Protein AF-0000000081042413 (afdb_homodimer)

pLDDT: mean 84.45, std 17.21, range [29.83, 98.75]

Radius of gyration: 27.33 Å; Cα contacts (8 Å, |Δi|>4): 1421; chains: 2; bounding box: 100×78×58 Å

Nearest PDB structures (foldseek):
  3vpd-assembly1_A-2  TM=7.591E-01  e=8.308E-15  Thermus thermophilus
  1uc9-assembly1_A  TM=7.471E-01  e=1.109E-12  Thermus thermophilus
  1uc8-assembly1_B  TM=7.373E-01  e=3.658E-12  Thermus thermophilus
  7qyr-assembly2_G  TM=6.971E-01  e=1.137E-11  Pseudomonas aeruginosa PAO1
  8evx-assembly1_B  TM=6.793E-01  e=1.532E-11  Pseudomonas aeruginosa PAO1

Sequence (720 aa):
MKSKTLLILTLKEHEDGIWIRRLVQSLQATAKDHQVFLSSETDTDTPNTIVQESPSQQIFIRVQPVEEWLAQGWVVSLSPSFFENVMGIINRVSDAASPALFKATCAILGAAQLHQIPIVNGPITYSLCGNKWCHHILFQQARLESPKTMAYWNEEGDKANDSVGPKMEALAANGMQHGKIETDLLIKPNSGGFGAGIQRVKVPLEEPLPVFEDCITLVQDYHPPKDNQLYRIWFLLGKVQCAVVRSITDSDNEFINACSGACSIQKPPSAWLVSENVRTEVEDQLLPLLADAHCGSIEFLYTQDESNKRLYFDLNLLSTLPTRVSNTGGVWADDYDPWMELANAIWKVVAEKEENRANAMKSKTLLILTLKEHEDGIWIRRLVQSLQATAKDHQVFLSSETDTDTPNTIVQESPSQQIFIRVQPVEEWLAQGWVVSLSPSFFENVMGIINRVSDAASPALFKATCAILGAAQLHQIPIVNGPITYSLCGNKWCHHILFQQARLESPKTMAYWNEEGDKANDSVGPKMEALAANGMQHGKIETDLLIKPNSGGFGAGIQRVKVPLEEPLPVFEDCITLVQDYHPPKDNQLYRIWFLLGKVQCAVVRSITDSDNEFINACSGACSIQKPPSAWLVSENVRTEVEDQLLPLLADAHCGSIEFLYTQDESNKRLYFDLNLLSTLPTRVSNTGGVWADDYDPWMELANAIWKVVAEKEENRANA

Structure (mmCIF, N/CA/C/O backbone):
data_AF-0000000081042413-model_v1
#
loop_
_entity.id
_entity.type
_entity.pdbx_description
1 polymer 'ATP-grasp domain-containing protein'
#
loop_
_atom_site.group_PDB
_atom_site.id
_atom_site.type_symbol
_atom_site.label_atom_id
_atom_site.label_alt_id
_atom_site.label_comp_id
_atom_site.label_asym_id
_atom_site.label_entity_id
_atom_site.label_seq_id
_atom_site.pdbx_PDB_ins_code
_atom_site.Cartn_x
_atom_site.Cartn_y
_atom_site.Cartn_z
_atom_site.occupancy
_atom_site.B_iso_or_equiv
_atom_site.auth_seq_id
_atom_site.auth_comp_id
_atom_site.auth_asym_id
_atom_site.auth_atom_id
_atom_site.pdbx_PDB_model_num
ATOM 1 N N . MET A 1 1 ? 35.219 -10.617 1.716 1 41.53 1 MET A N 1
ATOM 2 C CA . MET A 1 1 ? 34.625 -9.797 2.76 1 41.53 1 MET A CA 1
ATOM 3 C C . MET A 1 1 ? 33.281 -9.25 2.307 1 41.53 1 MET A C 1
ATOM 5 O O . MET A 1 1 ? 33.188 -8.617 1.253 1 41.53 1 MET A O 1
ATOM 9 N N . LYS A 1 2 ? 32.125 -9.695 2.758 1 64.94 2 LYS A N 1
ATOM 10 C CA . LYS A 1 2 ? 30.922 -9.438 1.973 1 64.94 2 LYS A CA 1
ATOM 11 C C . LYS A 1 2 ? 30.375 -8.039 2.246 1 64.94 2 LYS A C 1
ATOM 13 O O . LYS A 1 2 ? 30.234 -7.637 3.402 1 64.94 2 LYS A O 1
ATOM 18 N N . SER A 1 3 ? 30.484 -7.055 1.336 1 81.38 3 SER A N 1
ATOM 19 C CA . SER A 1 3 ? 30.031 -5.664 1.402 1 81.38 3 SER A CA 1
ATOM 20 C C . SER A 1 3 ? 28.531 -5.57 1.6 1 81.38 3 SER A C 1
ATOM 22 O O . SER A 1 3 ? 27.781 -6.414 1.11 1 81.38 3 SER A O 1
ATOM 24 N N . LYS A 1 4 ? 28.203 -4.758 2.688 1 88.88 4 LYS A N 1
ATOM 25 C CA . LYS A 1 4 ? 26.781 -4.469 2.9 1 88.88 4 LYS A CA 1
ATOM 26 C C . LYS A 1 4 ? 26.453 -3.037 2.498 1 88.88 4 LYS A C 1
ATOM 28 O O . LYS A 1 4 ? 27.328 -2.176 2.449 1 88.88 4 LYS A O 1
ATOM 33 N N . THR A 1 5 ? 25.234 -2.873 2.184 1 93 5 THR A N 1
ATOM 34 C CA . THR A 1 5 ? 24.812 -1.562 1.693 1 93 5 THR A CA 1
ATOM 35 C C . THR A 1 5 ? 23.625 -1.042 2.48 1 93 5 THR A C 1
ATOM 37 O O . THR A 1 5 ? 22.656 -1.774 2.709 1 93 5 THR A O 1
ATOM 40 N N . LEU A 1 6 ? 23.75 0.177 3.006 1 95.62 6 LEU A N 1
ATOM 41 C CA . LEU A 1 6 ? 22.609 0.938 3.502 1 95.62 6 LEU A CA 1
ATOM 42 C C . LEU A 1 6 ? 21.984 1.755 2.383 1 95.62 6 LEU A C 1
ATOM 44 O O . LEU A 1 6 ? 22.609 2.668 1.84 1 95.62 6 LEU A O 1
ATOM 48 N N . LEU A 1 7 ? 20.766 1.407 2.076 1 96.75 7 LEU A N 1
ATOM 49 C CA . LEU A 1 7 ? 20.109 2.035 0.936 1 96.75 7 LEU A CA 1
ATOM 50 C C . LEU A 1 7 ? 19.266 3.219 1.383 1 96.75 7 LEU A C 1
ATOM 52 O O . LEU A 1 7 ? 18.5 3.109 2.344 1 96.75 7 LEU A O 1
ATOM 56 N N . ILE A 1 8 ? 19.422 4.312 0.726 1 98.12 8 ILE A N 1
ATOM 57 C CA . ILE A 1 8 ? 18.484 5.434 0.804 1 98.12 8 ILE A CA 1
ATOM 58 C C . ILE A 1 8 ? 17.578 5.441 -0.426 1 98.12 8 ILE A C 1
ATOM 60 O O . ILE A 1 8 ? 18 5.859 -1.509 1 98.12 8 ILE A O 1
ATOM 64 N N . LEU A 1 9 ? 16.406 4.949 -0.214 1 97.88 9 LEU A N 1
ATOM 65 C CA . LEU A 1 9 ? 15.453 4.828 -1.305 1 97.88 9 LEU A CA 1
ATOM 66 C C . LEU A 1 9 ? 14.797 6.172 -1.604 1 97.88 9 LEU A C 1
ATOM 68 O O . LEU A 1 9 ? 14.336 6.859 -0.688 1 97.88 9 LEU A O 1
ATOM 72 N N . THR A 1 10 ? 14.758 6.609 -2.873 1 97.5 10 THR A N 1
ATOM 73 C CA . THR A 1 10 ? 14.18 7.891 -3.258 1 97.5 10 THR A CA 1
ATOM 74 C C . THR A 1 10 ? 13.648 7.84 -4.688 1 97.5 10 THR A C 1
ATOM 76 O O . THR A 1 10 ? 13.555 6.766 -5.281 1 97.5 10 THR A O 1
ATOM 79 N N . LEU A 1 11 ? 13.086 8.938 -5.18 1 95.5 11 LEU A N 1
ATOM 80 C CA . LEU A 1 11 ? 12.703 9.094 -6.578 1 95.5 11 LEU A CA 1
ATOM 81 C C . LEU A 1 11 ? 13.859 9.641 -7.402 1 95.5 11 LEU A C 1
ATOM 83 O O . LEU A 1 11 ? 14.711 10.367 -6.879 1 95.5 11 LEU A O 1
ATOM 87 N N . LYS A 1 12 ? 13.836 9.297 -8.633 1 93.06 12 LYS A N 1
ATOM 88 C CA . LYS A 1 12 ? 14.891 9.781 -9.523 1 93.06 12 LYS A CA 1
ATOM 89 C C . LYS A 1 12 ? 14.969 11.305 -9.508 1 93.06 12 LYS A C 1
ATOM 91 O O . LYS A 1 12 ? 16.062 11.875 -9.414 1 93.06 12 LYS A O 1
ATOM 96 N N . GLU A 1 13 ? 13.844 11.969 -9.484 1 91.62 13 GLU A N 1
ATOM 97 C CA . GLU A 1 13 ? 13.789 13.43 -9.523 1 91.62 13 GLU A CA 1
ATOM 98 C C . GLU A 1 13 ? 14.273 14.031 -8.211 1 91.62 13 GLU A C 1
ATOM 100 O O . GLU A 1 13 ? 14.578 15.227 -8.141 1 91.62 13 GLU A O 1
ATOM 105 N N . HIS A 1 14 ? 14.414 13.219 -7.176 1 93.38 14 HIS A N 1
ATOM 106 C CA . HIS A 1 14 ? 14.758 13.727 -5.855 1 93.38 14 HIS A CA 1
ATOM 107 C C . HIS A 1 14 ? 16.156 13.281 -5.445 1 93.38 14 HIS A C 1
ATOM 109 O O . HIS A 1 14 ? 16.609 13.594 -4.344 1 93.38 14 HIS A O 1
ATOM 115 N N . GLU A 1 15 ? 16.875 12.594 -6.285 1 94.62 15 GLU A N 1
ATOM 116 C CA . GLU A 1 15 ? 18.125 11.93 -5.918 1 94.62 15 GLU A CA 1
ATOM 117 C C . GLU A 1 15 ? 19.141 12.938 -5.406 1 94.62 15 GLU A C 1
ATOM 119 O O . GLU A 1 15 ? 19.969 12.609 -4.543 1 94.62 15 GLU A O 1
ATOM 124 N N . ASP A 1 16 ? 19.016 14.203 -5.895 1 93.62 16 ASP A N 1
ATOM 125 C CA . ASP A 1 16 ? 20 15.211 -5.508 1 93.62 16 ASP A CA 1
ATOM 126 C C . ASP A 1 16 ? 19.391 16.266 -4.598 1 93.62 16 ASP A C 1
ATOM 128 O O . ASP A 1 16 ? 19.953 17.344 -4.418 1 93.62 16 ASP A O 1
ATOM 132 N N . GLY A 1 17 ? 18.266 15.914 -4.051 1 91.75 17 GLY A N 1
ATOM 133 C CA . GLY A 1 17 ? 17.641 16.859 -3.141 1 91.75 17 GLY A CA 1
ATOM 134 C C . GLY A 1 17 ? 18.438 17.094 -1.874 1 91.75 17 GLY A C 1
ATOM 135 O O . GLY A 1 17 ? 19.188 16.219 -1.439 1 91.75 17 GLY A O 1
ATOM 136 N N . ILE A 1 18 ? 18.281 18.219 -1.308 1 91.94 18 ILE A N 1
ATOM 137 C CA . ILE A 1 18 ? 19.047 18.625 -0.132 1 91.94 18 ILE A CA 1
ATOM 138 C C . ILE A 1 18 ? 18.781 17.656 1.016 1 91.94 18 ILE A C 1
ATOM 140 O O . ILE A 1 18 ? 19.672 17.359 1.818 1 91.94 18 ILE A O 1
ATOM 144 N N . TRP A 1 19 ? 17.562 17.109 1.086 1 92.12 19 TRP A N 1
ATOM 145 C CA . TRP A 1 19 ? 17.203 16.203 2.17 1 92.12 19 TRP A CA 1
ATOM 146 C C . TRP A 1 19 ? 17.906 14.852 1.997 1 92.12 19 TRP A C 1
ATOM 148 O O . TRP A 1 19 ? 18.031 14.086 2.953 1 92.12 19 TRP A O 1
ATOM 158 N N . ILE A 1 20 ? 18.312 14.531 0.756 1 96.19 20 ILE A N 1
ATOM 159 C CA . ILE A 1 20 ? 19.078 13.32 0.5 1 96.19 20 ILE A CA 1
ATOM 160 C C . ILE A 1 20 ? 20.562 13.57 0.769 1 96.19 20 ILE A C 1
ATOM 162 O O . ILE A 1 20 ? 21.203 12.836 1.524 1 96.19 20 ILE A O 1
ATOM 166 N N . ARG A 1 21 ? 21.078 14.648 0.242 1 96 21 ARG A N 1
ATOM 167 C CA . ARG A 1 21 ? 22.5 14.961 0.357 1 96 21 ARG A CA 1
ATOM 168 C C . ARG A 1 21 ? 22.906 15.164 1.814 1 96 21 ARG A C 1
ATOM 170 O O . ARG A 1 21 ? 23.922 14.633 2.26 1 96 21 ARG A O 1
ATOM 177 N N . ARG A 1 22 ? 22.094 15.891 2.535 1 95.75 22 ARG A N 1
ATOM 178 C CA . ARG A 1 22 ? 22.406 16.156 3.934 1 95.75 22 ARG A CA 1
ATOM 179 C C . ARG A 1 22 ? 22.328 14.883 4.77 1 95.75 22 ARG A C 1
ATOM 181 O O . ARG A 1 22 ? 23.125 14.688 5.695 1 95.75 22 ARG A O 1
ATOM 188 N N . LEU A 1 23 ? 21.375 14.047 4.434 1 97 23 LEU A N 1
ATOM 189 C CA . LEU A 1 23 ? 21.266 12.781 5.145 1 97 23 LEU A CA 1
ATOM 190 C C . LEU A 1 23 ? 22.5 11.922 4.906 1 97 23 LEU A C 1
ATOM 192 O O . LEU A 1 23 ? 23.078 11.367 5.852 1 97 23 LEU A O 1
ATOM 196 N N . VAL A 1 24 ? 22.938 11.844 3.629 1 97.12 24 VAL A N 1
ATOM 197 C CA . VAL A 1 24 ? 24.125 11.062 3.291 1 97.12 24 VAL A CA 1
ATOM 198 C C . VAL A 1 24 ? 25.344 11.602 4.047 1 97.12 24 VAL A C 1
ATOM 200 O O . VAL A 1 24 ? 26.078 10.836 4.672 1 97.12 24 VAL A O 1
ATOM 203 N N . GLN A 1 25 ? 25.484 12.875 4.039 1 96.5 25 GLN A N 1
ATOM 204 C CA . GLN A 1 25 ? 26.609 13.516 4.715 1 96.5 25 GLN A CA 1
ATOM 205 C C . GLN A 1 25 ? 26.594 13.219 6.215 1 96.5 25 GLN A C 1
ATOM 207 O O . GLN A 1 25 ? 27.625 12.906 6.805 1 96.5 25 GLN A O 1
ATOM 212 N N . SER A 1 26 ? 25.438 13.344 6.812 1 97.44 26 SER A N 1
ATOM 213 C CA . SER A 1 26 ? 25.312 13.133 8.25 1 97.44 26 SER A CA 1
ATOM 214 C C . SER A 1 26 ? 25.531 11.672 8.617 1 97.44 26 SER A C 1
ATOM 216 O O . SER A 1 26 ? 26.125 11.367 9.664 1 97.44 26 SER A O 1
ATOM 218 N N . LEU A 1 27 ? 25.047 10.758 7.797 1 97.19 27 LEU A N 1
ATOM 219 C CA . LEU A 1 27 ? 25.297 9.344 8.023 1 97.19 27 LEU A CA 1
ATOM 220 C C . LEU A 1 27 ? 26.797 9.031 7.949 1 97.19 27 LEU A C 1
ATOM 222 O O . LEU A 1 27 ? 27.312 8.281 8.773 1 97.19 27 LEU A O 1
ATOM 226 N N . GLN A 1 28 ? 27.453 9.633 6.965 1 95.81 28 GLN A N 1
ATOM 227 C CA . GLN A 1 28 ? 28.891 9.438 6.82 1 95.81 28 GLN A CA 1
ATOM 228 C C . GLN A 1 28 ? 29.641 10 8.023 1 95.81 28 GLN A C 1
ATOM 230 O O . GLN A 1 28 ? 30.562 9.359 8.539 1 95.81 28 GLN A O 1
ATOM 235 N N . ALA A 1 29 ? 29.203 11.078 8.5 1 95.56 29 ALA A N 1
ATOM 236 C CA . ALA A 1 29 ? 29.875 11.766 9.594 1 95.56 29 ALA A CA 1
ATOM 237 C C . ALA A 1 29 ? 29.719 11.008 10.906 1 95.56 29 ALA A C 1
ATOM 239 O O . ALA A 1 29 ? 30.578 11.078 11.781 1 95.56 29 ALA A O 1
ATOM 240 N N . THR A 1 30 ? 28.641 10.297 11.031 1 95.5 30 THR A N 1
ATOM 241 C CA . THR A 1 30 ? 28.344 9.656 12.305 1 95.5 30 THR A CA 1
ATOM 242 C C . THR A 1 30 ? 28.703 8.172 12.266 1 95.5 30 THR A C 1
ATOM 244 O O . THR A 1 30 ? 28.641 7.484 13.289 1 95.5 30 THR A O 1
ATOM 247 N N . ALA A 1 31 ? 29.125 7.648 11.133 1 92.06 31 ALA A N 1
ATOM 248 C CA . ALA A 1 31 ? 29.344 6.219 10.93 1 92.06 31 ALA A CA 1
ATOM 249 C C . ALA A 1 31 ? 30.344 5.664 11.945 1 92.06 31 ALA A C 1
ATOM 251 O O . ALA A 1 31 ? 30.094 4.621 12.555 1 92.06 31 ALA A O 1
ATOM 252 N N . LYS A 1 32 ? 31.391 6.352 12.188 1 87.75 32 LYS A N 1
ATOM 253 C CA . LYS A 1 32 ? 32.469 5.883 13.07 1 87.75 32 LYS A CA 1
ATOM 254 C C . LYS A 1 32 ? 31.969 5.754 14.508 1 87.75 32 LYS A C 1
ATOM 256 O O . LYS A 1 32 ? 32.375 4.844 15.227 1 87.75 32 LYS A O 1
ATOM 261 N N . ASP A 1 33 ? 31.156 6.617 14.828 1 88 33 ASP A N 1
ATOM 262 C CA . ASP A 1 33 ? 30.609 6.594 16.188 1 88 33 ASP A CA 1
ATOM 263 C C . ASP A 1 33 ? 29.797 5.32 16.422 1 88 33 ASP A C 1
ATOM 265 O O . ASP A 1 33 ? 29.578 4.93 17.578 1 88 33 ASP A O 1
ATOM 269 N N . HIS A 1 34 ? 29.453 4.66 15.336 1 86.56 34 HIS A N 1
ATOM 270 C CA . HIS A 1 34 ? 28.641 3.447 15.445 1 86.56 34 HIS A CA 1
ATOM 271 C C . HIS A 1 34 ? 29.422 2.23 14.945 1 86.56 34 HIS A C 1
ATOM 273 O O . HIS A 1 34 ? 28.828 1.201 14.617 1 86.56 34 HIS A O 1
ATOM 279 N N . GLN A 1 35 ? 30.688 2.414 14.766 1 79.5 35 GLN A N 1
ATOM 280 C CA . GLN A 1 35 ? 31.609 1.349 14.391 1 79.5 35 GLN A CA 1
ATOM 281 C C . GLN A 1 35 ? 31.297 0.82 12.992 1 79.5 35 GLN A C 1
ATOM 283 O O . GLN A 1 35 ? 31.406 -0.383 12.742 1 79.5 35 GLN A O 1
ATOM 288 N N . VAL A 1 36 ? 30.812 1.799 12.227 1 79.56 36 VAL A N 1
ATOM 289 C CA . VAL A 1 36 ? 30.578 1.477 10.82 1 79.56 36 VAL A CA 1
ATOM 290 C C . VAL A 1 36 ? 31.719 2.047 9.961 1 79.56 36 VAL A C 1
ATOM 292 O O . VAL A 1 36 ? 32 3.24 10.039 1 79.56 36 VAL A O 1
ATOM 295 N N . PHE A 1 37 ? 32.344 1.211 9.203 1 75.38 37 PHE A N 1
ATOM 296 C CA . PHE A 1 37 ? 33.438 1.629 8.328 1 75.38 37 PHE A CA 1
ATOM 297 C C . PHE A 1 37 ? 32.969 1.681 6.875 1 75.38 37 PHE A C 1
ATOM 299 O O . PHE A 1 37 ? 32.625 0.649 6.289 1 75.38 37 PHE A O 1
ATOM 306 N N . LEU A 1 38 ? 32.938 2.908 6.355 1 80.12 38 LEU A N 1
ATOM 307 C CA . LEU A 1 38 ? 32.406 3.139 5.016 1 80.12 38 LEU A CA 1
ATOM 308 C C . LEU A 1 38 ? 33.5 2.984 3.961 1 80.12 38 LEU A C 1
ATOM 310 O O . LEU A 1 38 ? 34.656 3.365 4.191 1 80.12 38 LEU A O 1
ATOM 314 N N . SER A 1 39 ? 33.219 2.219 2.904 1 70.62 39 SER A N 1
ATOM 315 C CA . SER A 1 39 ? 34.156 2.059 1.797 1 70.62 39 SER A CA 1
ATOM 316 C C . SER A 1 39 ? 33.906 3.098 0.708 1 70.62 39 SER A C 1
ATOM 318 O O . SER A 1 39 ? 32.781 3.5 0.477 1 70.62 39 SER A O 1
ATOM 320 N N . SER A 1 40 ? 34.938 4.012 0.387 1 57.69 40 SER A N 1
ATOM 321 C CA . SER A 1 40 ? 34.812 5.031 -0.654 1 57.69 40 SER A CA 1
ATOM 322 C C . SER A 1 40 ? 34.75 4.398 -2.041 1 57.69 40 SER A C 1
ATOM 324 O O . SER A 1 40 ? 35.375 3.365 -2.283 1 57.69 40 SER A O 1
ATOM 326 N N . GLU A 1 41 ? 33.844 4.555 -2.814 1 49.88 41 GLU A N 1
ATOM 327 C CA . GLU A 1 41 ? 33.844 4.047 -4.184 1 49.88 41 GLU A CA 1
ATOM 328 C C . GLU A 1 41 ? 35.156 4.406 -4.895 1 49.88 41 GLU A C 1
ATOM 330 O O . GLU A 1 41 ? 35.5 3.768 -5.883 1 49.88 41 GLU A O 1
ATOM 335 N N . THR A 1 42 ? 35.844 5.539 -4.617 1 40.66 42 THR A N 1
ATOM 336 C CA . THR A 1 42 ? 36.969 5.988 -5.434 1 40.66 42 THR A CA 1
ATOM 337 C C . THR A 1 42 ? 38.188 5.102 -5.207 1 40.66 42 THR A C 1
ATOM 339 O O . THR A 1 42 ? 39.25 5.32 -5.812 1 40.66 42 THR A O 1
ATOM 342 N N . ASP A 1 43 ? 38.312 4.398 -4.238 1 37.59 43 ASP A N 1
ATOM 343 C CA . ASP A 1 43 ? 39.656 3.869 -3.967 1 37.59 43 ASP A CA 1
ATOM 344 C C . ASP A 1 43 ? 40 2.715 -4.906 1 37.59 43 ASP A C 1
ATOM 346 O O . ASP A 1 43 ? 39.844 1.546 -4.535 1 37.59 43 ASP A O 1
ATOM 350 N N . THR A 1 44 ? 39.719 2.828 -6.223 1 35.44 44 THR A N 1
ATOM 351 C CA . THR A 1 44 ? 40.219 1.812 -7.133 1 35.44 44 THR A CA 1
ATOM 352 C C . THR A 1 44 ? 41.75 1.769 -7.086 1 35.44 44 THR A C 1
ATOM 354 O O . THR A 1 44 ? 42.344 0.74 -7.395 1 35.44 44 THR A O 1
ATOM 357 N N . ASP A 1 45 ? 42.469 2.99 -7.289 1 32.75 45 ASP A N 1
ATOM 358 C CA . ASP A 1 45 ? 43.812 2.885 -7.887 1 32.75 45 ASP A CA 1
ATOM 359 C C . ASP A 1 45 ? 44.844 2.467 -6.844 1 32.75 45 ASP A C 1
ATOM 361 O O . ASP A 1 45 ? 46.031 2.287 -7.172 1 32.75 45 ASP A O 1
ATOM 365 N N . THR A 1 46 ? 44.938 3.125 -5.656 1 32.38 46 THR A N 1
ATOM 366 C CA . THR A 1 46 ? 46.281 3.035 -5.148 1 32.38 46 THR A CA 1
ATOM 367 C C . THR A 1 46 ? 46.562 1.646 -4.578 1 32.38 46 THR A C 1
ATOM 369 O O . THR A 1 46 ? 45.875 1.194 -3.668 1 32.38 46 THR A O 1
ATOM 372 N N . PRO A 1 47 ? 47.5 0.827 -5.289 1 33.09 47 PRO A N 1
ATOM 373 C CA . PRO A 1 47 ? 47.969 -0.532 -5.027 1 33.09 47 PRO A CA 1
ATOM 374 C C . PRO A 1 47 ? 48.344 -0.761 -3.561 1 33.09 47 PRO A C 1
ATOM 376 O O . PRO A 1 47 ? 48.062 -1.835 -3.016 1 33.09 47 PRO A O 1
ATOM 379 N N . ASN A 1 48 ? 49.406 0.014 -3.086 1 31.53 48 ASN A N 1
ATOM 380 C CA . ASN A 1 48 ? 50.438 -0.444 -2.158 1 31.53 48 ASN A CA 1
ATOM 381 C C . ASN A 1 48 ? 49.938 -0.427 -0.715 1 31.53 48 ASN A C 1
ATOM 383 O O . ASN A 1 48 ? 50.719 -0.501 0.222 1 31.53 48 ASN A O 1
ATOM 387 N N . THR A 1 49 ? 48.938 0.495 -0.445 1 30.41 49 THR A N 1
ATOM 388 C CA . THR A 1 49 ? 48.938 0.664 1.004 1 30.41 49 THR A CA 1
ATOM 389 C C . THR A 1 49 ? 48.594 -0.646 1.706 1 30.41 49 THR A C 1
ATOM 391 O O . THR A 1 49 ? 47.719 -1.372 1.271 1 30.41 49 THR A O 1
ATOM 394 N N . ILE A 1 50 ? 49.406 -1.048 2.734 1 31.16 50 ILE A N 1
ATOM 395 C CA . ILE A 1 50 ? 49.312 -2.166 3.668 1 31.16 50 ILE A CA 1
ATOM 396 C C . ILE A 1 50 ? 47.875 -2.387 4.074 1 31.16 50 ILE A C 1
ATOM 398 O O . ILE A 1 50 ? 47.219 -1.479 4.602 1 31.16 50 ILE A O 1
ATOM 402 N N . VAL A 1 51 ? 47.25 -3.307 3.354 1 32.47 51 VAL A N 1
ATOM 403 C CA . VAL A 1 51 ? 45.938 -3.818 3.756 1 32.47 51 VAL A CA 1
ATOM 404 C C . VAL A 1 51 ? 45.938 -4.094 5.258 1 32.47 51 VAL A C 1
ATOM 406 O O . VAL A 1 51 ? 46.625 -5 5.73 1 32.47 51 VAL A O 1
ATOM 409 N N . GLN A 1 52 ? 46.062 -3.041 6.062 1 32.09 52 GLN A N 1
ATOM 410 C CA . GLN A 1 52 ? 45.781 -3.469 7.43 1 32.09 52 GLN A CA 1
ATOM 411 C C . GLN A 1 52 ? 44.562 -4.41 7.473 1 32.09 52 GLN A C 1
ATOM 413 O O . GLN A 1 52 ? 43.594 -4.195 6.77 1 32.09 52 GLN A O 1
ATOM 418 N N . GLU A 1 53 ? 44.688 -5.641 7.852 1 36.53 53 GLU A N 1
ATOM 419 C CA . GLU A 1 53 ? 43.844 -6.809 8.047 1 36.53 53 GLU A CA 1
ATOM 420 C C . GLU A 1 53 ? 42.469 -6.414 8.641 1 36.53 53 GLU A C 1
ATOM 422 O O . GLU A 1 53 ? 41.688 -7.273 9.016 1 36.53 53 GLU A O 1
ATOM 427 N N . SER A 1 54 ? 42.219 -5.227 9.211 1 41.16 54 SER A N 1
ATOM 428 C CA . SER A 1 54 ? 41.031 -5.371 10.023 1 41.16 54 SER A CA 1
ATOM 429 C C . SER A 1 54 ? 39.844 -5.902 9.203 1 41.16 54 SER A C 1
ATOM 431 O O . SER A 1 54 ? 39.531 -5.363 8.141 1 41.16 54 SER A O 1
ATOM 433 N N . PRO A 1 55 ? 39.438 -7.18 9.219 1 46.66 55 PRO A N 1
ATOM 434 C CA . PRO A 1 55 ? 38.344 -7.945 8.609 1 46.66 55 PRO A CA 1
ATOM 435 C C . PRO A 1 55 ? 37.062 -7.117 8.422 1 46.66 55 PRO A C 1
ATOM 437 O O . PRO A 1 55 ? 35.969 -7.676 8.305 1 46.66 55 PRO A O 1
ATOM 440 N N . SER A 1 56 ? 36.969 -5.832 8.758 1 52.16 56 SER A N 1
ATOM 441 C CA . SER A 1 56 ? 35.75 -5.055 9.031 1 52.16 56 SER A CA 1
ATOM 442 C C . SER A 1 56 ? 34.875 -4.938 7.789 1 52.16 56 SER A C 1
ATOM 444 O O . SER A 1 56 ? 35.406 -4.789 6.676 1 52.16 56 SER A O 1
ATOM 446 N N . GLN A 1 57 ? 33.656 -5.465 7.82 1 66.12 57 GLN A N 1
ATOM 447 C CA . GLN A 1 57 ? 32.594 -5.391 6.84 1 66.12 57 GLN A CA 1
ATOM 448 C C . GLN A 1 57 ? 32.469 -3.986 6.25 1 66.12 57 GLN A C 1
ATOM 450 O O . GLN A 1 57 ? 32.438 -2.998 6.988 1 66.12 57 GLN A O 1
ATOM 455 N N . GLN A 1 58 ? 32.844 -3.859 4.961 1 78.5 58 GLN A N 1
ATOM 456 C CA . GLN A 1 58 ? 32.688 -2.6 4.242 1 78.5 58 GLN A CA 1
ATOM 457 C C . GLN A 1 58 ? 31.203 -2.26 4.043 1 78.5 58 GLN A C 1
ATOM 459 O O . GLN A 1 58 ? 30.422 -3.098 3.586 1 78.5 58 GLN A O 1
ATOM 464 N N . ILE A 1 59 ? 30.875 -1.145 4.645 1 85.94 59 ILE A N 1
ATOM 465 C CA . ILE A 1 59 ? 29.5 -0.681 4.484 1 85.94 59 ILE A CA 1
ATOM 466 C C . ILE A 1 59 ? 29.453 0.474 3.486 1 85.94 59 ILE A C 1
ATOM 468 O O . ILE A 1 59 ? 30.312 1.358 3.516 1 85.94 59 ILE A O 1
ATOM 472 N N . PHE A 1 60 ? 28.531 0.366 2.561 1 90.62 60 PHE A N 1
ATOM 473 C CA . PHE A 1 60 ? 28.297 1.43 1.593 1 90.62 60 PHE A CA 1
ATOM 474 C C . PHE A 1 60 ? 26.953 2.096 1.841 1 90.62 60 PHE A C 1
ATOM 476 O O . PHE A 1 60 ? 25.984 1.428 2.197 1 90.62 60 PHE A O 1
ATOM 483 N N . ILE A 1 61 ? 27 3.404 1.749 1 94.94 61 ILE A N 1
ATOM 484 C CA . ILE A 1 61 ? 25.75 4.145 1.669 1 94.94 61 ILE A CA 1
ATOM 485 C C . ILE A 1 61 ? 25.406 4.434 0.208 1 94.94 61 ILE A C 1
ATOM 487 O O . ILE A 1 61 ? 26.219 5 -0.524 1 94.94 61 ILE A O 1
ATOM 491 N N . ARG A 1 62 ? 24.25 4.059 -0.169 1 95.38 62 ARG A N 1
ATOM 492 C CA . ARG A 1 62 ? 23.875 4.238 -1.57 1 95.38 62 ARG A CA 1
ATOM 493 C C . ARG A 1 62 ? 22.516 4.906 -1.702 1 95.38 62 ARG A C 1
ATOM 495 O O . ARG A 1 62 ? 21.531 4.441 -1.12 1 95.38 62 ARG A O 1
ATOM 502 N N . VAL A 1 63 ? 22.484 6.039 -2.414 1 97.56 63 VAL A N 1
ATOM 503 C CA . VAL A 1 63 ? 21.219 6.629 -2.834 1 97.56 63 VAL A CA 1
ATOM 504 C C . VAL A 1 63 ? 20.656 5.852 -4.02 1 97.56 63 VAL A C 1
ATOM 506 O O . VAL A 1 63 ? 21.312 5.715 -5.055 1 97.56 63 VAL A O 1
ATOM 509 N N . GLN A 1 64 ? 19.453 5.34 -3.859 1 95.88 64 GLN A N 1
ATOM 510 C CA . GLN A 1 64 ? 18.906 4.414 -4.848 1 95.88 64 GLN A CA 1
ATOM 511 C C . GLN A 1 64 ? 17.516 4.844 -5.297 1 95.88 64 GLN A C 1
ATOM 513 O O . GLN A 1 64 ? 16.531 4.59 -4.605 1 95.88 64 GLN A O 1
ATOM 518 N N . PRO A 1 65 ? 17.469 5.492 -6.504 1 95.75 65 PRO A N 1
ATOM 519 C CA . PRO A 1 65 ? 16.125 5.754 -7.039 1 95.75 65 PRO A CA 1
ATOM 520 C C . PRO A 1 65 ? 15.344 4.473 -7.324 1 95.75 65 PRO A C 1
ATOM 522 O O . PRO A 1 65 ? 15.891 3.523 -7.895 1 95.75 65 PRO A O 1
ATOM 525 N N . VAL A 1 66 ? 14.07 4.461 -6.965 1 94.94 66 VAL A N 1
ATOM 526 C CA . VAL A 1 66 ? 13.18 3.314 -7.141 1 94.94 66 VAL A CA 1
ATOM 527 C C . VAL A 1 66 ? 13.156 2.902 -8.609 1 94.94 66 VAL A C 1
ATOM 529 O O . VAL A 1 66 ? 13.312 1.723 -8.938 1 94.94 66 VAL A O 1
ATOM 532 N N . GLU A 1 67 ? 13.047 3.898 -9.5 1 91.38 67 GLU A N 1
ATOM 533 C CA . GLU A 1 67 ? 12.953 3.664 -10.938 1 91.38 67 GLU A CA 1
ATOM 534 C C . GLU A 1 67 ? 14.195 2.945 -11.453 1 91.38 67 GLU A C 1
ATOM 536 O O . GLU A 1 67 ? 14.086 1.957 -12.188 1 91.38 67 GLU A O 1
ATOM 541 N N . GLU A 1 68 ? 15.297 3.375 -10.984 1 90 68 GLU A N 1
ATOM 542 C CA . GLU A 1 68 ? 16.562 2.834 -11.477 1 90 68 GLU A CA 1
ATOM 543 C C . GLU A 1 68 ? 16.844 1.454 -10.883 1 90 68 GLU A C 1
ATOM 545 O O . GLU A 1 68 ? 17.375 0.58 -11.562 1 90 68 GLU A O 1
ATOM 550 N N . TRP A 1 69 ? 16.5 1.321 -9.664 1 89.12 69 TRP A N 1
ATOM 551 C CA . TRP A 1 69 ? 16.719 0.031 -9.016 1 89.12 69 TRP A CA 1
ATOM 552 C C . TRP A 1 69 ? 15.922 -1.068 -9.719 1 89.12 69 TRP A C 1
ATOM 554 O O . TRP A 1 69 ? 16.469 -2.133 -10.031 1 89.12 69 TRP A O 1
ATOM 564 N N . LEU A 1 70 ? 14.711 -0.776 -10.07 1 86.44 70 LEU A N 1
ATOM 565 C CA . LEU A 1 70 ? 13.828 -1.759 -10.688 1 86.44 70 LEU A CA 1
ATOM 566 C C . LEU A 1 70 ? 14.148 -1.922 -12.172 1 86.44 70 LEU A C 1
ATOM 568 O O . LEU A 1 70 ? 13.938 -2.996 -12.742 1 86.44 70 LEU A O 1
ATOM 572 N N . ALA A 1 71 ? 14.648 -0.886 -12.742 1 86.38 71 ALA A N 1
ATOM 573 C CA . ALA A 1 71 ? 14.938 -0.917 -14.172 1 86.38 71 ALA A CA 1
ATOM 574 C C . ALA A 1 71 ? 16.094 -1.864 -14.477 1 86.38 71 ALA A C 1
ATOM 576 O O . ALA A 1 71 ? 16.266 -2.301 -15.617 1 86.38 71 ALA A O 1
ATOM 577 N N . GLN A 1 72 ? 16.875 -2.182 -13.469 1 81.19 72 GLN A N 1
ATOM 578 C CA . GLN A 1 72 ? 18.016 -3.074 -13.656 1 81.19 72 GLN A CA 1
ATOM 579 C C . GLN A 1 72 ? 17.562 -4.516 -13.852 1 81.19 72 GLN A C 1
ATOM 581 O O . GLN A 1 72 ? 18.328 -5.363 -14.312 1 81.19 72 GLN A O 1
ATOM 586 N N . GLY A 1 73 ? 16.312 -4.742 -13.594 1 83.75 73 GLY A N 1
ATOM 587 C CA . GLY A 1 73 ? 15.828 -6.113 -13.633 1 83.75 73 GLY A CA 1
ATOM 588 C C . GLY A 1 73 ? 16.109 -6.883 -12.359 1 83.75 73 GLY A C 1
ATOM 589 O O . GLY A 1 73 ? 17.266 -6.98 -11.93 1 83.75 73 GLY A O 1
ATOM 590 N N . TRP A 1 74 ? 15.07 -7.391 -11.688 1 83.88 74 TRP A N 1
ATOM 591 C CA . TRP A 1 74 ? 15.18 -8.141 -10.438 1 83.88 74 TRP A CA 1
ATOM 592 C C . TRP A 1 74 ? 14.828 -9.609 -10.648 1 83.88 74 TRP A C 1
ATOM 594 O O . TRP A 1 74 ? 13.734 -9.922 -11.125 1 83.88 74 TRP A O 1
ATOM 604 N N . VAL A 1 75 ? 15.828 -10.406 -10.422 1 81.06 75 VAL A N 1
ATOM 605 C CA . VAL A 1 75 ? 15.43 -11.805 -10.312 1 81.06 75 VAL A CA 1
ATOM 606 C C . VAL A 1 75 ? 14.641 -12.016 -9.016 1 81.06 75 VAL A C 1
ATOM 608 O O . VAL A 1 75 ? 15.18 -11.859 -7.922 1 81.06 75 VAL A O 1
ATOM 611 N N . VAL A 1 76 ? 13.461 -12.398 -9.078 1 84 76 VAL A N 1
ATOM 612 C CA . VAL A 1 76 ? 12.586 -12.375 -7.914 1 84 76 VAL A CA 1
ATOM 613 C C . VAL A 1 76 ? 12.281 -13.805 -7.469 1 84 76 VAL A C 1
ATOM 615 O O . VAL A 1 76 ? 11.812 -14.031 -6.348 1 84 76 VAL A O 1
ATOM 618 N N . SER A 1 77 ? 12.594 -14.719 -8.289 1 76.81 77 SER A N 1
ATOM 619 C CA . SER A 1 77 ? 12.219 -16.094 -7.98 1 76.81 77 SER A CA 1
ATOM 620 C C . SER A 1 77 ? 13.375 -16.844 -7.324 1 76.81 77 SER A C 1
ATOM 622 O O . SER A 1 77 ? 13.18 -17.938 -6.785 1 76.81 77 SER A O 1
ATOM 624 N N . LEU A 1 78 ? 14.547 -16.328 -7.426 1 70 78 LEU A N 1
ATOM 625 C CA . LEU A 1 78 ? 15.711 -17.078 -6.965 1 70 78 LEU A CA 1
ATOM 626 C C . LEU A 1 78 ? 16.5 -16.297 -5.922 1 70 78 LEU A C 1
ATOM 628 O O . LEU A 1 78 ? 16.297 -15.086 -5.77 1 70 78 LEU A O 1
ATOM 632 N N . SER A 1 79 ? 17.234 -17.141 -5.219 1 63.22 79 SER A N 1
ATOM 633 C CA . SER A 1 79 ? 18.281 -16.609 -4.359 1 63.22 79 SER A CA 1
ATOM 634 C C . SER A 1 79 ? 19.578 -16.422 -5.129 1 63.22 79 SER A C 1
ATOM 636 O O . SER A 1 79 ? 19.875 -17.188 -6.059 1 63.22 79 SER A O 1
ATOM 638 N N . PRO A 1 80 ? 20.578 -15.367 -4.887 1 61.91 80 PRO A N 1
ATOM 639 C CA . PRO A 1 80 ? 20.406 -14.383 -3.812 1 61.91 80 PRO A CA 1
ATOM 640 C C . PRO A 1 80 ? 19.406 -13.289 -4.164 1 61.91 80 PRO A C 1
ATOM 642 O O . PRO A 1 80 ? 19.281 -12.906 -5.332 1 61.91 80 PRO A O 1
ATOM 645 N N . SER A 1 81 ? 18.688 -12.922 -3.225 1 65.62 81 SER A N 1
ATOM 646 C CA . SER A 1 81 ? 17.641 -11.914 -3.346 1 65.62 81 SER A CA 1
ATOM 647 C C . SER A 1 81 ? 18.234 -10.539 -3.662 1 65.62 81 SER A C 1
ATOM 649 O O . SER A 1 81 ? 19.422 -10.312 -3.477 1 65.62 81 SER A O 1
ATOM 651 N N . PHE A 1 82 ? 17.516 -9.758 -4.305 1 73.25 82 PHE A N 1
ATOM 652 C CA . PHE A 1 82 ? 17.828 -8.352 -4.551 1 73.25 82 PHE A CA 1
ATOM 653 C C . PHE A 1 82 ? 18.172 -7.637 -3.25 1 73.25 82 PHE A C 1
ATOM 655 O O . PHE A 1 82 ? 18.781 -6.559 -3.268 1 73.25 82 PHE A O 1
ATOM 662 N N . PHE A 1 83 ? 17.969 -8.422 -2.148 1 84.38 83 PHE A N 1
ATOM 663 C CA . PHE A 1 83 ? 18.219 -7.789 -0.857 1 84.38 83 PHE A CA 1
ATOM 664 C C . PHE A 1 83 ? 19.484 -8.359 -0.21 1 84.38 83 PHE A C 1
ATOM 666 O O . PHE A 1 83 ? 19.797 -8.031 0.934 1 84.38 83 PHE A O 1
ATOM 673 N N . GLU A 1 84 ? 20.188 -9.328 -0.778 1 80.25 84 GLU A N 1
ATOM 674 C CA . GLU A 1 84 ? 21.266 -10.094 -0.175 1 80.25 84 GLU A CA 1
ATOM 675 C C . GLU A 1 84 ? 22.297 -9.18 0.469 1 80.25 84 GLU A C 1
ATOM 677 O O . GLU A 1 84 ? 22.797 -9.469 1.557 1 80.25 84 GLU A O 1
ATOM 682 N N . ASN A 1 85 ? 22.609 -7.988 -0.059 1 85.88 85 ASN A N 1
ATOM 683 C CA . ASN A 1 85 ? 23.641 -7.133 0.501 1 85.88 85 ASN A CA 1
ATOM 684 C C . ASN A 1 85 ? 23.062 -5.836 1.055 1 85.88 85 ASN A C 1
ATOM 686 O O . ASN A 1 85 ? 23.797 -4.859 1.26 1 85.88 85 ASN A O 1
ATOM 690 N N . VAL A 1 86 ? 21.828 -5.957 1.377 1 91.56 86 VAL A N 1
ATOM 691 C CA . VAL A 1 86 ? 21.188 -4.766 1.921 1 91.56 86 VAL A CA 1
ATOM 692 C C . VAL A 1 86 ? 21.094 -4.871 3.441 1 91.56 86 VAL A C 1
ATOM 694 O O . VAL A 1 86 ? 20.469 -5.789 3.973 1 91.56 86 VAL A O 1
ATOM 697 N N . MET A 1 87 ? 21.766 -4 4.129 1 92 87 MET A N 1
ATOM 698 C CA . MET A 1 87 ? 21.766 -4.043 5.586 1 92 87 MET A CA 1
ATOM 699 C C . MET A 1 87 ? 20.562 -3.303 6.152 1 92 87 MET A C 1
ATOM 701 O O . MET A 1 87 ? 20.172 -3.535 7.297 1 92 87 MET A O 1
ATOM 705 N N . GLY A 1 88 ? 20.062 -2.344 5.359 1 95.69 88 GLY A N 1
ATOM 706 C CA . GLY A 1 88 ? 18.906 -1.553 5.754 1 95.69 88 GLY A CA 1
ATOM 707 C C . GLY A 1 88 ? 18.406 -0.629 4.652 1 95.69 88 GLY A C 1
ATOM 708 O O . GLY A 1 88 ? 19.125 -0.371 3.686 1 95.69 88 GLY A O 1
ATOM 709 N N . ILE A 1 89 ? 17.203 -0.252 4.812 1 97.62 89 ILE A N 1
ATOM 710 C CA . ILE A 1 89 ? 16.609 0.678 3.857 1 97.62 89 ILE A CA 1
ATOM 711 C C . ILE A 1 89 ? 16.047 1.89 4.598 1 97.62 89 ILE A C 1
ATOM 713 O O . ILE A 1 89 ? 15.289 1.74 5.562 1 97.62 89 ILE A O 1
ATOM 717 N N . ILE A 1 90 ? 16.484 3.057 4.195 1 98.31 90 ILE A N 1
ATOM 718 C CA . ILE A 1 90 ? 15.867 4.309 4.629 1 98.31 90 ILE A CA 1
ATOM 719 C C . ILE A 1 90 ? 14.891 4.801 3.562 1 98.31 90 ILE A C 1
ATOM 721 O O . ILE A 1 90 ? 15.297 5.203 2.473 1 98.31 90 ILE A O 1
ATOM 725 N N . ASN A 1 91 ? 13.609 4.758 3.893 1 98.31 91 ASN A N 1
ATOM 726 C CA . ASN A 1 91 ? 12.594 5.195 2.947 1 98.31 91 ASN A CA 1
ATOM 727 C C . ASN A 1 91 ? 12.477 6.719 2.912 1 98.31 91 ASN A C 1
ATOM 729 O O . ASN A 1 91 ? 11.969 7.324 3.855 1 98.31 91 ASN A O 1
ATOM 733 N N . ARG A 1 92 ? 12.969 7.285 1.828 1 97.69 92 ARG A N 1
ATOM 734 C CA . ARG A 1 92 ? 12.867 8.719 1.58 1 97.69 92 ARG A CA 1
ATOM 735 C C . ARG A 1 92 ? 12.078 9 0.304 1 97.69 92 ARG A C 1
ATOM 737 O O . ARG A 1 92 ? 12.328 9.984 -0.387 1 97.69 92 ARG A O 1
ATOM 744 N N . VAL A 1 93 ? 11.219 8.062 -0.036 1 96.94 93 VAL A N 1
ATOM 745 C CA . VAL A 1 93 ? 10.383 8.266 -1.214 1 96.94 93 VAL A CA 1
ATOM 746 C C . VAL A 1 93 ? 9.234 9.219 -0.876 1 96.94 93 VAL A C 1
ATOM 748 O O . VAL A 1 93 ? 8.477 8.984 0.066 1 96.94 93 VAL A O 1
ATOM 751 N N . SER A 1 94 ? 9.086 10.195 -1.678 1 91.88 94 SER A N 1
ATOM 752 C CA . SER A 1 94 ? 8.109 11.258 -1.444 1 91.88 94 SER A CA 1
ATOM 753 C C . SER A 1 94 ? 6.684 10.734 -1.605 1 91.88 94 SER A C 1
ATOM 755 O O . SER A 1 94 ? 6.426 9.867 -2.445 1 91.88 94 SER A O 1
ATOM 757 N N . ASP A 1 95 ? 5.785 11.328 -0.853 1 81.25 95 ASP A N 1
ATOM 758 C CA . ASP A 1 95 ? 4.363 11.031 -1.002 1 81.25 95 ASP A CA 1
ATOM 759 C C . ASP A 1 95 ? 3.814 11.617 -2.299 1 81.25 95 ASP A C 1
ATOM 761 O O . ASP A 1 95 ? 2.688 11.32 -2.693 1 81.25 95 ASP A O 1
ATOM 765 N N . ALA A 1 96 ? 4.637 12.445 -2.975 1 81.06 96 ALA A N 1
ATOM 766 C CA . ALA A 1 96 ? 4.223 13.008 -4.258 1 81.06 96 ALA A CA 1
ATOM 767 C C . ALA A 1 96 ? 4.52 12.031 -5.398 1 81.06 96 ALA A C 1
ATOM 769 O O . ALA A 1 96 ? 4.336 12.367 -6.57 1 81.06 96 ALA A O 1
ATOM 770 N N . ALA A 1 97 ? 5 10.906 -5.027 1 92 97 ALA A N 1
ATOM 771 C CA . ALA A 1 97 ? 5.254 9.883 -6.043 1 92 97 ALA A CA 1
ATOM 772 C C . ALA A 1 97 ? 3.994 9.578 -6.844 1 92 97 ALA A C 1
ATOM 774 O O . ALA A 1 97 ? 2.889 9.586 -6.301 1 92 97 ALA A O 1
ATOM 775 N N . SER A 1 98 ? 4.164 9.312 -8.164 1 94.12 98 SER A N 1
ATOM 776 C CA . SER A 1 98 ? 3.031 8.836 -8.953 1 94.12 98 SER A CA 1
ATOM 777 C C . SER A 1 98 ? 2.43 7.574 -8.352 1 94.12 98 SER A C 1
ATOM 779 O O . SER A 1 98 ? 3.102 6.852 -7.609 1 94.12 98 SER A O 1
ATOM 781 N N . PRO A 1 99 ? 1.177 7.301 -8.695 1 95.94 99 PRO A N 1
ATOM 782 C CA . PRO A 1 99 ? 0.565 6.09 -8.148 1 95.94 99 PRO A CA 1
ATOM 783 C C . PRO A 1 99 ? 1.36 4.828 -8.477 1 95.94 99 PRO A C 1
ATOM 785 O O . PRO A 1 99 ? 1.479 3.934 -7.633 1 95.94 99 PRO A O 1
ATOM 788 N N . ALA A 1 100 ? 1.935 4.762 -9.703 1 95.88 100 ALA A N 1
ATOM 789 C CA . ALA A 1 100 ? 2.732 3.6 -10.078 1 95.88 100 ALA A CA 1
ATOM 790 C C . ALA A 1 100 ? 3.982 3.486 -9.211 1 95.88 100 ALA A C 1
ATOM 792 O O . ALA A 1 100 ? 4.312 2.402 -8.727 1 95.88 100 ALA A O 1
ATOM 793 N N . LEU A 1 101 ? 4.637 4.602 -9 1 96.12 101 LEU A N 1
ATOM 794 C CA . LEU A 1 101 ? 5.84 4.602 -8.172 1 96.12 101 LEU A CA 1
ATOM 795 C C . LEU A 1 101 ? 5.496 4.324 -6.715 1 96.12 101 LEU A C 1
ATOM 797 O O . LEU A 1 101 ? 6.25 3.645 -6.012 1 96.12 101 LEU A O 1
ATOM 801 N N . PHE A 1 102 ? 4.422 4.898 -6.293 1 97.19 102 PHE A N 1
ATOM 802 C CA . PHE A 1 102 ? 3.951 4.641 -4.938 1 97.19 102 PHE A CA 1
ATOM 803 C C . PHE A 1 102 ? 3.703 3.154 -4.723 1 97.19 102 PHE A C 1
ATOM 805 O O . PHE A 1 102 ? 4.168 2.578 -3.738 1 97.19 102 PHE A O 1
ATOM 812 N N . LYS A 1 103 ? 2.988 2.516 -5.66 1 96.88 103 LYS A N 1
ATOM 813 C CA . LYS A 1 103 ? 2.707 1.084 -5.613 1 96.88 103 LYS A CA 1
ATOM 814 C C . LYS A 1 103 ? 4 0.271 -5.59 1 96.88 103 LYS A C 1
ATOM 816 O O . LYS A 1 103 ? 4.145 -0.646 -4.777 1 96.88 103 LYS A O 1
ATOM 821 N N . ALA A 1 104 ? 4.945 0.637 -6.41 1 96.62 104 ALA A N 1
ATOM 822 C CA . ALA A 1 104 ? 6.23 -0.052 -6.473 1 96.62 104 ALA A CA 1
ATOM 823 C C . ALA A 1 104 ? 6.992 0.091 -5.156 1 96.62 104 ALA A C 1
ATOM 825 O O . ALA A 1 104 ? 7.598 -0.871 -4.676 1 96.62 104 ALA A O 1
ATOM 826 N N . THR A 1 105 ? 6.945 1.268 -4.562 1 97.56 105 THR A N 1
ATOM 827 C CA . THR A 1 105 ? 7.648 1.516 -3.311 1 97.56 105 THR A CA 1
ATOM 828 C C . THR A 1 105 ? 7.07 0.66 -2.186 1 97.56 105 THR A C 1
ATOM 830 O O . THR A 1 105 ? 7.816 0.01 -1.449 1 97.56 105 THR A O 1
ATOM 833 N N . CYS A 1 106 ? 5.734 0.654 -2.07 1 97.31 106 CYS A N 1
ATOM 834 C CA . CYS A 1 106 ? 5.098 -0.178 -1.056 1 97.31 106 CYS A CA 1
ATOM 835 C C . CYS A 1 106 ? 5.512 -1.637 -1.207 1 97.31 106 CYS A C 1
ATOM 837 O O . CYS A 1 106 ? 5.805 -2.309 -0.217 1 97.31 106 CYS A O 1
ATOM 839 N N . ALA A 1 107 ? 5.574 -2.086 -2.445 1 96.12 107 ALA A N 1
ATOM 840 C CA . ALA A 1 107 ? 5.93 -3.475 -2.719 1 96.12 107 ALA A CA 1
ATOM 841 C C . ALA A 1 107 ? 7.375 -3.76 -2.318 1 96.12 107 ALA A C 1
ATOM 843 O O . ALA A 1 107 ? 7.664 -4.789 -1.706 1 96.12 107 ALA A O 1
ATOM 844 N N . ILE A 1 108 ? 8.281 -2.848 -2.668 1 96.56 108 ILE A N 1
ATOM 845 C CA . ILE A 1 108 ? 9.695 -2.996 -2.326 1 96.56 108 ILE A CA 1
ATOM 846 C C . ILE A 1 108 ? 9.852 -3.07 -0.809 1 96.56 108 ILE A C 1
ATOM 848 O O . ILE A 1 108 ? 10.531 -3.959 -0.291 1 96.56 108 ILE A O 1
ATOM 852 N N . LEU A 1 109 ? 9.211 -2.186 -0.112 1 97.5 109 LEU A N 1
ATOM 853 C CA . LEU A 1 109 ? 9.312 -2.141 1.342 1 97.5 109 LEU A CA 1
ATOM 854 C C . LEU A 1 109 ? 8.703 -3.389 1.971 1 97.5 109 LEU A C 1
ATOM 856 O O . LEU A 1 109 ? 9.266 -3.953 2.912 1 97.5 109 LEU A O 1
ATOM 860 N N . GLY A 1 110 ? 7.543 -3.797 1.454 1 96.25 110 GLY A N 1
ATOM 861 C CA . GLY A 1 110 ? 6.934 -5.023 1.939 1 96.25 110 GLY A CA 1
ATOM 862 C C . GLY A 1 110 ? 7.809 -6.246 1.736 1 96.25 110 GLY A C 1
ATOM 863 O O . GLY A 1 110 ? 7.945 -7.078 2.639 1 96.25 110 GLY A O 1
ATOM 864 N N . ALA A 1 111 ? 8.398 -6.336 0.557 1 94.69 111 ALA A N 1
ATOM 865 C CA . ALA A 1 111 ? 9.297 -7.445 0.251 1 94.69 111 ALA A CA 1
ATOM 866 C C . ALA A 1 111 ? 10.516 -7.422 1.163 1 94.69 111 ALA A C 1
ATOM 868 O O . ALA A 1 111 ? 10.977 -8.469 1.624 1 94.69 111 ALA A O 1
ATOM 869 N N . ALA A 1 112 ? 11.039 -6.25 1.401 1 94.69 112 ALA A N 1
ATOM 870 C CA . ALA A 1 112 ? 12.188 -6.109 2.299 1 94.69 112 ALA A CA 1
ATOM 871 C C . ALA A 1 112 ? 11.828 -6.562 3.713 1 94.69 112 ALA A C 1
ATOM 873 O O . ALA A 1 112 ? 12.641 -7.199 4.387 1 94.69 112 ALA A O 1
ATOM 874 N N . GLN A 1 113 ? 10.656 -6.23 4.109 1 93.75 113 GLN A N 1
ATOM 875 C CA . GLN A 1 113 ? 10.195 -6.652 5.43 1 93.75 113 GLN A CA 1
ATOM 876 C C . GLN A 1 113 ? 10.133 -8.172 5.527 1 93.75 113 GLN A C 1
ATOM 878 O O . GLN A 1 113 ? 10.492 -8.75 6.559 1 93.75 113 GLN A O 1
ATOM 883 N N . LEU A 1 114 ? 9.664 -8.789 4.477 1 91.12 114 LEU A N 1
ATOM 884 C CA . LEU A 1 114 ? 9.617 -10.25 4.438 1 91.12 114 LEU A CA 1
ATOM 885 C C . LEU A 1 114 ? 11.016 -10.844 4.602 1 91.12 114 LEU A C 1
ATOM 887 O O . LEU A 1 114 ? 11.164 -11.93 5.164 1 91.12 114 LEU A O 1
ATOM 891 N N . HIS A 1 115 ? 12 -10.117 4.133 1 90.75 115 HIS A N 1
ATOM 892 C CA . HIS A 1 115 ? 13.391 -10.562 4.246 1 90.75 115 HIS A CA 1
ATOM 893 C C . HIS A 1 115 ? 14.008 -10.117 5.562 1 90.75 115 HIS A C 1
ATOM 895 O O . HIS A 1 115 ? 15.211 -10.258 5.77 1 90.75 115 HIS A O 1
ATOM 901 N N . GLN A 1 116 ? 13.195 -9.422 6.387 1 90.75 116 GLN A N 1
ATOM 902 C CA . GLN A 1 116 ? 13.602 -8.984 7.715 1 90.75 116 GLN A CA 1
ATOM 903 C C . GLN A 1 116 ? 14.695 -7.922 7.629 1 90.75 116 GLN A C 1
ATOM 905 O O . GLN A 1 116 ? 15.602 -7.883 8.469 1 90.75 116 GLN A O 1
ATOM 910 N N . ILE A 1 117 ? 14.656 -7.203 6.59 1 93.75 117 ILE A N 1
ATOM 911 C CA . ILE A 1 117 ? 15.555 -6.062 6.445 1 93.75 117 ILE A CA 1
ATOM 912 C C . ILE A 1 117 ? 15.047 -4.891 7.277 1 93.75 117 ILE A C 1
ATOM 914 O O . ILE A 1 117 ? 13.867 -4.535 7.203 1 93.75 117 ILE A O 1
ATOM 918 N N . PRO A 1 118 ? 15.938 -4.262 8.102 1 95.75 118 PRO A N 1
ATOM 919 C CA . PRO A 1 118 ? 15.508 -3.055 8.812 1 95.75 118 PRO A CA 1
ATOM 920 C C . PRO A 1 118 ? 15.07 -1.938 7.867 1 95.75 118 PRO A C 1
ATOM 922 O O . PRO A 1 118 ? 15.727 -1.68 6.859 1 95.75 118 PRO A O 1
ATOM 925 N N . ILE A 1 119 ? 13.953 -1.349 8.188 1 97.31 119 ILE A N 1
ATOM 926 C CA . ILE A 1 119 ? 13.438 -0.27 7.355 1 97.31 119 ILE A CA 1
ATOM 927 C C . ILE A 1 119 ? 13.117 0.945 8.219 1 97.31 119 ILE A C 1
ATOM 929 O O . ILE A 1 119 ? 12.438 0.825 9.242 1 97.31 119 ILE A O 1
ATOM 933 N N . VAL A 1 120 ? 13.703 2.1 7.871 1 97.94 120 VAL A N 1
ATOM 934 C CA . VAL A 1 120 ? 13.281 3.363 8.461 1 97.94 120 VAL A CA 1
ATOM 935 C C . VAL A 1 120 ? 12.078 3.92 7.699 1 97.94 120 VAL A C 1
ATOM 937 O O . VAL A 1 120 ? 12.188 4.262 6.52 1 97.94 120 VAL A O 1
ATOM 940 N N . ASN A 1 121 ? 10.953 4.098 8.445 1 97.88 121 ASN A N 1
ATOM 941 C CA . ASN A 1 121 ? 9.672 4.457 7.844 1 97.88 121 ASN A CA 1
ATOM 942 C C . ASN A 1 121 ? 9.141 3.346 6.941 1 97.88 121 ASN A C 1
ATOM 944 O O . ASN A 1 121 ? 9.273 3.416 5.719 1 97.88 121 ASN A O 1
ATOM 948 N N . GLY A 1 122 ? 8.453 2.387 7.551 1 97.19 122 GLY A N 1
ATOM 949 C CA . GLY A 1 122 ? 8.039 1.138 6.93 1 97.19 122 GLY A CA 1
ATOM 950 C C . GLY A 1 122 ? 6.816 1.286 6.043 1 97.19 122 GLY A C 1
ATOM 951 O O . GLY A 1 122 ? 6.281 2.387 5.895 1 97.19 122 GLY A O 1
ATOM 952 N N . PRO A 1 123 ? 6.395 0.153 5.426 1 97 123 PRO A N 1
ATOM 953 C CA . PRO A 1 123 ? 5.371 0.183 4.375 1 97 123 PRO A CA 1
ATOM 954 C C . PRO A 1 123 ? 3.98 0.492 4.918 1 97 123 PRO A C 1
ATOM 956 O O . PRO A 1 123 ? 3.148 1.062 4.207 1 97 123 PRO A O 1
ATOM 959 N N . ILE A 1 124 ? 3.701 0.126 6.16 1 96.31 124 ILE A N 1
ATOM 960 C CA . ILE A 1 124 ? 2.357 0.312 6.695 1 96.31 124 ILE A CA 1
ATOM 961 C C . ILE A 1 124 ? 2.061 1.804 6.84 1 96.31 124 ILE A C 1
ATOM 963 O O . ILE A 1 124 ? 1.064 2.299 6.305 1 96.31 124 ILE A O 1
ATOM 967 N N . THR A 1 125 ? 2.949 2.479 7.539 1 96.69 125 THR A N 1
ATOM 968 C CA . THR A 1 125 ? 2.732 3.906 7.75 1 96.69 125 THR A CA 1
ATOM 969 C C . THR A 1 125 ? 2.934 4.684 6.449 1 96.69 125 THR A C 1
ATOM 971 O O . THR A 1 125 ? 2.244 5.672 6.199 1 96.69 125 THR A O 1
ATOM 974 N N . TYR A 1 126 ? 3.908 4.242 5.625 1 97.62 126 TYR A N 1
ATOM 975 C CA . TYR A 1 126 ? 4.105 4.887 4.328 1 97.62 126 TYR A CA 1
ATOM 976 C C . TYR A 1 126 ? 2.836 4.816 3.486 1 97.62 126 TYR A C 1
ATOM 978 O O . TYR A 1 126 ? 2.453 5.797 2.848 1 97.62 126 TYR A O 1
ATOM 986 N N . SER A 1 127 ? 2.188 3.658 3.494 1 96.5 127 SER A N 1
ATOM 987 C CA . SER A 1 127 ? 0.956 3.469 2.738 1 96.5 127 SER A CA 1
ATOM 988 C C . SER A 1 127 ? -0.138 4.418 3.213 1 96.5 127 SER A C 1
ATOM 990 O O . SER A 1 127 ? -0.9 4.949 2.404 1 96.5 127 SER A O 1
ATOM 992 N N . LEU A 1 128 ? -0.211 4.664 4.457 1 95.56 128 LEU A N 1
ATOM 993 C CA . LEU A 1 128 ? -1.211 5.57 5.012 1 95.56 128 LEU A CA 1
ATOM 994 C C . LEU A 1 128 ? -0.839 7.023 4.734 1 95.56 128 LEU A C 1
ATOM 996 O O . LEU A 1 128 ? -1.631 7.77 4.156 1 95.56 128 LEU A O 1
ATOM 1000 N N . CYS A 1 129 ? 0.408 7.375 4.988 1 94.69 129 CYS A N 1
ATOM 1001 C CA . CYS A 1 129 ? 0.837 8.766 4.965 1 94.69 129 CYS A CA 1
ATOM 1002 C C . CYS A 1 129 ? 1.055 9.25 3.537 1 94.69 129 CYS A C 1
ATOM 1004 O O . CYS A 1 129 ? 1.15 10.453 3.289 1 94.69 129 CYS A O 1
ATOM 1006 N N . GLY A 1 130 ? 1.102 8.312 2.619 1 95.12 130 GLY A N 1
ATOM 1007 C CA . GLY A 1 130 ? 1.13 8.695 1.219 1 95.12 130 GLY A CA 1
ATOM 1008 C C . GLY A 1 130 ? -0.2 9.234 0.722 1 95.12 130 GLY A C 1
ATOM 1009 O O . GLY A 1 130 ? -0.324 9.617 -0.444 1 95.12 130 GLY A O 1
ATOM 1010 N N . ASN A 1 131 ? -1.19 9.281 1.609 1 95.56 131 ASN A N 1
ATOM 1011 C CA . ASN A 1 131 ? -2.525 9.82 1.372 1 95.56 131 ASN A CA 1
ATOM 1012 C C . ASN A 1 131 ? -2.875 10.914 2.379 1 95.56 131 ASN A C 1
ATOM 1014 O O . ASN A 1 131 ? -3.145 10.625 3.545 1 95.56 131 ASN A O 1
ATOM 1018 N N . LYS A 1 132 ? -3.01 12.141 1.887 1 94.31 132 LYS A N 1
ATOM 1019 C CA . LYS A 1 132 ? -3.26 13.25 2.803 1 94.31 132 LYS A CA 1
ATOM 1020 C C . LYS A 1 132 ? -4.605 13.094 3.504 1 94.31 132 LYS A C 1
ATOM 1022 O O . LYS A 1 132 ? -4.762 13.5 4.656 1 94.31 132 LYS A O 1
ATOM 1027 N N . TRP A 1 133 ? -5.598 12.531 2.799 1 94.31 133 TRP A N 1
ATOM 1028 C CA . TRP A 1 133 ? -6.871 12.352 3.482 1 94.31 133 TRP A CA 1
ATOM 1029 C C . TRP A 1 133 ? -6.723 11.398 4.668 1 94.31 133 TRP A C 1
ATOM 1031 O O . TRP A 1 133 ? -7.445 11.516 5.66 1 94.31 133 TRP A O 1
ATOM 1041 N N . CYS A 1 134 ? -5.754 10.469 4.648 1 95.25 134 CYS A N 1
ATOM 1042 C CA . CYS A 1 134 ? -5.508 9.562 5.77 1 95.25 134 CYS A CA 1
ATOM 1043 C C . CYS A 1 134 ? -4.863 10.305 6.938 1 95.25 134 CYS A C 1
ATOM 1045 O O . CYS A 1 134 ? -4.977 9.875 8.086 1 95.25 134 CYS A O 1
ATOM 1047 N N . HIS A 1 135 ? -4.117 11.438 6.625 1 95.88 135 HIS A N 1
ATOM 1048 C CA . HIS A 1 135 ? -3.623 12.266 7.723 1 95.88 135 HIS A CA 1
ATOM 1049 C C . HIS A 1 135 ? -4.758 12.68 8.648 1 95.88 135 HIS A C 1
ATOM 1051 O O . HIS A 1 135 ? -4.637 12.57 9.875 1 95.88 135 HIS A O 1
ATOM 1057 N N . HIS A 1 136 ? -5.816 13.055 8.031 1 95.06 136 HIS A N 1
ATOM 1058 C CA . HIS A 1 136 ? -6.957 13.562 8.789 1 95.06 136 HIS A CA 1
ATOM 1059 C C . HIS A 1 136 ? -7.645 12.438 9.562 1 95.06 136 HIS A C 1
ATOM 1061 O O . HIS A 1 136 ? -8.156 12.664 10.664 1 95.06 136 HIS A O 1
ATOM 1067 N N . ILE A 1 137 ? -7.637 11.25 9.016 1 94.19 137 ILE A N 1
ATOM 1068 C CA . ILE A 1 137 ? -8.148 10.094 9.758 1 94.19 137 ILE A CA 1
ATOM 1069 C C . ILE A 1 137 ? -7.273 9.852 10.984 1 94.19 137 ILE A C 1
ATOM 1071 O O . ILE A 1 137 ? -7.785 9.602 12.078 1 94.19 137 ILE A O 1
ATOM 1075 N N . LEU A 1 138 ? -5.992 9.914 10.805 1 95.94 138 LEU A N 1
ATOM 1076 C CA . LEU A 1 138 ? -5.055 9.719 11.906 1 95.94 138 LEU A CA 1
ATOM 1077 C C . LEU A 1 138 ? -5.238 10.789 12.977 1 95.94 138 LEU A C 1
ATOM 1079 O O . LEU A 1 138 ? -5.25 10.484 14.172 1 95.94 138 LEU A O 1
ATOM 1083 N N . PHE A 1 139 ? -5.391 12.07 12.523 1 96.5 139 PHE A N 1
ATOM 1084 C CA . PHE A 1 139 ? -5.633 13.148 13.477 1 96.5 139 PHE A CA 1
ATOM 1085 C C . PHE A 1 139 ? -6.922 12.898 14.258 1 96.5 139 PHE A C 1
ATOM 1087 O O . PHE A 1 139 ? -6.957 13.062 15.477 1 96.5 139 PHE A O 1
ATOM 1094 N N . GLN A 1 140 ? -7.922 12.477 13.547 1 93.44 140 GLN A N 1
ATOM 1095 C CA . GLN A 1 140 ? -9.203 12.18 14.188 1 93.44 140 GLN A CA 1
ATOM 1096 C C . GLN A 1 140 ? -9.055 11.062 15.219 1 93.44 140 GLN A C 1
ATOM 1098 O O . GLN A 1 140 ? -9.547 11.18 16.344 1 93.44 140 GLN A O 1
ATOM 1103 N N . GLN A 1 141 ? -8.414 10 14.844 1 93 141 GLN A N 1
ATOM 1104 C CA . GLN A 1 141 ? -8.227 8.859 15.742 1 93 141 GLN A CA 1
ATOM 1105 C C . GLN A 1 141 ? -7.387 9.25 16.953 1 93 141 GLN A C 1
ATOM 1107 O O . GLN A 1 141 ? -7.547 8.688 18.031 1 93 141 GLN A O 1
ATOM 1112 N N . ALA A 1 142 ? -6.562 10.242 16.781 1 95.94 142 ALA A N 1
ATOM 1113 C CA . ALA A 1 142 ? -5.723 10.742 17.859 1 95.94 142 ALA A CA 1
ATOM 1114 C C . ALA A 1 142 ? -6.465 11.797 18.688 1 95.94 142 ALA A C 1
ATOM 1116 O O . ALA A 1 142 ? -5.918 12.336 19.656 1 95.94 142 ALA A O 1
ATOM 1117 N N . ARG A 1 143 ? -7.676 12.156 18.281 1 94.38 143 ARG A N 1
ATOM 1118 C CA . ARG A 1 143 ? -8.5 13.18 18.922 1 94.38 143 ARG A CA 1
ATOM 1119 C C . ARG A 1 143 ? -7.844 14.555 18.812 1 94.38 143 ARG A C 1
ATOM 1121 O O . ARG A 1 143 ? -7.836 15.328 19.766 1 94.38 143 ARG A O 1
ATOM 1128 N N . LEU A 1 144 ? -7.215 14.742 17.734 1 96.69 144 LEU A N 1
ATOM 1129 C CA . LEU A 1 144 ? -6.648 16.047 17.391 1 96.69 144 LEU A CA 1
ATOM 1130 C C . LEU A 1 144 ? -7.547 16.797 16.422 1 96.69 144 LEU A C 1
ATOM 1132 O O . LEU A 1 144 ? -8.172 16.188 15.547 1 96.69 144 LEU A O 1
ATOM 1136 N N . GLU A 1 145 ? -7.617 18.062 16.547 1 95.12 145 GLU A N 1
ATOM 1137 C CA . GLU A 1 145 ? -8.438 18.875 15.648 1 95.12 145 GLU A CA 1
ATOM 1138 C C . GLU A 1 145 ? -7.691 19.172 14.352 1 95.12 145 GLU A C 1
ATOM 1140 O O . GLU A 1 145 ? -6.477 19.375 14.359 1 95.12 145 GLU A O 1
ATOM 1145 N N . SER A 1 146 ? -8.375 19.094 13.297 1 95.88 146 SER A N 1
ATOM 1146 C CA . SER A 1 146 ? -7.898 19.422 11.953 1 95.88 146 SER A CA 1
ATOM 1147 C C . SER A 1 146 ? -8.953 20.172 11.164 1 95.88 146 SER A C 1
ATOM 1149 O O . SER A 1 146 ? -10.133 20.172 11.523 1 95.88 146 SER A O 1
ATOM 1151 N N . PRO A 1 147 ? -8.555 20.969 10.18 1 93.88 147 PRO A N 1
ATOM 1152 C CA . PRO A 1 147 ? -9.594 21.609 9.359 1 93.88 147 PRO A CA 1
ATOM 1153 C C . PRO A 1 147 ? -10.578 20.594 8.766 1 93.88 147 PRO A C 1
ATOM 1155 O O . PRO A 1 147 ? -10.18 19.5 8.383 1 93.88 147 PRO A O 1
ATOM 1158 N N . LYS A 1 148 ? -11.812 21.047 8.773 1 92.12 148 LYS A N 1
ATOM 1159 C CA . LYS A 1 148 ? -12.789 20.188 8.094 1 92.12 148 LYS A CA 1
ATOM 1160 C C . LYS A 1 148 ? -12.367 19.922 6.652 1 92.12 148 LYS A C 1
ATOM 1162 O O . LYS A 1 148 ? -12.086 20.859 5.898 1 92.12 148 LYS A O 1
ATOM 1167 N N . THR A 1 149 ? -12.258 18.656 6.277 1 92.88 149 THR A N 1
ATOM 1168 C CA . THR A 1 149 ? -11.719 18.25 4.98 1 92.88 149 THR A CA 1
ATOM 1169 C C . THR A 1 149 ? -12.578 17.156 4.363 1 92.88 149 THR A C 1
ATOM 1171 O O . THR A 1 149 ? -12.984 16.219 5.055 1 92.88 149 THR A O 1
ATOM 1174 N N . MET A 1 150 ? -12.867 17.328 3.135 1 90.69 150 MET A N 1
ATOM 1175 C CA . MET A 1 150 ? -13.539 16.297 2.359 1 90.69 150 MET A CA 1
ATOM 1176 C C . MET A 1 150 ? -12.625 15.742 1.271 1 90.69 150 MET A C 1
ATOM 1178 O O . MET A 1 150 ? -11.844 16.484 0.678 1 90.69 150 MET A O 1
ATOM 1182 N N . ALA A 1 151 ? -12.703 14.461 1.034 1 91.69 151 ALA A N 1
ATOM 1183 C CA . ALA A 1 151 ? -11.969 13.797 -0.044 1 91.69 151 ALA A CA 1
ATOM 1184 C C . ALA A 1 151 ? -12.93 13.289 -1.117 1 91.69 151 ALA A C 1
ATOM 1186 O O . ALA A 1 151 ? -13.992 12.75 -0.805 1 91.69 151 ALA A O 1
ATOM 1187 N N . TYR A 1 152 ? -12.508 13.516 -2.41 1 90.19 152 TYR A N 1
ATOM 1188 C CA . TYR A 1 152 ? -13.328 13.102 -3.541 1 90.19 152 TYR A CA 1
ATOM 1189 C C . TYR A 1 152 ? -12.5 12.312 -4.551 1 90.19 152 TYR A C 1
ATOM 1191 O O . TYR A 1 152 ? -11.375 12.688 -4.867 1 90.19 152 TYR A O 1
ATOM 1199 N N . TRP A 1 153 ? -13.055 11.18 -4.977 1 91.38 153 TRP A N 1
ATOM 1200 C CA . TRP A 1 153 ? -12.531 10.531 -6.176 1 91.38 153 TRP A CA 1
ATOM 1201 C C . TRP A 1 153 ? -12.992 11.266 -7.434 1 91.38 153 TRP A C 1
ATOM 1203 O O . TRP A 1 153 ? -14.188 11.508 -7.613 1 91.38 153 TRP A O 1
ATOM 1213 N N . ASN A 1 154 ? -12.07 11.695 -8.242 1 88.38 154 ASN A N 1
ATOM 1214 C CA . ASN A 1 154 ? -12.32 12.422 -9.484 1 88.38 154 ASN A CA 1
ATOM 1215 C C . ASN A 1 154 ? -11.375 11.969 -10.594 1 88.38 154 ASN A C 1
ATOM 1217 O O . ASN A 1 154 ? -10.203 12.352 -10.609 1 88.38 154 ASN A O 1
ATOM 1221 N N . GLU A 1 155 ? -11.93 11.188 -11.516 1 86.56 155 GLU A N 1
ATOM 1222 C CA . GLU A 1 155 ? -11.102 10.688 -12.609 1 86.56 155 GLU A CA 1
ATOM 1223 C C . GLU A 1 155 ? -11.422 11.391 -13.922 1 86.56 155 GLU A C 1
ATOM 1225 O O . GLU A 1 155 ? -12.547 11.867 -14.109 1 86.56 155 GLU A O 1
ATOM 1230 N N . GLU A 1 156 ? -10.406 11.406 -14.711 1 80.56 156 GLU A N 1
ATOM 1231 C CA . GLU A 1 156 ? -10.617 12.055 -16 1 80.56 156 GLU A CA 1
ATOM 1232 C C . GLU A 1 156 ? -11.711 11.344 -16.797 1 80.56 156 GLU A C 1
ATOM 1234 O O . GLU A 1 156 ? -11.727 10.109 -16.875 1 80.56 156 GLU A O 1
ATOM 1239 N N . GLY A 1 157 ? -12.555 12.109 -17.297 1 74.38 157 GLY A N 1
ATOM 1240 C CA . GLY A 1 157 ? -13.578 11.586 -18.188 1 74.38 157 GLY A CA 1
ATOM 1241 C C . GLY A 1 157 ? -14.805 11.086 -17.438 1 74.38 157 GLY A C 1
ATOM 1242 O O . GLY A 1 157 ? -15.773 10.633 -18.062 1 74.38 157 GLY A O 1
ATOM 1243 N N . ASP A 1 158 ? -14.68 11.125 -16.156 1 75.88 158 ASP A N 1
ATOM 1244 C CA . ASP A 1 158 ? -15.836 10.695 -15.383 1 75.88 158 ASP A CA 1
ATOM 1245 C C . ASP A 1 158 ? -16.891 11.797 -15.312 1 75.88 158 ASP A C 1
ATOM 1247 O O . ASP A 1 158 ? -17.016 12.477 -14.289 1 75.88 158 ASP A O 1
ATOM 1251 N N . LYS A 1 159 ? -17.641 11.906 -16.297 1 65.44 159 LYS A N 1
ATOM 1252 C CA . LYS A 1 159 ? -18.609 12.977 -16.453 1 65.44 159 LYS A CA 1
ATOM 1253 C C . LYS A 1 159 ? -19.672 12.938 -15.344 1 65.44 159 LYS A C 1
ATOM 1255 O O . LYS A 1 159 ? -20.172 13.984 -14.93 1 65.44 159 LYS A O 1
ATOM 1260 N N . ALA A 1 160 ? -19.953 11.766 -14.883 1 63.69 160 ALA A N 1
ATOM 1261 C CA . ALA A 1 160 ? -20.984 11.625 -13.859 1 63.69 160 ALA A CA 1
ATOM 1262 C C . ALA A 1 160 ? -20.547 12.281 -12.555 1 63.69 160 ALA A C 1
ATOM 1264 O O . ALA A 1 160 ? -21.359 12.938 -11.883 1 63.69 160 ALA A O 1
ATOM 1265 N N . ASN A 1 161 ? -19.266 12.188 -12.406 1 65.5 161 ASN A N 1
ATOM 1266 C CA . ASN A 1 161 ? -18.766 12.68 -11.125 1 65.5 161 ASN A CA 1
ATOM 1267 C C . ASN A 1 161 ? -18.141 14.062 -11.266 1 65.5 161 ASN A C 1
ATOM 1269 O O . ASN A 1 161 ? -17.703 14.648 -10.273 1 65.5 161 ASN A O 1
ATOM 1273 N N . ASP A 1 162 ? -18.172 14.578 -12.453 1 68.25 162 ASP A N 1
ATOM 1274 C CA . ASP A 1 162 ? -17.562 15.891 -12.68 1 68.25 162 ASP A CA 1
ATOM 1275 C C . ASP A 1 162 ? -18.547 17.016 -12.352 1 68.25 162 ASP A C 1
ATOM 1277 O O . ASP A 1 162 ? -18.156 18.172 -12.211 1 68.25 162 ASP A O 1
ATOM 1281 N N . SER A 1 163 ? -19.688 16.562 -12.141 1 69.81 163 SER A N 1
ATOM 1282 C CA . SER A 1 163 ? -20.703 17.594 -11.938 1 69.81 163 SER A CA 1
ATOM 1283 C C . SER A 1 163 ? -20.484 18.328 -10.625 1 69.81 163 SER A C 1
ATOM 1285 O O . SER A 1 163 ? -20.281 17.719 -9.578 1 69.81 163 SER A O 1
ATOM 1287 N N . VAL A 1 164 ? -20.484 19.562 -10.766 1 73.38 164 VAL A N 1
ATOM 1288 C CA . VAL A 1 164 ? -20.25 20.438 -9.625 1 73.38 164 VAL A CA 1
ATOM 1289 C C . VAL A 1 164 ? -21.438 20.375 -8.664 1 73.38 164 VAL A C 1
ATOM 1291 O O . VAL A 1 164 ? -21.266 20.453 -7.445 1 73.38 164 VAL A O 1
ATOM 1294 N N . GLY A 1 165 ? -22.531 20.094 -9.18 1 72.69 165 GLY A N 1
ATOM 1295 C CA . GLY A 1 165 ? -23.766 20.125 -8.406 1 72.69 165 GLY A CA 1
ATOM 1296 C C . GLY A 1 165 ? -23.734 19.203 -7.207 1 72.69 165 GLY A C 1
ATOM 1297 O O . GLY A 1 165 ? -23.797 19.656 -6.062 1 72.69 165 GLY A O 1
ATOM 1298 N N . PRO A 1 166 ? -23.531 18 -7.465 1 75.69 166 PRO A N 1
ATOM 1299 C CA . PRO A 1 166 ? -23.5 17.047 -6.355 1 75.69 166 PRO A CA 1
ATOM 1300 C C . PRO A 1 166 ? -22.406 17.344 -5.344 1 75.69 166 PRO A C 1
ATOM 1302 O O . PRO A 1 166 ? -22.594 17.125 -4.141 1 75.69 166 PRO A O 1
ATOM 1305 N N . LYS A 1 167 ? -21.391 17.844 -5.801 1 77.81 167 LYS A N 1
ATOM 1306 C CA . LYS A 1 167 ? -20.297 18.203 -4.906 1 77.81 167 LYS A CA 1
ATOM 1307 C C . LYS A 1 167 ? -20.672 19.375 -4.012 1 77.81 167 LYS A C 1
ATOM 1309 O O . LYS A 1 167 ? -20.359 19.375 -2.818 1 77.81 167 LYS A O 1
ATOM 1314 N N . MET A 1 168 ? -21.328 20.328 -4.637 1 76.25 168 MET A N 1
ATOM 1315 C CA . MET A 1 168 ? -21.766 21.484 -3.869 1 76.25 168 MET A CA 1
ATOM 1316 C C . MET A 1 168 ? -22.797 21.078 -2.811 1 76.25 168 MET A C 1
ATOM 1318 O O . MET A 1 168 ? -22.781 21.594 -1.693 1 76.25 168 MET A O 1
ATOM 1322 N N . GLU A 1 169 ? -23.562 20.188 -3.199 1 77.69 169 GLU A N 1
ATOM 1323 C CA . GLU A 1 169 ? -24.562 19.688 -2.25 1 77.69 169 GLU A CA 1
ATOM 1324 C C . GLU A 1 169 ? -23.891 18.984 -1.073 1 77.69 169 GLU A C 1
ATOM 1326 O O . GLU A 1 169 ? -24.281 19.172 0.078 1 77.69 169 GLU A O 1
ATOM 1331 N N . ALA A 1 170 ? -22.922 18.266 -1.368 1 77.88 170 ALA A N 1
ATOM 1332 C CA . ALA A 1 170 ? -22.203 17.562 -0.316 1 77.88 170 ALA A CA 1
ATOM 1333 C C . ALA A 1 170 ? -21.469 18.547 0.599 1 77.88 170 ALA A C 1
ATOM 1335 O O . ALA A 1 170 ? -21.484 18.375 1.822 1 77.88 170 ALA A O 1
ATOM 1336 N N . LEU A 1 171 ? -20.891 19.516 0.014 1 81.31 171 LEU A N 1
ATOM 1337 C CA . LEU A 1 171 ? -20.203 20.547 0.795 1 81.31 171 LEU A CA 1
ATOM 1338 C C . LEU A 1 171 ? -21.188 21.266 1.722 1 81.31 171 LEU A C 1
ATOM 1340 O O . LEU A 1 171 ? -20.875 21.469 2.898 1 81.31 171 LEU A O 1
ATOM 1344 N N . ALA A 1 172 ? -22.281 21.578 1.17 1 77.94 172 ALA A N 1
ATOM 1345 C CA . ALA A 1 172 ? -23.312 22.266 1.949 1 77.94 172 ALA A CA 1
ATOM 1346 C C . ALA A 1 172 ? -23.828 21.375 3.072 1 77.94 172 ALA A C 1
ATOM 1348 O O . ALA A 1 172 ? -24 21.828 4.207 1 77.94 172 ALA A O 1
ATOM 1349 N N . ALA A 1 173 ? -24 20.141 2.758 1 77.25 173 ALA A N 1
ATOM 1350 C CA . ALA A 1 173 ? -24.531 19.188 3.723 1 77.25 173 ALA A CA 1
ATOM 1351 C C . ALA A 1 173 ? -23.578 18.984 4.887 1 77.25 173 ALA A C 1
ATOM 1353 O O . ALA A 1 173 ? -24 18.672 6.004 1 77.25 173 ALA A O 1
ATOM 1354 N N . ASN A 1 174 ? -22.375 19.266 4.625 1 78.69 174 ASN A N 1
ATOM 1355 C CA . ASN A 1 174 ? -21.375 19.047 5.668 1 78.69 174 ASN A CA 1
ATOM 1356 C C . ASN A 1 174 ? -20.891 20.375 6.262 1 78.69 174 ASN A C 1
ATOM 1358 O O . ASN A 1 174 ? -19.859 20.406 6.93 1 78.69 174 ASN A O 1
ATOM 1362 N N . GLY A 1 175 ? -21.609 21.406 5.973 1 77.56 175 GLY A N 1
ATOM 1363 C CA . GLY A 1 175 ? -21.359 22.688 6.609 1 77.56 175 GLY A CA 1
ATOM 1364 C C . GLY A 1 175 ? -20.141 23.406 6.051 1 77.56 175 GLY A C 1
ATOM 1365 O O . GLY A 1 175 ? -19.547 24.234 6.73 1 77.56 175 GLY A O 1
ATOM 1366 N N . MET A 1 176 ? -19.734 22.984 4.906 1 81.94 176 MET A N 1
ATOM 1367 C CA . MET A 1 176 ? -18.578 23.625 4.301 1 81.94 176 MET A CA 1
ATOM 1368 C C . MET A 1 176 ? -19 24.703 3.295 1 81.94 176 MET A C 1
ATOM 1370 O O . MET A 1 176 ? -18.156 25.344 2.67 1 81.94 176 MET A O 1
ATOM 1374 N N . GLN A 1 177 ? -20.312 24.75 3.143 1 73.44 177 GLN A N 1
ATOM 1375 C CA . GLN A 1 177 ? -20.922 25.844 2.393 1 73.44 177 GLN A CA 1
ATOM 1376 C C . GLN A 1 177 ? -22.125 26.406 3.135 1 73.44 177 GLN A C 1
ATOM 1378 O O . GLN A 1 177 ? -22.984 25.656 3.596 1 73.44 177 GLN A O 1
ATOM 1383 N N . HIS A 1 178 ? -22.047 27.609 3.404 1 67 178 HIS A N 1
ATOM 1384 C CA . HIS A 1 178 ? -23.109 28.234 4.18 1 67 178 HIS A CA 1
ATOM 1385 C C . HIS A 1 178 ? -23.938 29.203 3.324 1 67 178 HIS A C 1
ATOM 1387 O O . HIS A 1 178 ? -23.656 30.406 3.305 1 67 178 HIS A O 1
ATOM 1393 N N . GLY A 1 179 ? -24.938 28.578 2.789 1 60.91 179 GLY A N 1
ATOM 1394 C CA . GLY A 1 179 ? -25.844 29.422 2.039 1 60.91 179 GLY A CA 1
ATOM 1395 C C . GLY A 1 179 ? -25.172 30.203 0.928 1 60.91 179 GLY A C 1
ATOM 1396 O O . GLY A 1 179 ? -24.484 29.625 0.091 1 60.91 179 GLY A O 1
ATOM 1397 N N . LYS A 1 180 ? -25.531 31.5 0.938 1 58.91 180 LYS A N 1
ATOM 1398 C CA . LYS A 1 180 ? -25.031 32.406 -0.097 1 58.91 180 LYS A CA 1
ATOM 1399 C C . LYS A 1 180 ? -23.734 33.094 0.35 1 58.91 180 LYS A C 1
ATOM 1401 O O . LYS A 1 180 ? -23.203 33.938 -0.366 1 58.91 180 LYS A O 1
ATOM 1406 N N . ILE A 1 181 ? -23.312 32.656 1.486 1 57.84 181 ILE A N 1
ATOM 1407 C CA . ILE A 1 181 ? -22.109 33.312 1.986 1 57.84 181 ILE A CA 1
ATOM 1408 C C . ILE A 1 181 ? -20.875 32.656 1.362 1 57.84 181 ILE A C 1
ATOM 1410 O O . ILE A 1 181 ? -20.75 31.438 1.348 1 57.84 181 ILE A O 1
ATOM 1414 N N . GLU A 1 182 ? -20.141 33.5 0.808 1 64.75 182 GLU A N 1
ATOM 1415 C CA . GLU A 1 182 ? -18.891 33.062 0.207 1 64.75 182 GLU A CA 1
ATOM 1416 C C . GLU A 1 182 ? -17.953 32.469 1.256 1 64.75 182 GLU A C 1
ATOM 1418 O O . GLU A 1 182 ? -17.781 33.031 2.336 1 64.75 182 GLU A O 1
ATOM 1423 N N . THR A 1 183 ? -17.672 31.266 1.13 1 75.06 183 THR A N 1
ATOM 1424 C CA . THR A 1 183 ? -16.734 30.578 2.012 1 75.06 183 THR A CA 1
ATOM 1425 C C . THR A 1 183 ? -15.445 30.234 1.268 1 75.06 183 THR A C 1
ATOM 1427 O O . THR A 1 183 ? -15.484 29.828 0.102 1 75.06 183 THR A O 1
ATOM 1430 N N . ASP A 1 184 ? -14.352 30.547 1.957 1 83.88 184 ASP A N 1
ATOM 1431 C CA . ASP A 1 184 ? -13.047 30.219 1.39 1 83.88 184 ASP A CA 1
ATOM 1432 C C . ASP A 1 184 ? -12.68 28.766 1.662 1 83.88 184 ASP A C 1
ATOM 1434 O O . ASP A 1 184 ? -12.766 28.297 2.803 1 83.88 184 ASP A O 1
ATOM 1438 N N . LEU A 1 185 ? -12.422 28.078 0.614 1 88.5 185 LEU A N 1
ATOM 1439 C CA . LEU A 1 185 ? -11.961 26.703 0.721 1 88.5 185 LEU A CA 1
ATOM 1440 C C . LEU A 1 185 ? -10.602 26.531 0.061 1 88.5 185 LEU A C 1
ATOM 1442 O O . LEU A 1 185 ? -10.148 27.406 -0.679 1 88.5 185 LEU A O 1
ATOM 1446 N N . LEU A 1 186 ? -9.938 25.469 0.452 1 90.69 186 LEU A N 1
ATOM 1447 C CA . LEU A 1 186 ? -8.703 25.062 -0.204 1 90.69 186 LEU A CA 1
ATOM 1448 C C . LEU A 1 186 ? -8.914 23.766 -0.998 1 90.69 186 LEU A C 1
ATOM 1450 O O . LEU A 1 186 ? -9.547 22.828 -0.511 1 90.69 186 LEU A O 1
ATOM 1454 N N . ILE A 1 187 ? -8.484 23.781 -2.213 1 90.75 187 ILE A N 1
ATOM 1455 C CA . ILE A 1 187 ? -8.367 22.547 -2.986 1 90.75 187 ILE A CA 1
ATOM 1456 C C . ILE A 1 187 ? -6.926 22.047 -2.945 1 90.75 187 ILE A C 1
ATOM 1458 O O . ILE A 1 187 ? -5.992 22.797 -3.229 1 90.75 187 ILE A O 1
ATOM 1462 N N . LYS A 1 188 ? -6.773 20.781 -2.508 1 92 188 LYS A N 1
ATOM 1463 C CA . LYS A 1 188 ? -5.438 20.203 -2.367 1 92 188 LYS A CA 1
ATOM 1464 C C . LYS A 1 188 ? -5.359 18.844 -3.035 1 92 188 LYS A C 1
ATOM 1466 O O . LYS A 1 188 ? -6.32 18.062 -3.002 1 92 188 LYS A O 1
ATOM 1471 N N . PRO A 1 189 ? -4.168 18.578 -3.67 1 93.62 189 PRO A N 1
ATOM 1472 C CA . PRO A 1 189 ? -3.969 17.188 -4.09 1 93.62 189 PRO A CA 1
ATOM 1473 C C . PRO A 1 189 ? -3.822 16.234 -2.91 1 93.62 189 PRO A C 1
ATOM 1475 O O . PRO A 1 189 ? -3.336 16.625 -1.847 1 93.62 189 PRO A O 1
ATOM 1478 N N . ASN A 1 190 ? -4.262 14.984 -3.098 1 94.62 190 ASN A N 1
ATOM 1479 C CA . ASN A 1 190 ? -4.09 13.922 -2.111 1 94.62 190 ASN A CA 1
ATOM 1480 C C . ASN A 1 190 ? -2.615 13.57 -1.923 1 94.62 190 ASN A C 1
ATOM 1482 O O . ASN A 1 190 ? -2.207 13.148 -0.839 1 94.62 190 ASN A O 1
ATOM 1486 N N . SER A 1 191 ? -1.962 13.625 -3 1 91.06 191 SER A N 1
ATOM 1487 C CA . SER A 1 191 ? -0.526 13.375 -3.053 1 91.06 191 SER A CA 1
ATOM 1488 C C . SER A 1 191 ? 0.218 14.539 -3.701 1 91.06 191 SER A C 1
ATOM 1490 O O . SER A 1 191 ? 0.069 14.789 -4.898 1 91.06 191 SER A O 1
ATOM 1492 N N . GLY A 1 192 ? 0.914 15.312 -2.918 1 81.38 192 GLY A N 1
ATOM 1493 C CA . GLY A 1 192 ? 1.653 16.469 -3.396 1 81.38 192 GLY A CA 1
ATOM 1494 C C . GLY A 1 192 ? 2.699 16.953 -2.41 1 81.38 192 GLY A C 1
ATOM 1495 O O . GLY A 1 192 ? 2.656 16.609 -1.229 1 81.38 192 GLY A O 1
ATOM 1496 N N . GLY A 1 193 ? 3.619 17.594 -3.018 1 71.5 193 GLY A N 1
ATOM 1497 C CA . GLY A 1 193 ? 4.684 18.156 -2.203 1 71.5 193 GLY A CA 1
ATOM 1498 C C . GLY A 1 193 ? 4.906 19.641 -2.449 1 71.5 193 GLY A C 1
ATOM 1499 O O . GLY A 1 193 ? 4.59 20.156 -3.525 1 71.5 193 GLY A O 1
ATOM 1500 N N . PHE A 1 194 ? 5.281 20.266 -1.415 1 66.19 194 PHE A N 1
ATOM 1501 C CA . PHE A 1 194 ? 5.77 21.641 -1.495 1 66.19 194 PHE A CA 1
ATOM 1502 C C . PHE A 1 194 ? 4.645 22.594 -1.87 1 66.19 194 PHE A C 1
ATOM 1504 O O . PHE A 1 194 ? 4.871 23.594 -2.555 1 66.19 194 PHE A O 1
ATOM 1511 N N . GLY A 1 195 ? 3.432 22.203 -1.544 1 69.19 195 GLY A N 1
ATOM 1512 C CA . GLY A 1 195 ? 2.283 23.062 -1.788 1 69.19 195 GLY A CA 1
ATOM 1513 C C . GLY A 1 195 ? 1.822 23.047 -3.232 1 69.19 195 GLY A C 1
ATOM 1514 O O . GLY A 1 195 ? 0.859 23.734 -3.59 1 69.19 195 GLY A O 1
ATOM 1515 N N . ALA A 1 196 ? 2.449 22.266 -4.051 1 68.19 196 ALA A N 1
ATOM 1516 C CA . ALA A 1 196 ? 2.098 22.188 -5.469 1 68.19 196 ALA A CA 1
AT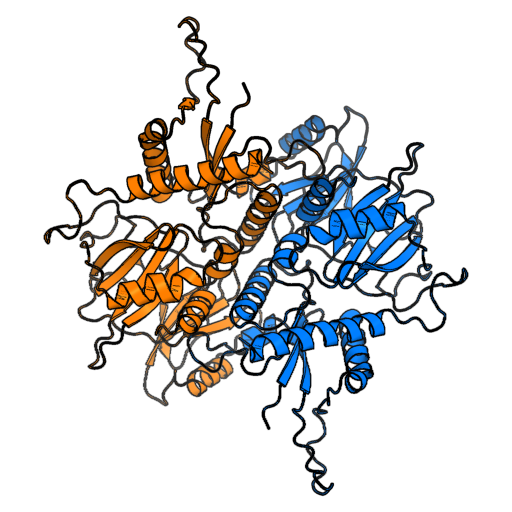OM 1517 C C . ALA A 1 196 ? 0.644 21.766 -5.645 1 68.19 196 ALA A C 1
ATOM 1519 O O . ALA A 1 196 ? 0.188 20.812 -5.008 1 68.19 196 ALA A O 1
ATOM 1520 N N . GLY A 1 197 ? -0.087 22.594 -6.355 1 73 197 GLY A N 1
ATOM 1521 C CA . GLY A 1 197 ? -1.446 22.234 -6.73 1 73 197 GLY A CA 1
ATOM 1522 C C . GLY A 1 197 ? -2.492 22.797 -5.781 1 73 197 GLY A C 1
ATOM 1523 O O . GLY A 1 197 ? -3.693 22.688 -6.039 1 73 197 GLY A O 1
ATOM 1524 N N . ILE A 1 198 ? -2.066 23.344 -4.699 1 81.69 198 ILE A N 1
ATOM 1525 C CA . ILE A 1 198 ? -3.02 23.891 -3.742 1 81.69 198 ILE A CA 1
ATOM 1526 C C . ILE A 1 198 ? -3.633 25.172 -4.297 1 81.69 198 ILE A C 1
ATOM 1528 O O . ILE A 1 198 ? -2.926 26.016 -4.863 1 81.69 198 ILE A O 1
ATOM 1532 N N . GLN A 1 199 ? -4.93 25.266 -4.152 1 85.19 199 GLN A N 1
ATOM 1533 C CA . GLN A 1 199 ? -5.656 26.438 -4.645 1 85.19 199 GLN A CA 1
ATOM 1534 C C . GLN A 1 199 ? -6.695 26.906 -3.629 1 85.19 199 GLN A C 1
ATOM 1536 O O . GLN A 1 199 ? -7.426 26.094 -3.059 1 85.19 199 GLN A O 1
ATOM 1541 N N . ARG A 1 200 ? -6.668 28.156 -3.428 1 85.31 200 ARG A N 1
ATOM 1542 C CA . ARG A 1 200 ? -7.77 28.75 -2.672 1 85.31 200 ARG A CA 1
ATOM 1543 C C . ARG A 1 200 ? -8.945 29.078 -3.584 1 85.31 200 ARG A C 1
ATOM 1545 O O . ARG A 1 200 ? -8.773 29.672 -4.648 1 85.31 200 ARG A O 1
ATOM 1552 N N . VAL A 1 201 ? -10.086 28.609 -3.152 1 82.88 201 VAL A N 1
ATOM 1553 C CA . VAL A 1 201 ? -11.266 28.828 -3.986 1 82.88 201 VAL A CA 1
ATOM 1554 C C . VAL A 1 201 ? -12.406 29.375 -3.135 1 82.88 201 VAL A C 1
ATOM 1556 O O . VAL A 1 201 ? -12.398 29.219 -1.91 1 82.88 201 VAL A O 1
ATOM 1559 N N . LYS A 1 202 ? -13.305 30 -3.926 1 79.25 202 LYS A N 1
ATOM 1560 C CA . LYS A 1 202 ? -14.531 30.469 -3.281 1 79.25 202 LYS A CA 1
ATOM 1561 C C . LYS A 1 202 ? -15.727 29.609 -3.705 1 79.25 202 LYS A C 1
ATOM 1563 O O . LYS A 1 202 ? -15.805 29.172 -4.855 1 79.25 202 LYS A O 1
ATOM 1568 N N . VAL A 1 203 ? -16.469 29.312 -2.734 1 76.94 203 VAL A N 1
ATOM 1569 C CA . VAL A 1 203 ? -17.688 28.562 -3.055 1 76.94 203 VAL A CA 1
ATOM 1570 C C . VAL A 1 203 ? -18.859 29.516 -3.184 1 76.94 203 VAL A C 1
ATOM 1572 O O . VAL A 1 203 ? -18.953 30.516 -2.451 1 76.94 203 VAL A O 1
ATOM 1575 N N . PRO A 1 204 ? -19.922 29.266 -4.188 1 76 204 PRO A N 1
ATOM 1576 C CA . PRO A 1 204 ? -20.047 28.016 -4.93 1 76 204 PRO A CA 1
ATOM 1577 C C . PRO A 1 204 ? -18.938 27.828 -5.965 1 76 204 PRO A C 1
ATOM 1579 O O . PRO A 1 204 ? -18.453 28.797 -6.543 1 76 204 PRO A O 1
ATOM 1582 N N . LEU A 1 205 ? -18.609 26.5 -6.152 1 77 205 LEU A N 1
ATOM 1583 C CA . LEU A 1 205 ? -17.578 26.188 -7.129 1 77 205 LEU A CA 1
ATOM 1584 C C . LEU A 1 205 ? -18.062 26.5 -8.547 1 77 205 LEU A C 1
ATOM 1586 O O . LEU A 1 205 ? -19.203 26.188 -8.898 1 77 205 LEU A O 1
ATOM 1590 N N . GLU A 1 206 ? -17.25 27.141 -9.297 1 73.75 206 GLU A N 1
ATOM 1591 C CA . GLU A 1 206 ? -17.594 27.484 -10.68 1 73.75 206 GLU A CA 1
ATOM 1592 C C . GLU A 1 206 ? -17.125 26.406 -11.648 1 73.75 206 GLU A C 1
ATOM 1594 O O . GLU A 1 206 ? -17.672 26.266 -12.742 1 73.75 206 GLU A O 1
ATOM 1599 N N . GLU A 1 207 ? -16.141 25.719 -11.289 1 78.38 207 GLU A N 1
ATOM 1600 C CA . GLU A 1 207 ? -15.516 24.719 -12.141 1 78.38 207 GLU A CA 1
ATOM 1601 C C . GLU A 1 207 ? -15.391 23.375 -11.422 1 78.38 207 GLU A C 1
ATOM 1603 O O . GLU A 1 207 ? -15.375 23.328 -10.188 1 78.38 207 GLU A O 1
ATOM 1608 N N . PRO A 1 208 ? -15.398 22.359 -12.289 1 83.31 208 PRO A N 1
ATOM 1609 C CA . PRO A 1 208 ? -15.164 21.047 -11.672 1 83.31 208 PRO A CA 1
ATOM 1610 C C . PRO A 1 208 ? -13.836 20.984 -10.914 1 83.31 208 PRO A C 1
ATOM 1612 O O . PRO A 1 208 ? -12.914 21.75 -11.211 1 83.31 208 PRO A O 1
ATOM 1615 N N . LEU A 1 209 ? -13.805 20.125 -9.953 1 86.69 209 LEU A N 1
ATOM 1616 C CA . LEU A 1 209 ? -12.562 19.922 -9.219 1 86.69 209 LEU A CA 1
ATOM 1617 C C . LEU A 1 209 ? -11.453 19.453 -10.156 1 86.69 209 LEU A C 1
ATOM 1619 O O . LEU A 1 209 ? -11.703 18.703 -11.102 1 86.69 209 LEU A O 1
ATOM 1623 N N . PRO A 1 210 ? -10.305 19.938 -9.898 1 88.12 210 PRO A N 1
ATOM 1624 C CA . PRO A 1 210 ? -9.18 19.453 -10.711 1 88.12 210 PRO A CA 1
ATOM 1625 C C . PRO A 1 210 ? -8.922 17.953 -10.516 1 88.12 210 PRO A C 1
ATOM 1627 O O . PRO A 1 210 ? -9.172 17.422 -9.438 1 88.12 210 PRO A O 1
ATOM 1630 N N . VAL A 1 211 ? -8.422 17.344 -11.586 1 90.06 211 VAL A N 1
ATOM 1631 C CA . VAL A 1 211 ? -8.062 15.938 -11.539 1 90.06 211 VAL A CA 1
ATOM 1632 C C . VAL A 1 211 ? -6.566 15.789 -11.273 1 90.06 211 VAL A C 1
ATOM 1634 O O . VAL A 1 211 ? -5.746 16.359 -11.992 1 90.06 211 VAL A O 1
ATOM 1637 N N . PHE A 1 212 ? -6.27 15.102 -10.227 1 91.88 212 PHE A N 1
ATOM 1638 C CA . PHE A 1 212 ? -4.875 14.828 -9.898 1 91.88 212 PHE A CA 1
ATOM 1639 C C . PHE A 1 212 ? -4.488 13.414 -10.305 1 91.88 212 PHE A C 1
ATOM 1641 O O . PHE A 1 212 ? -5.344 12.609 -10.688 1 91.88 212 PHE A O 1
ATOM 1648 N N . GLU A 1 213 ? -3.215 13.102 -10.227 1 90.88 213 GLU A N 1
ATOM 1649 C CA . GLU A 1 213 ? -2.674 11.867 -10.781 1 90.88 213 GLU A CA 1
ATOM 1650 C C . GLU A 1 213 ? -3.281 10.648 -10.102 1 90.88 213 GLU A C 1
ATOM 1652 O O . GLU A 1 213 ? -3.5 9.617 -10.742 1 90.88 213 GLU A O 1
ATOM 1657 N N . ASP A 1 214 ? -3.551 10.719 -8.797 1 94.5 214 ASP A N 1
ATOM 1658 C CA . ASP A 1 214 ? -4.082 9.555 -8.102 1 94.5 214 ASP A CA 1
ATOM 1659 C C . ASP A 1 214 ? -5.605 9.617 -8.008 1 94.5 214 ASP A C 1
ATOM 1661 O O . ASP A 1 214 ? -6.223 8.836 -7.281 1 94.5 214 ASP A O 1
ATOM 1665 N N . CYS A 1 215 ? -6.188 10.625 -8.578 1 93.81 215 CYS A N 1
ATOM 1666 C CA . CYS A 1 215 ? -7.621 10.766 -8.80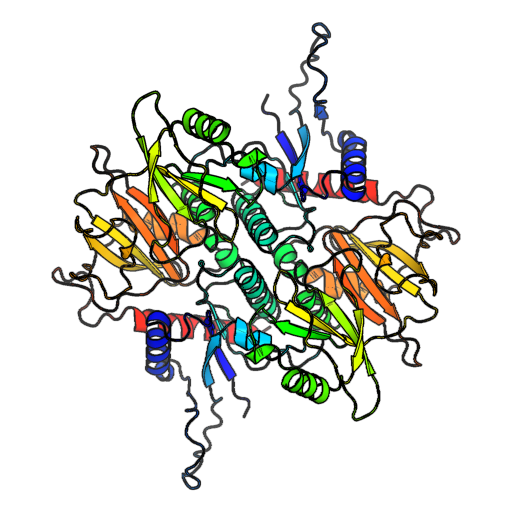5 1 93.81 215 CYS A CA 1
ATOM 1667 C C . CYS A 1 215 ? -8.344 11.141 -7.512 1 93.81 215 CYS A C 1
ATOM 1669 O O . CYS A 1 215 ? -9.547 10.922 -7.387 1 93.81 215 CYS A O 1
ATOM 1671 N N . ILE A 1 216 ? -7.672 11.602 -6.559 1 94.06 216 ILE A N 1
ATOM 1672 C CA . ILE A 1 216 ? -8.305 12.047 -5.32 1 94.06 216 ILE A CA 1
ATOM 1673 C C . ILE A 1 216 ? -8.023 13.531 -5.094 1 94.06 216 ILE A C 1
ATOM 1675 O O . ILE A 1 216 ? -6.875 13.969 -5.195 1 94.06 216 ILE A O 1
ATOM 1679 N N . THR A 1 217 ? -9.039 14.242 -4.848 1 92.81 217 THR A N 1
ATOM 1680 C CA . THR A 1 217 ? -8.953 15.672 -4.562 1 92.81 217 THR A CA 1
ATOM 1681 C C . THR A 1 217 ? -9.516 15.977 -3.176 1 92.81 217 THR A C 1
ATOM 1683 O O . THR A 1 217 ? -10.57 15.453 -2.799 1 92.81 217 THR A O 1
ATOM 1686 N N . LEU A 1 218 ? -8.812 16.781 -2.438 1 92.94 218 LEU A N 1
ATOM 1687 C CA . LEU A 1 218 ? -9.289 17.219 -1.133 1 92.94 218 LEU A CA 1
ATOM 1688 C C . LEU A 1 218 ? -9.875 18.625 -1.211 1 92.94 218 LEU A C 1
ATOM 1690 O O . LEU A 1 218 ? -9.328 19.5 -1.907 1 92.94 218 LEU A O 1
ATOM 1694 N N . VAL A 1 219 ? -10.93 18.812 -0.573 1 90.75 219 VAL A N 1
ATOM 1695 C CA . VAL A 1 219 ? -11.523 20.125 -0.324 1 90.75 219 VAL A CA 1
ATOM 1696 C C . VAL A 1 219 ? -11.539 20.406 1.176 1 90.75 219 VAL A C 1
ATOM 1698 O O . VAL A 1 219 ? -12.125 19.656 1.952 1 90.75 219 VAL A O 1
ATOM 1701 N N . GLN A 1 220 ? -10.883 21.5 1.548 1 92.31 220 GLN A N 1
ATOM 1702 C CA . GLN A 1 220 ? -10.625 21.75 2.961 1 92.31 220 GLN A CA 1
ATOM 1703 C C . GLN A 1 220 ? -11.008 23.172 3.344 1 92.31 220 GLN A C 1
ATOM 1705 O O . GLN A 1 220 ? -10.766 24.109 2.584 1 92.31 220 GLN A O 1
ATOM 1710 N N . ASP A 1 221 ? -11.578 23.312 4.531 1 90.69 221 ASP A N 1
ATOM 1711 C CA . ASP A 1 221 ? -11.82 24.656 5.062 1 90.69 221 ASP A CA 1
ATOM 1712 C C . ASP A 1 221 ? -10.523 25.453 5.148 1 90.69 221 ASP A C 1
ATOM 1714 O O . ASP A 1 221 ? -9.5 24.938 5.617 1 90.69 221 ASP A O 1
ATOM 1718 N N . TYR A 1 222 ? -10.656 26.688 4.672 1 90.25 222 TYR A N 1
ATOM 1719 C CA . TYR A 1 222 ? -9.508 27.562 4.824 1 90.25 222 TYR A CA 1
ATOM 1720 C C . TYR A 1 222 ? -9.555 28.297 6.16 1 90.25 222 TYR A C 1
ATOM 1722 O O . TYR A 1 222 ? -10.57 28.906 6.512 1 90.25 222 TYR A O 1
ATOM 1730 N N . HIS A 1 223 ? -8.508 28.219 6.855 1 89.75 223 HIS A N 1
ATOM 1731 C CA . HIS A 1 223 ? -8.312 28.969 8.086 1 89.75 223 HIS A CA 1
ATOM 1732 C C . HIS A 1 223 ? -7.059 29.828 8.023 1 89.75 223 HIS A C 1
ATOM 1734 O O . HIS A 1 223 ? -5.945 29.312 7.926 1 89.75 223 HIS A O 1
ATOM 1740 N N . PRO A 1 224 ? -7.273 31.125 8.016 1 88.38 224 PRO A N 1
ATOM 1741 C CA . PRO A 1 224 ? -6.066 31.953 8.086 1 88.38 224 PRO A CA 1
ATOM 1742 C C . PRO A 1 224 ? -5.266 31.719 9.367 1 88.38 224 PRO A C 1
ATOM 1744 O O . PRO A 1 224 ? -5.828 31.703 10.461 1 88.38 224 PRO A O 1
ATOM 1747 N N . PRO A 1 225 ? -4.02 31.516 9.219 1 92.62 225 PRO A N 1
ATOM 1748 C CA . PRO A 1 225 ? -3.219 31.266 10.414 1 92.62 225 PRO A CA 1
ATOM 1749 C C . PRO A 1 225 ? -3.09 32.5 11.312 1 92.62 225 PRO A C 1
ATOM 1751 O O . PRO A 1 225 ? -2.871 33.594 10.82 1 92.62 225 PRO A O 1
ATOM 1754 N N . LYS A 1 226 ? -3.227 32.312 12.602 1 94.75 226 LYS A N 1
ATOM 1755 C CA . LYS A 1 226 ? -3.008 33.375 13.578 1 94.75 226 LYS A CA 1
ATOM 1756 C C . LYS A 1 226 ? -1.609 33.969 13.438 1 94.75 226 LYS A C 1
ATOM 1758 O O . LYS A 1 226 ? -0.623 33.25 13.359 1 94.75 226 LYS A O 1
ATOM 1763 N N . ASP A 1 227 ? -1.509 35.344 13.32 1 91.88 227 ASP A N 1
ATOM 1764 C CA . ASP A 1 227 ? -0.259 36.094 13.219 1 91.88 227 ASP A CA 1
ATOM 1765 C C . ASP A 1 227 ? 0.533 35.688 11.984 1 91.88 227 ASP A C 1
ATOM 1767 O O . ASP A 1 227 ? 1.759 35.812 11.953 1 91.88 227 ASP A O 1
ATOM 1771 N N . ASN A 1 228 ? -0.124 34.969 10.984 1 90.81 228 ASN A N 1
ATOM 1772 C CA . ASN A 1 228 ? 0.501 34.469 9.758 1 90.81 228 ASN A CA 1
ATOM 1773 C C . ASN A 1 228 ? 1.625 33.469 10.055 1 90.81 228 ASN A C 1
ATOM 1775 O O . ASN A 1 228 ? 2.695 33.562 9.445 1 90.81 228 ASN A O 1
ATOM 1779 N N . GLN A 1 229 ? 1.356 32.656 11.055 1 92.81 229 GLN A N 1
ATOM 1780 C CA . GLN A 1 229 ? 2.389 31.719 11.469 1 92.81 229 GLN A CA 1
ATOM 1781 C C . GLN A 1 229 ? 1.938 30.281 11.25 1 92.81 229 GLN A C 1
ATOM 1783 O O . GLN A 1 229 ? 0.778 29.938 11.492 1 92.81 229 GLN A O 1
ATOM 1788 N N . LEU A 1 230 ? 2.826 29.469 10.719 1 93.69 230 LEU A N 1
ATOM 1789 C CA . LEU A 1 230 ? 2.672 28.016 10.609 1 93.69 230 LEU A CA 1
ATOM 1790 C C . LEU A 1 230 ? 3.725 27.297 11.438 1 93.69 230 LEU A C 1
ATOM 1792 O O . LEU A 1 230 ? 4.859 27.766 11.555 1 93.69 230 LEU A O 1
ATOM 1796 N N . TYR A 1 231 ? 3.342 26.203 12.016 1 96.12 231 TYR A N 1
ATOM 1797 C CA . TYR A 1 231 ? 4.223 25.453 12.906 1 96.12 231 TYR A CA 1
ATOM 1798 C C . TYR A 1 231 ? 4.523 24.078 12.328 1 96.12 231 TYR A C 1
ATOM 1800 O O . TYR A 1 231 ? 3.639 23.406 11.773 1 96.12 231 TYR A O 1
ATOM 1808 N N . ARG A 1 232 ? 5.77 23.672 12.422 1 95.94 232 ARG A N 1
ATOM 1809 C CA . ARG A 1 232 ? 6.191 22.328 12.023 1 95.94 232 ARG A CA 1
ATOM 1810 C C . ARG A 1 232 ? 6.98 21.641 13.133 1 95.94 232 ARG A C 1
ATOM 1812 O O . ARG A 1 232 ? 7.895 22.234 13.703 1 95.94 232 ARG A O 1
ATOM 1819 N N . ILE A 1 233 ? 6.59 20.453 13.461 1 98.06 233 ILE A N 1
ATOM 1820 C CA . ILE A 1 233 ? 7.27 19.625 14.438 1 98.06 233 ILE A CA 1
ATOM 1821 C C . ILE A 1 233 ? 7.828 18.375 13.758 1 98.06 233 ILE A C 1
ATOM 1823 O O . ILE A 1 233 ? 7.086 17.641 13.102 1 98.06 233 ILE A O 1
ATOM 1827 N N . TRP A 1 234 ? 9.133 18.188 13.875 1 98.19 234 TRP A N 1
ATOM 1828 C CA . TRP A 1 234 ? 9.711 16.906 13.461 1 98.19 234 TRP A CA 1
ATOM 1829 C C . TRP A 1 234 ? 9.695 15.906 14.609 1 98.19 234 TRP A C 1
ATOM 1831 O O . TRP A 1 234 ? 9.891 16.281 15.766 1 98.19 234 TRP A O 1
ATOM 1841 N N . PHE A 1 235 ? 9.43 14.68 14.336 1 98.69 235 PHE A N 1
ATOM 1842 C CA . PHE A 1 235 ? 9.5 13.617 15.328 1 98.69 235 PHE A CA 1
ATOM 1843 C C . PHE A 1 235 ? 10.547 12.578 14.938 1 98.69 235 PHE A C 1
ATOM 1845 O O . PHE A 1 235 ? 10.867 12.43 13.758 1 98.69 235 PHE A O 1
ATOM 1852 N N . LEU A 1 236 ? 11.07 11.938 15.875 1 98.69 236 LEU A N 1
ATOM 1853 C CA . LEU A 1 236 ? 12.109 10.922 15.742 1 98.69 236 LEU A CA 1
ATOM 1854 C C . LEU A 1 236 ? 11.961 9.852 16.828 1 98.69 236 LEU A C 1
ATOM 1856 O O . LEU A 1 236 ? 11.992 10.164 18.016 1 98.69 236 LEU A O 1
ATOM 1860 N N . LEU A 1 237 ? 11.742 8.602 16.375 1 98 237 LEU A N 1
ATOM 1861 C CA . LEU A 1 237 ? 11.617 7.43 17.234 1 98 237 LEU A CA 1
ATOM 1862 C C . LEU A 1 237 ?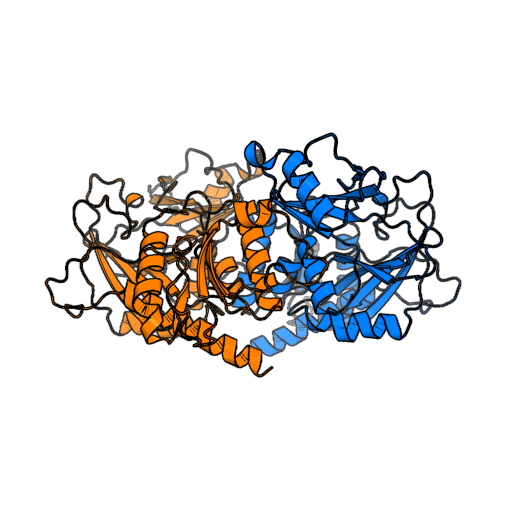 10.586 7.668 18.328 1 98 237 LEU A C 1
ATOM 1864 O O . LEU A 1 237 ? 10.867 7.445 19.5 1 98 237 LEU A O 1
ATOM 1868 N N . GLY A 1 238 ? 9.461 8.234 17.953 1 97.94 238 GLY A N 1
ATOM 1869 C CA . GLY A 1 238 ? 8.305 8.336 18.828 1 97.94 238 GLY A CA 1
ATOM 1870 C C . GLY A 1 238 ? 8.328 9.578 19.703 1 97.94 238 GLY A C 1
ATOM 1871 O O . GLY A 1 238 ? 7.453 9.766 20.547 1 97.94 238 GLY A O 1
ATOM 1872 N N . LYS A 1 239 ? 9.32 10.43 19.516 1 98.44 239 LYS A N 1
ATOM 1873 C CA . LYS A 1 239 ? 9.445 11.656 20.312 1 98.44 239 LYS A CA 1
ATOM 1874 C C . LYS A 1 239 ? 9.594 12.875 19.406 1 98.44 239 LYS A C 1
ATOM 1876 O O . LYS A 1 239 ? 9.984 12.758 18.25 1 98.44 239 LYS A O 1
ATOM 1881 N N . VAL A 1 240 ? 9.266 14.039 20 1 98.5 240 VAL A N 1
ATOM 1882 C CA . VAL A 1 240 ? 9.531 15.289 19.297 1 98.5 240 VAL A CA 1
ATOM 1883 C C . VAL A 1 240 ? 11.039 15.477 19.141 1 98.5 240 VAL A C 1
ATOM 1885 O O . VAL A 1 240 ? 11.789 15.398 20.109 1 98.5 240 VAL A O 1
ATOM 1888 N N . GLN A 1 241 ? 11.484 15.68 17.938 1 98.25 241 GLN A N 1
ATOM 1889 C CA . GLN A 1 241 ? 12.898 15.938 17.656 1 98.25 241 GLN A CA 1
ATOM 1890 C C . GLN A 1 241 ? 13.219 17.422 17.766 1 98.25 241 GLN A C 1
ATOM 1892 O O . GLN A 1 241 ? 14.094 17.812 18.531 1 98.25 241 GLN A O 1
ATOM 1897 N N . CYS A 1 242 ? 12.555 18.219 17.062 1 97.5 242 CYS A N 1
ATOM 1898 C CA . CYS A 1 242 ? 12.664 19.672 17.062 1 97.5 242 CYS A CA 1
ATOM 1899 C C . CYS A 1 242 ? 11.453 20.312 16.391 1 97.5 242 CYS A C 1
ATOM 1901 O O . CYS A 1 242 ? 10.594 19.609 15.852 1 97.5 242 CYS A O 1
ATOM 1903 N N . ALA A 1 243 ? 11.336 21.594 16.5 1 97.62 243 ALA A N 1
ATOM 1904 C CA . ALA A 1 243 ? 10.18 22.297 15.945 1 97.62 243 ALA A CA 1
ATOM 1905 C C . ALA A 1 243 ? 10.547 23.734 15.547 1 97.62 243 ALA A C 1
ATOM 1907 O O . ALA A 1 243 ? 11.492 24.312 16.094 1 97.62 243 ALA A O 1
ATOM 1908 N N . VAL A 1 244 ? 9.797 24.234 14.57 1 95.88 244 VAL A N 1
ATOM 1909 C CA . VAL A 1 244 ? 10.016 25.609 14.125 1 95.88 244 VAL A CA 1
ATOM 1910 C C . VAL A 1 244 ? 8.672 26.281 13.883 1 95.88 244 VAL A C 1
ATOM 1912 O O . VAL A 1 244 ? 7.645 25.625 13.727 1 95.88 244 VAL A O 1
ATOM 1915 N N . VAL A 1 245 ? 8.688 27.609 13.922 1 94.19 245 VAL A N 1
ATOM 1916 C CA . VAL A 1 245 ? 7.578 28.453 13.492 1 94.19 245 VAL A CA 1
ATOM 1917 C C . VAL A 1 245 ? 8.023 29.312 12.312 1 94.19 245 VAL A C 1
ATOM 1919 O O . VAL A 1 245 ? 9.148 29.812 12.289 1 94.19 245 VAL A O 1
ATOM 1922 N N . ARG A 1 246 ? 7.199 29.328 11.312 1 90.56 246 ARG A N 1
ATOM 1923 C CA . ARG A 1 246 ? 7.508 30.125 10.133 1 90.56 246 ARG A CA 1
ATOM 1924 C C . ARG A 1 246 ? 6.395 31.141 9.852 1 90.56 246 ARG A C 1
ATOM 1926 O O . ARG A 1 246 ? 5.219 30.844 10.094 1 90.56 246 ARG A O 1
ATOM 1933 N N . SER A 1 247 ? 6.812 32.344 9.375 1 87.56 247 SER A N 1
ATOM 1934 C CA . SER A 1 247 ? 5.859 33.375 8.992 1 87.56 247 SER A CA 1
ATOM 1935 C C . SER A 1 247 ? 5.535 33.281 7.504 1 87.56 247 SER A C 1
ATOM 1937 O O . SER A 1 247 ? 6.422 33.062 6.68 1 87.56 247 SER A O 1
ATOM 1939 N N . ILE A 1 248 ? 4.254 33.375 7.25 1 78.81 248 ILE A N 1
ATOM 1940 C CA . ILE A 1 248 ? 3.834 33.406 5.852 1 78.81 248 ILE A CA 1
ATOM 1941 C C . ILE A 1 248 ? 3.705 34.844 5.371 1 78.81 248 ILE A C 1
ATOM 1943 O O . ILE A 1 248 ? 3.225 35.719 6.109 1 78.81 248 ILE A O 1
ATOM 1947 N N . THR A 1 249 ? 4.555 35.406 4.441 1 64 249 THR A N 1
ATOM 1948 C CA . THR A 1 249 ? 4.449 36.781 3.949 1 64 249 THR A CA 1
ATOM 1949 C C . THR A 1 249 ? 3.445 36.844 2.803 1 64 249 THR A C 1
ATOM 1951 O O . THR A 1 249 ? 3.174 35.844 2.133 1 64 249 THR A O 1
ATOM 1954 N N . ASP A 1 250 ? 2.646 37.938 2.77 1 52.81 250 ASP A N 1
ATOM 1955 C CA . ASP A 1 250 ? 1.582 38.312 1.838 1 52.81 250 ASP A CA 1
ATOM 1956 C C . ASP A 1 250 ? 1.936 37.875 0.413 1 52.81 250 ASP A C 1
ATOM 1958 O O . ASP A 1 250 ? 1.057 37.531 -0.367 1 52.81 250 ASP A O 1
ATOM 1962 N N . SER A 1 251 ? 3.074 38.406 -0.137 1 45.75 251 SER A N 1
ATOM 1963 C CA . SER A 1 251 ? 3.266 38.188 -1.566 1 45.75 251 SER A CA 1
ATOM 1964 C C . SER A 1 251 ? 3.209 36.688 -1.91 1 45.75 251 SER A C 1
ATOM 1966 O O . SER A 1 251 ? 3.256 36.312 -3.084 1 45.75 251 SER A O 1
ATOM 1968 N N . ASP A 1 252 ? 3.756 35.875 -1.101 1 44.78 252 ASP A N 1
ATOM 1969 C CA . ASP A 1 252 ? 4.023 34.469 -1.405 1 44.78 252 ASP A CA 1
ATOM 1970 C C . ASP A 1 252 ? 2.73 33.656 -1.446 1 44.78 252 ASP A C 1
ATOM 1972 O O . ASP A 1 252 ? 1.863 33.812 -0.586 1 44.78 252 ASP A O 1
ATOM 1976 N N . ASN A 1 253 ? 2.311 33.469 -2.568 1 43.12 253 ASN A N 1
ATOM 1977 C CA . ASN A 1 253 ? 1.245 32.469 -2.65 1 43.12 253 ASN A CA 1
ATOM 1978 C C . ASN A 1 253 ? 1.231 31.562 -1.424 1 43.12 253 ASN A C 1
ATOM 1980 O O . ASN A 1 253 ? 2.199 30.844 -1.164 1 43.12 253 ASN A O 1
ATOM 1984 N N . GLU A 1 254 ? 0.611 31.953 -0.356 1 41.16 254 GLU A N 1
ATOM 1985 C CA . GLU A 1 254 ? 0.432 31.656 1.062 1 41.16 254 GLU A CA 1
ATOM 1986 C C . GLU A 1 254 ? 0.832 30.219 1.373 1 41.16 254 GLU A C 1
ATOM 1988 O O . GLU A 1 254 ? 1.492 29.953 2.381 1 41.16 254 GLU A O 1
ATOM 1993 N N . PHE A 1 255 ? 0.172 29.234 0.88 1 41.72 255 PHE A N 1
ATOM 1994 C CA . PHE A 1 255 ? 0.271 27.828 1.291 1 41.72 255 PHE A CA 1
ATOM 1995 C C . PHE A 1 255 ? 1.345 27.109 0.489 1 41.72 255 PHE A C 1
ATOM 1997 O O . PHE A 1 255 ? 1.9 26.109 0.948 1 41.72 255 PHE A O 1
ATOM 2004 N N . ILE A 1 256 ? 1.813 27.594 -0.698 1 40.41 256 ILE A N 1
ATOM 2005 C CA . ILE A 1 256 ? 2.641 26.844 -1.636 1 40.41 256 ILE A CA 1
ATOM 2006 C C . ILE A 1 256 ? 4.07 26.75 -1.102 1 40.41 256 ILE A C 1
ATOM 2008 O O . ILE A 1 256 ? 4.723 25.719 -1.242 1 40.41 256 ILE A O 1
ATOM 2012 N N . ASN A 1 257 ? 4.668 27.875 -0.636 1 40.97 257 ASN A N 1
ATOM 2013 C CA . ASN A 1 257 ? 6.102 27.906 -0.364 1 40.97 257 ASN A CA 1
ATOM 2014 C C . ASN A 1 257 ? 6.41 27.453 1.062 1 40.97 257 ASN A C 1
ATOM 2016 O O . ASN A 1 257 ? 7.465 27.781 1.607 1 40.97 257 ASN A O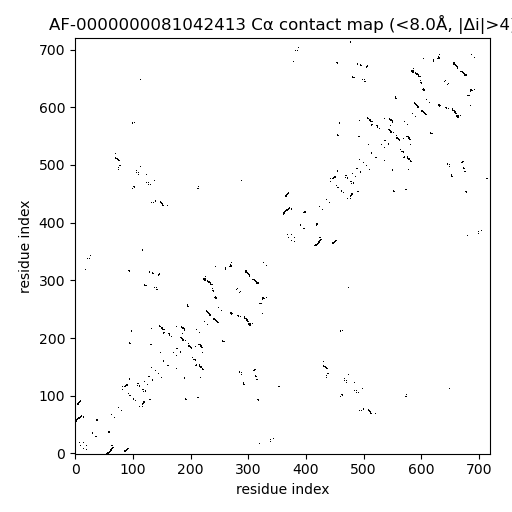 1
ATOM 2020 N N . ALA A 1 258 ? 5.492 26.781 1.617 1 44.06 258 ALA A N 1
ATOM 2021 C CA . ALA A 1 258 ? 5.602 26.578 3.061 1 44.06 258 ALA A CA 1
ATOM 2022 C C . ALA A 1 258 ? 6.605 25.469 3.387 1 44.06 258 ALA A C 1
ATOM 2024 O O . ALA A 1 258 ? 6.727 25.062 4.543 1 44.06 258 ALA A O 1
ATOM 2025 N N . CYS A 1 259 ? 7.195 24.938 2.232 1 48.44 259 CYS A N 1
ATOM 2026 C CA . CYS A 1 259 ? 8.148 23.906 2.641 1 48.44 259 CYS A CA 1
ATOM 2027 C C . CYS A 1 259 ? 9.297 24.516 3.443 1 48.44 259 CYS A C 1
ATOM 2029 O O . CYS A 1 259 ? 10.078 25.312 2.916 1 48.44 259 CYS A O 1
ATOM 2031 N N . SER A 1 260 ? 9.039 24.672 4.793 1 40.28 260 SER A N 1
ATOM 2032 C CA . SER A 1 260 ? 10.047 25.172 5.723 1 40.28 260 SER A CA 1
ATOM 2033 C C . SER A 1 260 ? 11.422 24.578 5.418 1 40.28 260 SER A C 1
ATOM 2035 O O . SER A 1 260 ? 12.43 25.047 5.949 1 40.28 260 SER A O 1
ATOM 2037 N N . GLY A 1 261 ? 11.391 23.484 4.594 1 40.44 261 GLY A N 1
ATOM 2038 C CA . GLY A 1 261 ? 12.719 22.938 4.324 1 40.44 261 GLY A CA 1
ATOM 2039 C C . GLY A 1 261 ? 13.453 23.688 3.225 1 40.44 261 GLY A C 1
ATOM 2040 O O . GLY A 1 261 ? 14.625 23.422 2.967 1 40.44 261 GLY A O 1
ATOM 2041 N N . ALA A 1 262 ? 12.633 24.016 2.105 1 40.56 262 ALA A N 1
ATOM 2042 C CA . ALA A 1 262 ? 13.297 24.609 0.95 1 40.56 262 ALA A CA 1
ATOM 2043 C C . ALA A 1 262 ? 13.68 26.062 1.225 1 40.56 262 ALA A C 1
ATOM 2045 O O . ALA A 1 262 ? 13.031 26.734 2.031 1 40.56 262 ALA A O 1
ATOM 2046 N N . CYS A 1 263 ? 14.836 26.469 0.721 1 39.44 263 CYS A N 1
ATOM 2047 C CA . CYS A 1 263 ? 15.742 27.609 0.754 1 39.44 263 CYS A CA 1
ATOM 2048 C C . CYS A 1 263 ? 15.031 28.875 0.315 1 39.44 263 CYS A C 1
ATOM 2050 O O . CYS A 1 263 ? 15.633 29.953 0.314 1 39.44 263 CYS A O 1
ATOM 2052 N N . SER A 1 264 ? 13.977 28.75 -0.442 1 44.06 264 SER A N 1
ATOM 2053 C CA . SER A 1 264 ? 13.773 30.047 -1.078 1 44.06 264 SER A CA 1
ATOM 2054 C C . SER A 1 264 ? 13.18 31.062 -0.104 1 44.06 264 SER A C 1
ATOM 2056 O O . SER A 1 264 ? 12.625 32.094 -0.52 1 44.06 264 SER A O 1
ATOM 2058 N N . ILE A 1 265 ? 13.023 30.578 1.126 1 48.84 265 ILE A N 1
ATOM 2059 C CA . ILE A 1 265 ? 12.297 31.531 1.964 1 48.84 265 ILE A CA 1
ATOM 2060 C C . ILE A 1 265 ? 13.203 32.688 2.348 1 48.84 265 ILE A C 1
ATOM 2062 O O . ILE A 1 265 ? 14.375 32.5 2.695 1 48.84 265 ILE A O 1
ATOM 2066 N N . GLN A 1 266 ? 12.875 33.906 2.041 1 55.47 266 GLN A N 1
ATOM 2067 C CA . GLN A 1 266 ? 13.578 35.156 2.404 1 55.47 266 GLN A CA 1
ATOM 2068 C C . GLN A 1 266 ? 13.977 35.125 3.877 1 55.47 266 GLN A C 1
ATOM 2070 O O . GLN A 1 266 ? 15.086 35.531 4.227 1 55.47 266 GLN A O 1
ATOM 2075 N N . LYS A 1 267 ? 13.055 34.688 4.859 1 71.06 267 LYS A N 1
ATOM 2076 C CA . LYS A 1 267 ? 13.398 34.656 6.277 1 71.06 267 LYS A CA 1
ATOM 2077 C C . LYS A 1 267 ? 13.375 33.25 6.82 1 71.06 267 LYS A C 1
ATOM 2079 O O . LYS A 1 267 ? 12.383 32.531 6.668 1 71.06 267 LYS A O 1
ATOM 2084 N N . PRO A 1 268 ? 14.516 32.812 7.398 1 83.31 268 PRO A N 1
ATOM 2085 C CA . PRO A 1 268 ? 14.555 31.469 7.988 1 83.31 268 PRO A CA 1
ATOM 2086 C C . PRO A 1 268 ? 13.516 31.281 9.094 1 83.31 268 PRO A C 1
ATOM 2088 O O . PRO A 1 268 ? 13.156 32.25 9.781 1 83.31 268 PRO A O 1
ATOM 2091 N N . PRO A 1 269 ? 12.969 30.062 9.195 1 90.81 269 PRO A N 1
ATOM 2092 C CA . PRO A 1 269 ? 12.07 29.797 10.328 1 90.81 269 PRO A CA 1
ATOM 2093 C C . PRO A 1 269 ? 12.773 29.938 11.672 1 90.81 269 PRO A C 1
ATOM 2095 O O . PRO A 1 269 ? 14.008 29.922 11.734 1 90.81 269 PRO A O 1
ATOM 2098 N N . SER A 1 270 ? 11.984 30.141 12.727 1 93.31 270 SER A N 1
ATOM 2099 C CA . SER A 1 270 ? 12.523 30.266 14.078 1 93.31 270 SER A CA 1
ATOM 2100 C C . SER A 1 270 ? 12.305 28.984 14.883 1 93.31 270 SER A C 1
ATOM 2102 O O . SER A 1 270 ? 11.242 28.375 14.797 1 93.31 270 SER A O 1
ATOM 2104 N N . ALA A 1 271 ? 13.344 28.656 15.641 1 95.69 271 ALA A N 1
ATOM 2105 C CA . ALA A 1 271 ? 13.172 27.547 16.562 1 95.69 271 ALA A CA 1
ATOM 2106 C C . ALA A 1 271 ? 11.984 27.766 17.484 1 95.69 271 ALA A C 1
ATOM 2108 O O . ALA A 1 271 ? 11.781 28.891 17.984 1 95.69 271 ALA A O 1
ATOM 2109 N N . TRP A 1 272 ? 11.195 26.734 17.672 1 96.31 272 TRP A N 1
ATOM 2110 C CA . TRP A 1 272 ? 9.977 26.844 18.469 1 96.31 272 TRP A CA 1
ATOM 2111 C C . TRP A 1 272 ? 9.984 25.844 19.609 1 96.31 272 TRP A C 1
ATOM 2113 O O . TRP A 1 272 ? 10.273 24.656 19.406 1 96.31 272 TRP A O 1
ATOM 2123 N N . LEU A 1 273 ? 9.742 26.344 20.797 1 96.5 273 LEU A N 1
ATOM 2124 C CA . LEU A 1 273 ? 9.633 25.469 21.953 1 96.5 273 LEU A CA 1
ATOM 2125 C C . LEU A 1 273 ? 8.266 24.797 22 1 96.5 273 LEU A C 1
ATOM 2127 O O . LEU A 1 273 ? 7.246 25.469 22.172 1 96.5 273 LEU A O 1
ATOM 2131 N N . VAL A 1 274 ? 8.273 23.531 21.922 1 97.44 274 VAL A N 1
ATOM 2132 C CA . VAL A 1 274 ? 7.023 22.781 21.906 1 97.44 274 VAL A CA 1
ATOM 2133 C C . VAL A 1 274 ? 6.434 22.734 23.312 1 97.44 274 VAL A C 1
ATOM 2135 O O . VAL A 1 274 ? 7.105 22.297 24.25 1 97.44 274 VAL A O 1
ATOM 2138 N N . SER A 1 275 ? 5.23 23.172 23.516 1 97.38 275 SER A N 1
ATOM 2139 C CA . SER A 1 275 ? 4.574 23.141 24.812 1 97.38 275 SER A CA 1
ATOM 2140 C C . SER A 1 275 ? 4.262 21.719 25.25 1 97.38 275 SER A C 1
ATOM 2142 O O . SER A 1 275 ? 4.234 20.797 24.422 1 97.38 275 SER A O 1
ATOM 2144 N N . GLU A 1 276 ? 4.012 21.547 26.516 1 97.75 276 GLU A N 1
ATOM 2145 C CA . GLU A 1 276 ? 3.707 20.234 27.047 1 97.75 276 GLU A CA 1
ATOM 2146 C C . GLU A 1 276 ? 2.426 19.672 26.438 1 97.75 276 GLU A C 1
ATOM 2148 O O . GLU A 1 276 ? 2.326 18.469 26.188 1 97.75 276 GLU A O 1
ATOM 2153 N N . ASN A 1 277 ? 1.462 20.531 26.25 1 97.44 277 ASN A N 1
ATOM 2154 C CA . ASN A 1 277 ? 0.201 20.094 25.672 1 97.44 277 ASN A CA 1
ATOM 2155 C C . ASN A 1 277 ? 0.4 19.562 24.25 1 97.44 277 ASN A C 1
ATOM 2157 O O . ASN A 1 277 ? -0.13 18.5 23.891 1 97.44 277 ASN A O 1
ATOM 2161 N N . VAL A 1 278 ? 1.17 20.281 23.453 1 98.25 278 VAL A N 1
ATOM 2162 C CA . VAL A 1 278 ? 1.438 19.875 22.078 1 98.25 278 VAL A CA 1
ATOM 2163 C C . VAL A 1 278 ? 2.268 18.594 22.078 1 98.25 278 VAL A C 1
ATOM 2165 O O . VAL A 1 278 ? 2.025 17.688 21.281 1 98.25 278 VAL A O 1
ATOM 2168 N N . ARG A 1 279 ? 3.205 18.484 22.969 1 98.31 279 ARG A N 1
ATOM 2169 C CA . ARG A 1 279 ? 4.027 17.281 23.094 1 98.31 279 ARG A CA 1
ATOM 2170 C C . ARG A 1 279 ? 3.166 16.047 23.391 1 98.31 279 ARG A C 1
ATOM 2172 O O . ARG A 1 279 ? 3.361 14.992 22.812 1 98.31 279 ARG A O 1
ATOM 2179 N N . THR A 1 280 ? 2.252 16.203 24.297 1 98.44 280 THR A N 1
ATOM 2180 C CA . THR A 1 280 ? 1.343 15.117 24.656 1 98.44 280 THR A CA 1
ATOM 2181 C C . THR A 1 280 ? 0.502 14.695 23.453 1 98.44 280 THR A C 1
ATOM 2183 O O . THR A 1 280 ? 0.351 13.508 23.172 1 98.44 280 THR A O 1
ATOM 2186 N N . GLU A 1 281 ? -0.034 15.664 22.734 1 98.56 281 GLU A N 1
ATOM 2187 C CA . GLU A 1 281 ? -0.834 15.391 21.547 1 98.56 281 GLU A CA 1
ATOM 2188 C C . GLU A 1 281 ? -0.03 14.617 20.5 1 98.56 281 GLU A C 1
ATOM 2190 O O . GLU A 1 281 ? -0.519 13.641 19.938 1 98.56 281 GLU A O 1
ATOM 2195 N N . VAL A 1 282 ? 1.235 15.023 20.328 1 98.56 282 VAL A N 1
ATOM 2196 C CA . VAL A 1 282 ? 2.064 14.438 19.266 1 98.56 282 VAL A CA 1
ATOM 2197 C C . VAL A 1 282 ? 2.609 13.086 19.734 1 98.56 282 VAL A C 1
ATOM 2199 O O . VAL A 1 282 ? 2.379 12.062 19.078 1 98.56 282 VAL A O 1
ATOM 2202 N N . GLU A 1 283 ? 3.221 12.977 20.922 1 98.75 283 GLU A N 1
ATOM 2203 C CA . GLU A 1 283 ? 3.973 11.812 21.359 1 98.75 283 GLU A CA 1
ATOM 2204 C C . GLU A 1 283 ? 3.039 10.719 21.891 1 98.75 283 GLU A C 1
ATOM 2206 O O . GLU A 1 283 ? 3.275 9.531 21.656 1 98.75 283 GLU A O 1
ATOM 2211 N N . ASP A 1 284 ? 1.96 11.125 22.547 1 98.62 284 ASP A N 1
ATOM 2212 C CA . ASP A 1 284 ? 1.156 10.141 23.266 1 98.62 284 ASP A CA 1
ATOM 2213 C C . ASP A 1 284 ? -0.107 9.781 22.484 1 98.62 284 ASP A C 1
ATOM 2215 O O . ASP A 1 284 ? -0.636 8.68 22.625 1 98.62 284 ASP A O 1
ATOM 2219 N N . GLN A 1 285 ? -0.565 10.719 21.75 1 98.38 285 GLN A N 1
ATOM 2220 C CA . GLN A 1 285 ? -1.847 10.477 21.094 1 98.38 285 GLN A CA 1
ATOM 2221 C C . GLN A 1 285 ? -1.654 10.109 19.625 1 98.38 285 GLN A C 1
ATOM 2223 O O . GLN A 1 285 ? -2.24 9.133 19.141 1 98.38 285 GLN A O 1
ATOM 2228 N N . LEU A 1 286 ? -0.8 10.828 18.859 1 98.5 286 LEU A N 1
ATOM 2229 C CA . LEU A 1 286 ? -0.709 10.656 17.406 1 98.5 286 LEU A CA 1
ATOM 2230 C C . LEU A 1 286 ? 0.319 9.586 17.047 1 98.5 286 LEU A C 1
ATOM 2232 O O . LEU A 1 286 ? 0.002 8.625 16.344 1 98.5 286 LEU A O 1
ATOM 2236 N N . LEU A 1 287 ? 1.543 9.656 17.594 1 98.56 287 LEU A N 1
ATOM 2237 C CA . LEU A 1 287 ? 2.67 8.852 17.125 1 98.56 287 LEU A CA 1
ATOM 2238 C C . LEU A 1 287 ? 2.451 7.375 17.422 1 98.56 287 LEU A C 1
ATOM 2240 O O . LEU A 1 287 ? 2.844 6.512 16.641 1 98.56 287 LEU A O 1
ATOM 2244 N N . PRO A 1 288 ? 1.733 6.988 18.484 1 98.12 288 PRO A N 1
ATOM 2245 C CA . PRO A 1 288 ? 1.491 5.562 18.734 1 98.12 288 PRO A CA 1
ATOM 2246 C C . PRO A 1 288 ? 0.615 4.918 17.656 1 98.12 288 PRO A C 1
ATOM 2248 O O . PRO A 1 288 ? 0.587 3.689 17.547 1 98.12 288 PRO A O 1
ATOM 2251 N N . LEU A 1 289 ? -0.122 5.691 16.906 1 97.06 289 LEU A N 1
ATOM 2252 C CA . LEU A 1 289 ? -0.989 5.156 15.859 1 97.06 289 LEU A CA 1
ATOM 2253 C C . LEU A 1 289 ? -0.181 4.781 14.625 1 97.06 289 LEU A C 1
ATOM 2255 O O . LEU A 1 289 ? -0.682 4.086 13.734 1 97.06 289 LEU A O 1
ATOM 2259 N N . LEU A 1 290 ? 1.063 5.285 14.492 1 97.25 290 LEU A N 1
ATOM 2260 C CA . LEU A 1 290 ? 1.924 5.027 13.344 1 97.25 290 LEU A CA 1
ATOM 2261 C C . LEU A 1 290 ? 2.775 3.783 13.57 1 97.25 290 LEU A C 1
ATOM 2263 O O . LEU A 1 290 ? 3.848 3.859 14.172 1 97.25 290 LEU A O 1
ATOM 2267 N N . ALA A 1 291 ? 2.408 2.701 13 1 94.25 291 ALA A N 1
ATOM 2268 C CA . ALA A 1 291 ? 2.887 1.365 13.344 1 94.25 291 ALA A CA 1
ATOM 2269 C C . ALA A 1 291 ? 4.387 1.235 13.078 1 94.25 291 ALA A C 1
ATOM 2271 O O . ALA A 1 291 ? 5.094 0.558 13.828 1 94.25 291 ALA A O 1
ATOM 2272 N N . ASP A 1 292 ? 4.91 1.804 12.047 1 96.5 292 ASP A N 1
ATOM 2273 C CA . ASP A 1 292 ? 6.305 1.594 11.672 1 96.5 292 ASP A CA 1
ATOM 2274 C C . ASP A 1 292 ? 6.934 2.883 11.141 1 96.5 292 ASP A C 1
ATOM 2276 O O . ASP A 1 292 ? 7.703 2.854 10.18 1 96.5 292 ASP A O 1
ATOM 2280 N N . ALA A 1 293 ? 6.512 4.012 11.719 1 97.62 293 ALA A N 1
ATOM 2281 C CA . ALA A 1 293 ? 7.137 5.301 11.438 1 97.62 293 ALA A CA 1
ATOM 2282 C C . ALA A 1 293 ? 8.281 5.578 12.406 1 97.62 293 ALA A C 1
ATOM 2284 O O . ALA A 1 293 ? 8.148 5.344 13.609 1 97.62 293 ALA A O 1
ATOM 2285 N N . HIS A 1 294 ? 9.414 6.082 11.906 1 98.12 294 HIS A N 1
ATOM 2286 C CA . HIS A 1 294 ? 10.57 6.391 12.742 1 98.12 294 HIS A CA 1
ATOM 2287 C C . HIS A 1 294 ? 10.852 7.891 12.758 1 98.12 294 HIS A C 1
ATOM 2289 O O . HIS A 1 294 ? 11.398 8.414 13.734 1 98.12 294 HIS A O 1
ATOM 2295 N N . CYS A 1 295 ? 10.586 8.5 11.688 1 98.25 295 CYS A N 1
ATOM 2296 C CA . CYS A 1 295 ? 10.82 9.938 11.594 1 98.25 295 CYS A CA 1
ATOM 2297 C C . CYS A 1 295 ? 9.852 10.586 10.609 1 98.25 295 CYS A C 1
ATOM 2299 O O . CYS A 1 295 ? 9.281 9.906 9.758 1 98.25 295 CYS A O 1
ATOM 2301 N N . GLY A 1 296 ? 9.594 11.781 10.695 1 97.25 296 GLY A N 1
ATOM 2302 C CA . GLY A 1 296 ? 8.703 12.602 9.883 1 97.25 296 GLY A CA 1
ATOM 2303 C C . GLY A 1 296 ? 8.375 13.938 10.523 1 97.25 296 GLY A C 1
ATOM 2304 O O . GLY A 1 296 ? 9.133 14.43 11.359 1 97.25 296 GLY A O 1
ATOM 2305 N N . SER A 1 297 ? 7.367 14.602 10.016 1 96.88 297 SER A N 1
ATOM 2306 C CA . SER A 1 297 ? 6.98 15.891 10.586 1 96.88 297 SER A CA 1
ATOM 2307 C C . SER A 1 297 ? 5.465 16.062 10.578 1 96.88 297 SER A C 1
ATOM 2309 O O . SER A 1 297 ? 4.758 15.375 9.836 1 96.88 297 SER A O 1
ATOM 2311 N N . ILE A 1 298 ? 5.035 16.891 11.43 1 97.31 298 ILE A N 1
ATOM 2312 C CA . ILE A 1 298 ? 3.641 17.281 11.555 1 97.31 298 ILE A CA 1
ATOM 2313 C C . ILE A 1 298 ? 3.535 18.812 11.477 1 97.31 298 ILE A C 1
ATOM 2315 O O . ILE A 1 298 ? 4.367 19.531 12.039 1 97.31 298 ILE A O 1
ATOM 2319 N N . GLU A 1 299 ? 2.486 19.297 10.82 1 95.88 299 GLU A N 1
ATOM 2320 C CA . GLU A 1 299 ? 2.275 20.734 10.711 1 95.88 299 GLU A CA 1
ATOM 2321 C C . GLU A 1 299 ? 0.901 21.141 11.234 1 95.88 299 GLU A C 1
ATOM 2323 O O . GLU A 1 299 ? -0.073 20.406 11.07 1 95.88 299 GLU A O 1
ATOM 2328 N N . PHE A 1 300 ? 0.874 22.266 11.891 1 97.25 300 PHE A N 1
ATOM 2329 C CA . PHE A 1 300 ? -0.392 22.812 12.375 1 97.25 300 PHE A CA 1
ATOM 2330 C C . PHE A 1 300 ? -0.372 24.328 12.375 1 97.25 300 PHE A C 1
ATOM 2332 O O . PHE A 1 300 ? 0.664 24.938 12.102 1 97.25 300 PHE A O 1
ATOM 2339 N N . LEU A 1 301 ? -1.575 24.953 12.469 1 96.44 301 LEU A N 1
ATOM 2340 C CA . LEU A 1 301 ? -1.77 26.391 12.633 1 96.44 301 LEU A CA 1
ATOM 2341 C C . LEU A 1 301 ? -2.723 26.672 13.789 1 96.44 301 LEU A C 1
ATOM 2343 O O . LEU A 1 301 ? -3.42 25.781 14.266 1 96.44 301 LEU A O 1
ATOM 2347 N N . TYR A 1 302 ? -2.625 27.828 14.32 1 96.69 302 TYR A N 1
ATOM 2348 C CA . TYR A 1 302 ? -3.652 28.344 15.227 1 96.69 302 TYR A CA 1
ATOM 2349 C C . TYR A 1 302 ? -4.645 29.219 14.484 1 96.69 302 TYR A C 1
ATOM 2351 O O . TYR A 1 302 ? -4.254 30.031 13.633 1 96.69 302 TYR A O 1
ATOM 2359 N N . THR A 1 303 ? -5.949 29 14.773 1 95.19 303 THR A N 1
ATOM 2360 C CA . THR A 1 303 ? -6.961 29.828 14.141 1 95.19 303 THR A CA 1
ATOM 2361 C C . THR A 1 303 ? -6.906 31.25 14.688 1 95.19 303 THR A C 1
ATOM 2363 O O . THR A 1 303 ? -6.523 31.469 15.844 1 95.19 303 THR A O 1
ATOM 2366 N N . GLN A 1 304 ? -7.328 32.219 13.906 1 91.62 304 GLN A N 1
ATOM 2367 C CA . GLN A 1 304 ? -7.277 33.625 14.258 1 91.62 304 GLN A CA 1
ATOM 2368 C C . GLN A 1 304 ? -8.438 34 15.18 1 91.62 304 GLN A C 1
ATOM 2370 O O . GLN A 1 304 ? -8.344 35 15.922 1 91.62 304 GLN A O 1
ATOM 2375 N N . ASP A 1 305 ? -9.43 33.281 15.109 1 88.56 305 ASP A N 1
ATOM 2376 C CA . ASP A 1 305 ? -10.617 33.625 15.891 1 88.56 305 ASP A CA 1
ATOM 2377 C C . ASP A 1 305 ? -10.367 33.406 17.391 1 88.56 305 ASP A C 1
ATOM 2379 O O . ASP A 1 305 ? -9.266 33.031 17.781 1 88.56 305 ASP A O 1
ATOM 2383 N N . GLU A 1 306 ? -11.312 33.719 18.219 1 90.06 306 GLU A N 1
ATOM 2384 C CA . GLU A 1 306 ? -11.18 33.75 19.672 1 90.06 306 GLU A CA 1
ATOM 2385 C C . GLU A 1 306 ? -10.953 32.344 20.234 1 90.06 306 GLU A C 1
ATOM 2387 O O . GLU A 1 306 ? -10.375 32.188 21.297 1 90.06 306 GLU A O 1
ATOM 2392 N N . SER A 1 307 ? -11.281 31.406 19.484 1 90 307 SER A N 1
ATOM 2393 C CA . SER A 1 307 ? -11.133 30.031 19.953 1 90 307 SER A CA 1
ATOM 2394 C C . SER A 1 307 ? -9.672 29.594 19.922 1 90 307 SER A C 1
ATOM 2396 O O . SER A 1 307 ? -9.273 28.672 20.641 1 90 307 SER A O 1
ATOM 2398 N N . ASN A 1 308 ? -8.859 30.188 19.125 1 94.25 308 ASN A N 1
ATOM 2399 C CA . ASN A 1 308 ? -7.441 29.891 19.016 1 94.25 308 ASN A CA 1
ATOM 2400 C C . ASN A 1 308 ? -7.195 28.375 18.984 1 94.25 308 ASN A C 1
ATOM 2402 O O . ASN A 1 308 ? -6.375 27.859 19.75 1 94.25 308 ASN A O 1
ATOM 2406 N N . LYS A 1 309 ? -7.977 27.734 18.125 1 95.38 309 LYS A N 1
ATOM 2407 C CA . LYS A 1 309 ? -7.867 26.281 18 1 95.38 309 LYS A CA 1
ATOM 2408 C C . LYS A 1 309 ? -6.59 25.891 17.266 1 95.38 309 LYS A C 1
ATOM 2410 O O . LYS A 1 309 ? -6.191 26.547 16.312 1 95.38 309 LYS A O 1
ATOM 2415 N N . ARG A 1 310 ? -5.926 24.828 17.781 1 97.62 310 ARG A N 1
ATOM 2416 C CA . ARG A 1 310 ? -4.82 24.219 17.047 1 97.62 310 ARG A CA 1
ATOM 2417 C C . ARG A 1 310 ? -5.336 23.25 15.992 1 97.62 310 ARG A C 1
ATOM 2419 O O . ARG A 1 310 ? -5.973 22.25 16.328 1 97.62 310 ARG A O 1
ATOM 2426 N N . LEU A 1 311 ? -5.078 23.5 14.703 1 97.25 311 LEU A N 1
ATOM 2427 C CA . LEU A 1 311 ? -5.539 22.641 13.617 1 97.25 311 LEU A CA 1
ATOM 2428 C C . LEU A 1 311 ? -4.363 21.969 12.922 1 97.25 311 LEU A C 1
ATOM 2430 O O . LEU A 1 311 ? -3.559 22.641 12.266 1 97.25 311 LEU A O 1
ATOM 2434 N N . TYR A 1 312 ? -4.211 20.641 13.156 1 97.44 312 TYR A N 1
ATOM 2435 C CA . TYR A 1 312 ? -3.211 19.859 12.438 1 97.44 312 TYR A CA 1
ATOM 2436 C C . TYR A 1 312 ? -3.639 19.609 10.992 1 97.44 312 TYR A C 1
ATOM 2438 O O . TYR A 1 312 ? -4.797 19.281 10.734 1 97.44 312 TYR A O 1
ATOM 2446 N N . PHE A 1 313 ? -2.67 19.781 9.977 1 94.38 313 PHE A N 1
ATOM 2447 C CA . PHE A 1 313 ? -3.182 19.703 8.609 1 94.38 313 PHE A CA 1
ATOM 2448 C C . PHE A 1 313 ? -2.24 18.906 7.719 1 94.38 313 PHE A C 1
ATOM 2450 O O . PHE A 1 313 ? -2.568 18.609 6.57 1 94.38 313 PHE A O 1
ATOM 2457 N N . ASP A 1 314 ? -1.063 18.469 8.266 1 94.06 314 ASP A N 1
ATOM 2458 C CA . ASP A 1 314 ? -0.129 17.719 7.441 1 94.06 314 ASP A CA 1
ATOM 2459 C C . ASP A 1 314 ? 0.733 16.797 8.297 1 94.06 314 ASP A C 1
ATOM 2461 O O . ASP A 1 314 ? 1.155 17.172 9.391 1 94.06 314 ASP A O 1
ATOM 2465 N N . LEU A 1 315 ? 0.9 15.625 7.906 1 95.75 315 LEU A N 1
ATOM 2466 C CA . LEU A 1 315 ? 1.773 14.602 8.469 1 95.75 315 LEU A CA 1
ATOM 2467 C C . LEU A 1 315 ? 2.641 13.969 7.383 1 95.75 315 LEU A C 1
ATOM 2469 O O . LEU A 1 315 ? 2.16 13.141 6.602 1 95.75 315 LEU A O 1
ATOM 2473 N N . ASN A 1 316 ? 3.936 14.32 7.34 1 93.19 316 ASN A N 1
ATOM 2474 C CA . ASN A 1 316 ? 4.836 13.891 6.273 1 93.19 316 ASN A CA 1
ATOM 2475 C C . ASN A 1 316 ? 5.895 12.922 6.785 1 93.19 316 ASN A C 1
ATOM 2477 O O . ASN A 1 316 ? 6.625 13.242 7.727 1 93.19 316 ASN A O 1
ATOM 2481 N N . LEU A 1 317 ? 5.988 11.773 6.133 1 93.75 317 LEU A N 1
ATOM 2482 C CA . LEU A 1 317 ? 7.078 10.867 6.477 1 93.75 317 LEU A CA 1
ATOM 2483 C C . LEU A 1 317 ? 8.391 11.328 5.848 1 93.75 317 LEU A C 1
ATOM 2485 O O . LEU A 1 317 ? 9.461 11.109 6.41 1 93.75 317 LEU A O 1
ATOM 2489 N N . LEU A 1 318 ? 8.266 11.859 4.652 1 91.12 318 LEU A N 1
ATOM 2490 C CA . LEU A 1 318 ? 9.422 12.562 4.102 1 91.12 318 LEU A CA 1
ATOM 2491 C C . LEU A 1 318 ? 9.344 14.055 4.41 1 91.12 318 LEU A C 1
ATOM 2493 O O . LEU A 1 318 ? 8.43 14.742 3.947 1 91.12 318 LEU A O 1
ATOM 2497 N N . SER A 1 319 ? 10.172 14.477 5.223 1 89.19 319 SER A N 1
ATOM 2498 C CA . SER A 1 319 ? 10.25 15.891 5.582 1 89.19 319 SER A CA 1
ATOM 2499 C C . SER A 1 319 ? 11.703 16.359 5.617 1 89.19 319 SER A C 1
ATOM 2501 O O . SER A 1 319 ? 12.57 15.68 6.156 1 89.19 319 SER A O 1
ATOM 2503 N N . THR A 1 320 ? 11.867 17.484 5.039 1 89.38 320 THR A N 1
ATOM 2504 C CA . THR A 1 320 ? 13.203 18.062 5.059 1 89.38 320 THR A CA 1
ATOM 2505 C C . THR A 1 320 ? 13.484 18.734 6.398 1 89.38 320 THR A C 1
ATOM 2507 O O . THR A 1 320 ? 12.781 19.672 6.785 1 89.38 320 THR A O 1
ATOM 2510 N N . LEU A 1 321 ? 14.5 18.25 7.031 1 93.88 321 LEU A N 1
ATOM 2511 C CA . LEU A 1 321 ? 14.953 18.922 8.242 1 93.88 321 LEU A CA 1
ATOM 2512 C C . LEU A 1 321 ? 15.531 20.297 7.906 1 93.88 321 LEU A C 1
ATOM 2514 O O . LEU A 1 321 ? 16.062 20.5 6.809 1 93.88 321 LEU A O 1
ATOM 2518 N N . PRO A 1 322 ? 15.375 21.172 8.836 1 88.81 322 PRO A N 1
ATOM 2519 C CA . PRO A 1 322 ? 15.852 22.516 8.531 1 88.81 322 PRO A CA 1
ATOM 2520 C C . PRO A 1 322 ? 17.375 22.609 8.453 1 88.81 322 PRO A C 1
ATOM 2522 O O . PRO A 1 322 ? 18.078 21.938 9.211 1 88.81 322 PRO A O 1
ATOM 2525 N N . THR A 1 323 ? 17.812 23.406 7.535 1 83.69 323 THR A N 1
ATOM 2526 C CA . THR A 1 323 ? 19.25 23.641 7.379 1 83.69 323 THR A CA 1
ATOM 2527 C C . THR A 1 323 ? 19.656 24.984 8.008 1 83.69 323 THR A C 1
ATOM 2529 O O . THR A 1 323 ? 20.812 25.172 8.359 1 83.69 323 THR A O 1
ATOM 2532 N N . ARG A 1 324 ? 18.734 25.922 8.062 1 84.75 324 ARG A N 1
ATOM 2533 C CA . ARG A 1 324 ? 18.922 27.219 8.695 1 84.75 324 ARG A CA 1
ATOM 2534 C C . ARG A 1 324 ? 17.75 27.562 9.602 1 84.75 324 ARG A C 1
ATOM 2536 O O . ARG A 1 324 ? 16.594 27.531 9.164 1 84.75 324 ARG A O 1
ATOM 2543 N N . VAL A 1 325 ? 18.047 27.781 10.859 1 90.81 325 VAL A N 1
ATOM 2544 C CA . VAL A 1 325 ? 17.016 28.125 11.836 1 90.81 325 VAL A CA 1
ATOM 2545 C C . VAL A 1 325 ? 17.484 29.297 12.703 1 90.81 325 VAL A C 1
ATOM 2547 O O . VAL A 1 325 ? 18.641 29.312 13.148 1 90.81 325 VAL A O 1
ATOM 2550 N N . SER A 1 326 ? 16.578 30.344 12.758 1 90.69 326 SER A N 1
ATOM 2551 C CA . SER A 1 326 ? 16.844 31.391 13.742 1 90.69 326 SER A CA 1
ATOM 2552 C C . SER A 1 326 ? 16.625 30.891 15.164 1 90.69 326 SER A C 1
ATOM 2554 O O . SER A 1 326 ? 15.508 30.469 15.516 1 90.69 326 SER A O 1
ATOM 2556 N N . ASN A 1 327 ? 17.672 30.891 15.961 1 92.38 327 ASN A N 1
ATOM 2557 C CA . ASN A 1 327 ? 17.625 30.391 17.328 1 92.38 327 ASN A CA 1
ATOM 2558 C C . ASN A 1 327 ? 17.844 31.516 18.344 1 92.38 327 ASN A C 1
ATOM 2560 O O . ASN A 1 327 ? 18.562 31.344 19.328 1 92.38 327 ASN A O 1
ATOM 2564 N N . THR A 1 328 ? 17.297 32.688 18.094 1 84.69 328 THR A N 1
ATOM 2565 C CA . THR A 1 328 ? 17.516 33.875 18.906 1 84.69 328 THR A CA 1
ATOM 2566 C C . THR A 1 328 ? 17.031 33.656 20.328 1 84.69 328 THR A C 1
ATOM 2568 O O . THR A 1 328 ? 17.609 34.188 21.281 1 84.69 328 THR A O 1
ATOM 2571 N N . GLY A 1 329 ? 16.094 32.875 20.625 1 85.5 329 GLY A N 1
ATOM 2572 C CA . GLY A 1 329 ? 15.586 32.625 21.969 1 85.5 329 GLY A CA 1
ATOM 2573 C C . GLY A 1 329 ? 16.281 31.469 22.672 1 85.5 329 GLY A C 1
ATOM 2574 O O . GLY A 1 329 ? 16 31.172 23.844 1 85.5 329 GLY A O 1
ATOM 2575 N N . GLY A 1 330 ? 17.266 30.844 22.031 1 89.88 330 GLY A N 1
ATOM 2576 C CA . GLY A 1 330 ? 18.016 29.75 22.625 1 89.88 330 GLY A CA 1
ATOM 2577 C C . GLY A 1 330 ? 17.172 28.516 22.875 1 89.88 330 GLY A C 1
ATOM 2578 O O . GLY A 1 330 ? 17.344 27.828 23.891 1 89.88 330 GLY A O 1
ATOM 2579 N N . VAL A 1 331 ? 16.219 28.375 22.047 1 92.81 331 VAL A N 1
ATOM 2580 C CA . VAL A 1 331 ? 15.336 27.219 22.203 1 92.81 331 VAL A CA 1
ATOM 2581 C C . VAL A 1 331 ? 16.109 25.938 21.922 1 92.81 331 VAL A C 1
ATOM 2583 O O . VAL A 1 331 ? 15.984 24.953 22.672 1 92.81 331 VAL A O 1
ATOM 2586 N N . TRP A 1 332 ? 16.953 25.938 20.859 1 93.81 332 TRP A N 1
ATOM 2587 C CA . TRP A 1 332 ? 17.828 24.812 20.547 1 93.81 332 TRP A CA 1
ATOM 2588 C C . TRP A 1 332 ? 19.219 25.016 21.156 1 93.81 332 TRP A C 1
ATOM 2590 O O . TRP A 1 332 ? 19.672 26.141 21.328 1 93.81 332 TRP A O 1
ATOM 2600 N N . ALA A 1 333 ? 19.828 23.906 21.562 1 93.44 333 ALA A N 1
ATOM 2601 C CA . ALA A 1 333 ? 21.234 24.016 21.953 1 93.44 333 ALA A CA 1
ATOM 2602 C C . ALA A 1 333 ? 22.094 24.547 20.812 1 93.44 333 ALA A C 1
ATOM 2604 O O . ALA A 1 333 ? 21.812 24.281 19.641 1 93.44 333 ALA A O 1
ATOM 2605 N N . ASP A 1 334 ? 23.109 25.344 21.078 1 89.81 334 ASP A N 1
ATOM 2606 C CA . ASP A 1 334 ? 23.938 26 20.078 1 89.81 334 ASP A CA 1
ATOM 2607 C C . ASP A 1 334 ? 24.562 24.984 19.125 1 89.81 334 ASP A C 1
ATOM 2609 O O . ASP A 1 334 ? 24.75 25.266 17.938 1 89.81 334 ASP A O 1
ATOM 2613 N N . ASP A 1 335 ? 24.844 23.859 19.578 1 91.19 335 ASP A N 1
ATOM 2614 C CA . ASP A 1 335 ? 25.516 22.844 18.766 1 91.19 335 ASP A CA 1
ATOM 2615 C C . ASP A 1 335 ? 24.531 21.797 18.266 1 91.19 335 ASP A C 1
ATOM 2617 O O . ASP A 1 335 ? 24.938 20.734 17.766 1 91.19 335 ASP A O 1
ATOM 2621 N N . TYR A 1 336 ? 23.297 22.172 18.438 1 94.88 336 TYR A N 1
ATOM 2622 C CA . TYR A 1 336 ? 22.281 21.188 18.047 1 94.88 336 TYR A CA 1
ATOM 2623 C C . TYR A 1 336 ? 22.188 21.094 16.531 1 94.88 336 TYR A C 1
ATOM 2625 O O . TYR A 1 336 ? 22.016 22.094 15.836 1 94.88 336 TYR A O 1
ATOM 2633 N N . ASP A 1 337 ? 22.344 19.859 15.953 1 95.38 337 ASP A N 1
ATOM 2634 C CA . ASP A 1 337 ? 22.156 19.562 14.539 1 95.38 337 ASP A CA 1
ATOM 2635 C C . ASP A 1 337 ? 21.141 18.422 14.344 1 95.38 337 ASP A C 1
ATOM 2637 O O . ASP A 1 337 ? 21.469 17.266 14.586 1 95.38 337 ASP A O 1
ATOM 2641 N N . PRO A 1 338 ? 19.953 18.797 13.93 1 96.69 338 PRO A N 1
ATOM 2642 C CA . PRO A 1 338 ? 18.922 17.766 13.82 1 96.69 338 PRO A CA 1
ATOM 2643 C C . PRO A 1 338 ? 19.281 16.672 12.812 1 96.69 338 PRO A C 1
ATOM 2645 O O . PRO A 1 338 ? 18.797 15.547 12.93 1 96.69 338 PRO A O 1
ATOM 2648 N N . TRP A 1 339 ? 20.125 16.969 11.812 1 97.19 339 TRP A N 1
ATOM 2649 C CA . TRP A 1 339 ? 20.547 15.969 10.828 1 97.19 339 TRP A CA 1
ATOM 2650 C C . TRP A 1 339 ? 21.438 14.922 11.477 1 97.19 339 TRP A C 1
ATOM 2652 O O . TRP A 1 339 ? 21.312 13.727 11.188 1 97.19 339 TRP A O 1
ATOM 2662 N N . MET A 1 340 ? 22.312 15.352 12.367 1 97.44 340 MET A N 1
ATOM 2663 C CA . MET A 1 340 ? 23.172 14.422 13.086 1 97.44 340 MET A CA 1
ATOM 2664 C C . MET A 1 340 ? 22.359 13.523 14.008 1 97.44 340 MET A C 1
ATOM 2666 O O . MET A 1 340 ? 22.641 12.328 14.125 1 97.44 340 MET A O 1
ATOM 2670 N N . GLU A 1 341 ? 21.406 14.156 14.625 1 98.06 341 GLU A N 1
ATOM 2671 C CA . GLU A 1 341 ? 20.531 13.367 15.492 1 98.06 341 GLU A CA 1
ATOM 2672 C C . GLU A 1 341 ? 19.797 12.297 14.703 1 98.06 341 GLU A C 1
ATOM 2674 O O . GLU A 1 341 ? 19.688 11.156 15.148 1 98.06 341 GLU A O 1
ATOM 2679 N N . LEU A 1 342 ? 19.281 12.664 13.523 1 98.38 342 LEU A N 1
ATOM 2680 C CA . LEU A 1 342 ? 18.594 11.719 12.648 1 98.38 342 LEU A CA 1
ATOM 2681 C C . LEU A 1 342 ? 19.531 10.594 12.227 1 98.38 342 LEU A C 1
ATOM 2683 O O . LEU A 1 342 ? 19.172 9.414 12.297 1 98.38 342 LEU A O 1
ATOM 2687 N N . ALA A 1 343 ? 20.719 10.945 11.797 1 98.25 343 ALA A N 1
ATOM 2688 C CA . ALA A 1 343 ? 21.688 9.953 11.344 1 98.25 343 ALA A CA 1
ATOM 2689 C C . ALA A 1 343 ? 22.016 8.961 12.453 1 98.25 343 ALA A C 1
ATOM 2691 O O . ALA A 1 343 ? 22.047 7.75 12.227 1 98.25 343 ALA A O 1
ATOM 2692 N N . ASN A 1 344 ? 22.219 9.477 13.68 1 97.81 344 ASN A N 1
ATOM 2693 C CA . ASN A 1 344 ? 22.516 8.602 14.82 1 97.81 344 ASN A CA 1
ATOM 2694 C C . ASN A 1 344 ? 21.359 7.645 15.102 1 97.81 344 ASN A C 1
ATOM 2696 O O . ASN A 1 344 ? 21.578 6.465 15.383 1 97.81 344 ASN A O 1
ATOM 2700 N N . ALA A 1 345 ? 20.188 8.188 15.031 1 97.88 345 ALA A N 1
ATOM 2701 C CA . ALA A 1 345 ? 19 7.352 15.258 1 97.88 345 ALA A CA 1
ATOM 2702 C C . ALA A 1 345 ? 18.906 6.246 14.211 1 97.88 345 ALA A C 1
ATOM 2704 O O . ALA A 1 345 ? 18.547 5.109 14.531 1 97.88 345 ALA A O 1
ATOM 2705 N N . ILE A 1 346 ? 19.172 6.551 12.977 1 97.62 346 ILE A N 1
ATOM 2706 C CA . ILE A 1 346 ? 19.094 5.59 11.875 1 97.62 346 ILE A CA 1
ATOM 2707 C C . ILE A 1 346 ? 20.094 4.461 12.109 1 97.62 346 ILE A C 1
ATOM 2709 O O . ILE A 1 346 ? 19.75 3.283 11.977 1 97.62 346 ILE A O 1
ATOM 2713 N N . TRP A 1 347 ? 21.312 4.82 12.484 1 96.12 347 TRP A N 1
ATOM 2714 C CA . TRP A 1 347 ? 22.312 3.793 12.773 1 96.12 347 TRP A CA 1
ATOM 2715 C C . TRP A 1 347 ? 21.828 2.871 13.891 1 96.12 347 TRP A C 1
ATOM 2717 O O . TRP A 1 347 ? 22.031 1.655 13.828 1 96.12 347 TRP A O 1
ATOM 2727 N N . LYS A 1 348 ? 21.141 3.443 14.836 1 94.12 348 LYS A N 1
ATOM 2728 C CA . LYS A 1 348 ? 20.625 2.646 15.945 1 94.12 348 LYS A CA 1
ATOM 2729 C C . LYS A 1 348 ? 19.547 1.678 15.477 1 94.12 348 LYS A C 1
ATOM 2731 O O . LYS A 1 348 ? 19.547 0.509 15.867 1 94.12 348 LYS A O 1
ATOM 2736 N N . VAL A 1 349 ? 18.656 2.16 14.656 1 94.5 349 VAL A N 1
ATOM 2737 C CA . VAL A 1 349 ? 17.562 1.342 14.141 1 94.5 349 VAL A CA 1
ATOM 2738 C C . VAL A 1 349 ? 18.125 0.183 13.32 1 94.5 349 VAL A C 1
ATOM 2740 O O . VAL A 1 349 ? 17.688 -0.96 13.469 1 94.5 349 VAL A O 1
ATOM 2743 N N . VAL A 1 350 ? 19.078 0.456 12.477 1 92.38 350 VAL A N 1
ATOM 2744 C CA . VAL A 1 350 ? 19.656 -0.538 11.57 1 92.38 350 VAL A CA 1
ATOM 2745 C C . VAL A 1 350 ? 20.453 -1.56 12.367 1 92.38 350 VAL A C 1
ATOM 2747 O O . VAL A 1 350 ? 20.391 -2.762 12.102 1 92.38 350 VAL A O 1
ATOM 2750 N N . ALA A 1 351 ? 21.172 -1.159 13.367 1 86.12 351 ALA A N 1
ATOM 2751 C CA . ALA A 1 351 ? 22 -2.043 14.188 1 86.12 351 ALA A CA 1
ATOM 2752 C C . ALA A 1 351 ? 21.141 -2.975 15.031 1 86.12 351 ALA A C 1
ATOM 2754 O O . ALA A 1 351 ? 21.438 -4.16 15.172 1 86.12 351 ALA A O 1
ATOM 2755 N N . GLU A 1 352 ? 20.141 -2.477 15.602 1 81.5 352 GLU A N 1
ATOM 2756 C CA . GLU A 1 352 ? 19.281 -3.262 16.469 1 81.5 352 GLU A CA 1
ATOM 2757 C C . GLU A 1 352 ? 18.609 -4.398 15.711 1 81.5 352 GLU A C 1
ATOM 2759 O O . GLU A 1 352 ? 18.531 -5.527 16.203 1 81.5 352 GLU A O 1
ATOM 2764 N N . LYS A 1 353 ? 18.219 -4.121 14.586 1 74.94 353 LYS A N 1
ATOM 2765 C CA . LYS A 1 353 ? 17.484 -5.117 13.812 1 74.94 353 LYS A CA 1
ATOM 2766 C C . LYS A 1 353 ? 18.422 -6.168 13.234 1 74.94 353 LYS A C 1
ATOM 2768 O O . LYS A 1 353 ? 18.047 -7.336 13.094 1 74.94 353 LYS A O 1
ATOM 2773 N N . GLU A 1 354 ? 19.562 -5.691 12.914 1 72.5 354 GLU A N 1
ATOM 2774 C CA . GLU A 1 354 ? 20.547 -6.652 12.43 1 72.5 354 GLU A CA 1
ATOM 2775 C C . GLU A 1 354 ? 20.906 -7.676 13.508 1 72.5 354 GLU A C 1
ATOM 2777 O O . GLU A 1 354 ? 21.094 -8.852 13.211 1 72.5 354 GLU A O 1
ATOM 2782 N N . GLU A 1 355 ? 20.891 -7.184 14.656 1 68.44 355 GLU A N 1
ATOM 2783 C CA . GLU A 1 355 ? 21.156 -8.078 15.781 1 68.44 355 GLU A CA 1
ATOM 2784 C C . GLU A 1 355 ? 20.016 -9.07 15.977 1 68.44 355 GLU A C 1
ATOM 2786 O O . GLU A 1 355 ? 20.25 -10.25 16.25 1 68.44 355 GLU A O 1
ATOM 2791 N N . ASN A 1 356 ? 18.859 -8.578 15.797 1 66.75 356 ASN A N 1
ATOM 2792 C CA . ASN A 1 356 ? 17.703 -9.453 15.938 1 66.75 356 ASN A CA 1
ATOM 2793 C C . ASN A 1 356 ? 17.641 -10.492 14.82 1 66.75 356 ASN A C 1
ATOM 2795 O O . ASN A 1 356 ? 17.234 -11.633 15.055 1 66.75 356 ASN A O 1
ATOM 2799 N N . ARG A 1 357 ? 18.094 -10.078 13.625 1 67.44 357 ARG A N 1
ATOM 2800 C CA . ARG A 1 357 ? 18.141 -10.977 12.477 1 67.44 357 ARG A CA 1
ATOM 2801 C C . ARG A 1 357 ? 19.172 -12.078 12.688 1 67.44 357 ARG A C 1
ATOM 2803 O O . ARG A 1 357 ? 18.922 -13.242 12.336 1 67.44 357 ARG A O 1
ATOM 2810 N N . ALA A 1 358 ? 20.188 -11.758 13.234 1 62.59 358 ALA A N 1
ATOM 2811 C CA . ALA A 1 358 ? 21.266 -12.711 13.484 1 62.59 358 ALA A CA 1
ATOM 2812 C C . ALA A 1 358 ? 20.875 -13.711 14.57 1 62.59 358 ALA A C 1
ATOM 2814 O O . ALA A 1 358 ? 21.297 -14.875 14.531 1 62.59 358 ALA A O 1
ATOM 2815 N N . ASN A 1 359 ? 19.859 -13.258 15.422 1 54.75 359 ASN A N 1
ATOM 2816 C CA . ASN A 1 359 ? 19.453 -14.102 16.531 1 54.75 359 ASN A CA 1
ATOM 2817 C C . ASN A 1 359 ? 18.219 -14.93 16.188 1 54.75 359 ASN A C 1
ATOM 2819 O O . ASN A 1 359 ? 17.844 -15.836 16.938 1 54.75 359 ASN A O 1
ATOM 2823 N N . ALA A 1 360 ? 17.625 -14.672 15.086 1 52.38 360 ALA A N 1
ATOM 2824 C CA . ALA A 1 360 ? 16.422 -15.414 14.711 1 52.38 360 ALA A CA 1
ATOM 2825 C C . ALA A 1 360 ? 16.781 -16.609 13.844 1 52.38 360 ALA A C 1
ATOM 2827 O O . ALA A 1 360 ? 17.766 -16.594 13.117 1 52.38 360 ALA A O 1
ATOM 2828 N N . MET B 1 1 ? -32.781 2.195 15.742 1 41.75 1 MET B N 1
ATOM 2829 C CA . MET B 1 1 ? -32.062 0.928 15.664 1 41.75 1 MET B CA 1
ATOM 2830 C C . MET B 1 1 ? -30.859 1.032 14.703 1 41.75 1 MET B C 1
ATOM 2832 O O . MET B 1 1 ? -31.031 1.426 13.547 1 41.75 1 MET B O 1
ATOM 2836 N N . LYS B 1 2 ? -29.625 1.082 15.102 1 65.06 2 LYS B N 1
ATOM 2837 C CA . LYS B 1 2 ? -28.625 1.618 14.18 1 65.06 2 LYS B CA 1
ATOM 2838 C C . LYS B 1 2 ? -28.172 0.555 13.18 1 65.06 2 LYS B C 1
ATOM 2840 O O . LYS B 1 2 ? -27.844 -0.57 13.562 1 65.06 2 LYS B O 1
ATOM 2845 N N . SER B 1 3 ? -28.531 0.605 11.891 1 81.56 3 SER B N 1
ATOM 2846 C CA . SER B 1 3 ? -28.219 -0.303 10.797 1 81.56 3 SER B CA 1
ATOM 2847 C C . SER B 1 3 ? -26.719 -0.379 10.555 1 81.56 3 SER B C 1
ATOM 2849 O O . SER B 1 3 ? -26 0.608 10.742 1 81.56 3 SER B O 1
ATOM 2851 N N . LYS B 1 4 ? -26.266 -1.707 10.547 1 88.81 4 LYS B N 1
ATOM 2852 C CA . LYS B 1 4 ? -24.859 -1.924 10.188 1 88.81 4 LYS B CA 1
ATOM 2853 C C . LYS B 1 4 ? -24.734 -2.51 8.789 1 88.81 4 LYS B C 1
ATOM 2855 O O . LYS B 1 4 ? -25.688 -3.115 8.273 1 88.81 4 LYS B O 1
ATOM 2860 N N . THR B 1 5 ? -23.625 -2.262 8.227 1 93.06 5 THR B N 1
ATOM 2861 C CA . THR B 1 5 ? -23.438 -2.695 6.848 1 93.06 5 THR B CA 1
ATOM 2862 C C . THR B 1 5 ? -22.156 -3.523 6.711 1 93.06 5 THR B C 1
ATOM 2864 O O . THR B 1 5 ? -21.109 -3.141 7.227 1 93.06 5 THR B O 1
ATOM 2867 N N . LEU B 1 6 ? -22.297 -4.723 6.129 1 95.69 6 LEU B N 1
ATOM 2868 C CA . LEU B 1 6 ? -21.156 -5.488 5.641 1 95.69 6 LEU B CA 1
ATOM 2869 C C . LEU B 1 6 ? -20.828 -5.105 4.203 1 95.69 6 LEU B C 1
ATOM 2871 O O . LEU B 1 6 ? -21.625 -5.332 3.291 1 95.69 6 LEU B O 1
ATOM 2875 N N . LEU B 1 7 ? -19.672 -4.535 4.043 1 96.75 7 LEU B N 1
ATOM 2876 C CA . LEU B 1 7 ? -19.297 -4.012 2.73 1 96.75 7 LEU B CA 1
ATOM 2877 C C . LEU B 1 7 ? -18.484 -5.035 1.945 1 96.75 7 LEU B C 1
ATOM 2879 O O . LEU B 1 7 ? -17.547 -5.625 2.477 1 96.75 7 LEU B O 1
ATOM 2883 N N . ILE B 1 8 ? -18.875 -5.254 0.737 1 98.19 8 ILE B N 1
ATOM 2884 C CA . ILE B 1 8 ? -18.047 -5.953 -0.244 1 98.19 8 ILE B CA 1
ATOM 2885 C C . ILE B 1 8 ? -17.391 -4.938 -1.185 1 98.19 8 ILE B C 1
ATOM 2887 O O . ILE B 1 8 ? -18.047 -4.43 -2.102 1 98.19 8 ILE B O 1
ATOM 2891 N N . LEU B 1 9 ? -16.172 -4.676 -0.907 1 97.94 9 LEU B N 1
ATOM 2892 C CA . LEU B 1 9 ? -15.43 -3.686 -1.677 1 97.94 9 LEU B CA 1
ATOM 2893 C C . LEU B 1 9 ? -14.969 -4.266 -3.01 1 97.94 9 LEU B C 1
ATOM 2895 O O . LEU B 1 9 ? -14.414 -5.363 -3.053 1 97.94 9 LEU B O 1
ATOM 2899 N N . THR B 1 10 ? -15.203 -3.572 -4.129 1 97.56 10 THR B N 1
ATOM 2900 C CA . THR B 1 10 ? -14.828 -4.051 -5.453 1 97.56 10 THR B CA 1
ATOM 2901 C C . THR B 1 10 ? -14.578 -2.883 -6.402 1 97.56 10 THR B C 1
ATOM 2903 O O . THR B 1 10 ? -14.5 -1.731 -5.969 1 97.56 10 THR B O 1
ATOM 2906 N N . LEU B 1 11 ? -14.211 -3.166 -7.648 1 95.56 11 LEU B N 1
ATOM 2907 C CA . LEU B 1 11 ? -14.117 -2.168 -8.711 1 95.56 11 LEU B CA 1
ATOM 2908 C C . LEU B 1 11 ? -15.453 -1.998 -9.414 1 95.56 11 LEU B C 1
ATOM 2910 O O . LEU B 1 11 ? -16.25 -2.941 -9.492 1 95.56 11 LEU B O 1
ATOM 2914 N N . LYS B 1 12 ? -15.641 -0.836 -9.93 1 93.19 12 LYS B N 1
ATOM 2915 C CA . LYS B 1 12 ? -16.875 -0.565 -10.656 1 93.19 12 LYS B CA 1
ATOM 2916 C C . LYS B 1 12 ? -17.094 -1.566 -11.789 1 93.19 12 LYS B C 1
ATOM 2918 O O . LYS B 1 12 ? -18.188 -2.098 -11.961 1 93.19 12 LYS B O 1
ATOM 2923 N N . GLU B 1 13 ? -16.047 -1.915 -12.484 1 91.62 13 GLU B N 1
ATOM 2924 C CA . GLU B 1 13 ? -16.125 -2.818 -13.633 1 91.62 13 GLU B CA 1
ATOM 2925 C C . GLU B 1 13 ? -16.406 -4.25 -13.18 1 91.62 13 GLU B C 1
ATOM 2927 O O . GLU B 1 13 ? -16.781 -5.098 -13.992 1 91.62 13 GLU B O 1
ATOM 2932 N N . HIS B 1 14 ? -16.281 -4.516 -11.898 1 93.38 14 HIS B N 1
ATOM 2933 C CA . HIS B 1 14 ? -16.406 -5.879 -11.398 1 93.38 14 HIS B CA 1
ATOM 2934 C C . HIS B 1 14 ? -17.656 -6.031 -10.539 1 93.38 14 HIS B C 1
ATOM 2936 O O . HIS B 1 14 ? -17.938 -7.113 -10.008 1 93.38 14 HIS B O 1
ATOM 2942 N N . GLU B 1 15 ? -18.453 -5.023 -10.398 1 94.69 15 GLU B N 1
ATOM 2943 C CA . GLU B 1 15 ? -19.547 -4.988 -9.43 1 94.69 15 GLU B CA 1
ATOM 2944 C C . GLU B 1 15 ? -20.547 -6.109 -9.68 1 94.69 15 GLU B C 1
ATOM 2946 O O . GLU B 1 15 ? -21.141 -6.633 -8.742 1 94.69 15 GLU B O 1
ATOM 2951 N N . ASP B 1 16 ? -20.625 -6.539 -10.969 1 93.56 16 ASP B N 1
ATOM 2952 C CA . ASP B 1 16 ? -21.609 -7.566 -11.312 1 93.56 16 ASP B CA 1
ATOM 2953 C C . ASP B 1 16 ? -20.922 -8.883 -11.672 1 93.56 16 ASP B C 1
ATOM 2955 O O . ASP B 1 16 ? -21.531 -9.766 -12.273 1 93.56 16 ASP B O 1
ATOM 2959 N N . GLY B 1 17 ? -19.688 -8.977 -11.281 1 91.62 17 GLY B N 1
ATOM 2960 C CA . GLY B 1 17 ? -18.984 -10.219 -11.555 1 91.62 17 GLY B CA 1
ATOM 2961 C C . GLY B 1 17 ? -19.547 -11.406 -10.797 1 91.62 17 GLY B C 1
ATOM 2962 O O . GLY B 1 17 ? -20.125 -11.242 -9.719 1 91.62 17 GLY B O 1
ATOM 2963 N N . ILE B 1 18 ? -19.391 -12.555 -11.32 1 91.81 18 ILE B N 1
ATOM 2964 C CA . ILE B 1 18 ? -19.953 -13.773 -10.75 1 91.81 18 ILE B CA 1
ATOM 2965 C C . ILE B 1 18 ? -19.375 -13.992 -9.352 1 91.81 18 ILE B C 1
ATOM 2967 O O . ILE B 1 18 ? -20.078 -14.492 -8.461 1 91.81 18 ILE B O 1
ATOM 2971 N N . TRP B 1 19 ? -18.125 -13.594 -9.125 1 92.12 19 TRP B N 1
ATOM 2972 C CA . TRP B 1 19 ? -17.5 -13.805 -7.824 1 92.12 19 TRP B CA 1
ATOM 2973 C C . TRP B 1 19 ? -18.094 -12.867 -6.777 1 92.12 19 TRP B C 1
ATOM 2975 O O . TRP B 1 19 ? -17.969 -13.109 -5.574 1 92.12 19 TRP B O 1
ATOM 2985 N N . ILE B 1 20 ? -18.703 -11.758 -7.227 1 96.19 20 ILE B N 1
ATOM 2986 C CA . ILE B 1 20 ? -19.391 -10.852 -6.316 1 96.19 20 ILE B CA 1
ATOM 2987 C C . ILE B 1 20 ? -20.812 -11.352 -6.062 1 96.19 20 ILE B C 1
ATOM 2989 O O . ILE B 1 20 ? -21.219 -11.508 -4.914 1 96.19 20 ILE B O 1
ATOM 2993 N N . ARG B 1 21 ? -21.516 -11.68 -7.109 1 96 21 ARG B N 1
ATOM 2994 C CA . ARG B 1 21 ? -22.906 -12.094 -7.012 1 96 21 ARG B CA 1
ATOM 2995 C C . ARG B 1 21 ? -23.047 -13.367 -6.18 1 96 21 ARG B C 1
ATOM 2997 O O . ARG B 1 21 ? -23.922 -13.461 -5.309 1 96 21 ARG B O 1
ATOM 3004 N N . ARG B 1 22 ? -22.188 -14.312 -6.438 1 95.69 22 ARG B N 1
ATOM 3005 C CA . ARG B 1 22 ? -22.266 -15.578 -5.715 1 95.69 22 ARG B CA 1
ATOM 3006 C C . ARG B 1 22 ? -21.906 -15.383 -4.246 1 95.69 22 ARG B C 1
ATOM 3008 O O . ARG B 1 22 ? -22.484 -16.047 -3.371 1 95.69 22 ARG B O 1
ATOM 3015 N N . LEU B 1 23 ? -20.953 -14.516 -4.004 1 97 23 LEU B N 1
ATOM 3016 C CA . LEU B 1 23 ? -20.594 -14.227 -2.617 1 97 23 LEU B CA 1
ATOM 3017 C C . LEU B 1 23 ? -21.766 -13.609 -1.872 1 97 23 LEU B C 1
ATOM 3019 O O . LEU B 1 23 ? -22.094 -14.016 -0.756 1 97 23 LEU B O 1
ATOM 3023 N N . VAL B 1 24 ? -22.438 -12.625 -2.521 1 97.19 24 VAL B N 1
ATOM 3024 C CA . VAL B 1 24 ? -23.594 -11.969 -1.906 1 97.19 24 VAL B CA 1
ATOM 3025 C C . VAL B 1 24 ? -24.672 -13 -1.616 1 97.19 24 VAL B C 1
ATOM 3027 O O . VAL B 1 24 ? -25.203 -13.055 -0.506 1 97.19 24 VAL B O 1
ATOM 3030 N N . GLN B 1 25 ? -24.938 -13.82 -2.562 1 96.5 25 GLN B N 1
ATOM 3031 C CA . GLN B 1 25 ? -25.969 -14.852 -2.414 1 96.5 25 GLN B CA 1
ATOM 3032 C C . GLN B 1 25 ? -25.625 -15.797 -1.264 1 96.5 25 GLN B C 1
ATOM 3034 O O . GLN B 1 25 ? -26.5 -16.141 -0.461 1 96.5 25 GLN B O 1
ATOM 3039 N N . SER B 1 26 ? -24.406 -16.234 -1.206 1 97.38 26 SER B N 1
ATOM 3040 C CA . SER B 1 26 ? -23.984 -17.188 -0.178 1 97.38 26 SER B CA 1
ATOM 3041 C C . SER B 1 26 ? -24 -16.547 1.206 1 97.38 26 SER B C 1
ATOM 3043 O O . SER B 1 26 ? -24.359 -17.188 2.189 1 97.38 26 SER B O 1
ATOM 3045 N N . LEU B 1 27 ? -23.609 -15.289 1.297 1 97.25 27 LEU B N 1
ATOM 3046 C CA . LEU B 1 27 ? -23.672 -14.578 2.566 1 97.25 27 LEU B CA 1
ATOM 3047 C C . LEU B 1 27 ? -25.125 -14.453 3.039 1 97.25 27 LEU B C 1
ATOM 3049 O O . LEU B 1 27 ? -25.406 -14.648 4.223 1 97.25 27 LEU B O 1
ATOM 3053 N N . GLN B 1 28 ? -26.016 -14.156 2.098 1 95.81 28 GLN B N 1
ATOM 3054 C CA . GLN B 1 28 ? -27.422 -14.047 2.434 1 95.81 28 GLN B CA 1
ATOM 3055 C C . GLN B 1 28 ? -27.984 -15.391 2.898 1 95.81 28 GLN B C 1
ATOM 3057 O O . GLN B 1 28 ? -28.734 -15.453 3.877 1 95.81 28 GLN B O 1
ATOM 3062 N N . ALA B 1 29 ? -27.562 -16.406 2.285 1 95.5 29 ALA B N 1
ATOM 3063 C CA . ALA B 1 29 ? -28.078 -17.75 2.57 1 95.5 29 ALA B CA 1
ATOM 3064 C C . ALA B 1 29 ? -27.594 -18.234 3.932 1 95.5 29 ALA B C 1
ATOM 3066 O O . ALA B 1 29 ? -28.266 -19.031 4.586 1 95.5 29 ALA B O 1
ATOM 3067 N N . THR B 1 30 ? -26.453 -17.781 4.348 1 95.5 30 THR B N 1
ATOM 3068 C CA . THR B 1 30 ? -25.875 -18.312 5.57 1 95.5 30 THR B CA 1
ATOM 3069 C C . THR B 1 30 ? -26.094 -17.359 6.742 1 95.5 30 THR B C 1
ATOM 3071 O O . THR B 1 30 ? -25.766 -17.688 7.883 1 95.5 30 THR B O 1
ATOM 3074 N N . ALA B 1 31 ? -26.672 -16.203 6.52 1 92 31 ALA B N 1
ATOM 3075 C CA . ALA B 1 31 ? -26.797 -15.148 7.523 1 92 31 ALA B CA 1
ATOM 3076 C C . ALA B 1 31 ? -27.531 -15.656 8.766 1 92 31 ALA B C 1
ATOM 3078 O O . ALA B 1 31 ? -27.078 -15.43 9.891 1 92 31 ALA B O 1
ATOM 3079 N N . LYS B 1 32 ? -28.578 -16.359 8.594 1 87.56 32 LYS B N 1
ATOM 3080 C CA . LYS B 1 32 ? -29.406 -16.828 9.695 1 87.56 32 LYS B CA 1
ATOM 3081 C C . LYS B 1 32 ? -28.641 -17.797 10.594 1 87.56 32 LYS B C 1
ATOM 3083 O O . LYS B 1 32 ? -28.828 -17.797 11.812 1 87.56 32 LYS B O 1
ATOM 3088 N N . ASP B 1 33 ? -27.859 -18.531 9.984 1 87.75 33 ASP B N 1
ATOM 3089 C CA . ASP B 1 33 ? -27.062 -19.484 10.75 1 87.75 33 ASP B CA 1
ATOM 3090 C C . ASP B 1 33 ? -26.125 -18.781 11.711 1 87.75 33 ASP B C 1
ATOM 3092 O O . ASP B 1 33 ? -25.656 -19.391 12.68 1 87.75 33 ASP B O 1
ATOM 3096 N N . HIS B 1 34 ? -25.922 -17.484 11.469 1 86.38 34 HIS B N 1
ATOM 3097 C CA . HIS B 1 34 ? -25.016 -16.719 12.305 1 86.38 34 HIS B CA 1
ATOM 3098 C C . HIS B 1 34 ? -25.766 -15.625 13.062 1 86.38 34 HIS B C 1
ATOM 3100 O O . HIS B 1 34 ? -25.156 -14.664 13.539 1 86.38 34 HIS B O 1
ATOM 3106 N N . GLN B 1 35 ? -27.047 -15.719 13.055 1 79.12 35 GLN B N 1
ATOM 3107 C CA . GLN B 1 35 ? -27.922 -14.836 13.805 1 79.12 35 GLN B CA 1
ATOM 3108 C C . GLN B 1 35 ? -27.844 -13.406 13.281 1 79.12 35 GLN B C 1
ATOM 3110 O O . GLN B 1 35 ? -27.875 -12.453 14.062 1 79.12 35 GLN B O 1
ATOM 3115 N N . VAL B 1 36 ? -27.609 -13.406 11.969 1 79.19 36 VAL B N 1
ATOM 3116 C CA . VAL B 1 36 ? -27.609 -12.109 11.297 1 79.19 36 VAL B CA 1
ATOM 3117 C C . VAL B 1 36 ? -28.938 -11.922 10.547 1 79.19 36 VAL B C 1
ATOM 3119 O O . VAL B 1 36 ? -29.312 -12.773 9.742 1 79.19 36 VAL B O 1
ATOM 3122 N N . PHE B 1 37 ? -29.594 -10.875 10.836 1 75 37 PHE B N 1
ATOM 3123 C CA . PHE B 1 37 ? -30.859 -10.57 10.172 1 75 37 PHE B CA 1
ATOM 3124 C C . PHE B 1 37 ? -30.688 -9.461 9.148 1 75 37 PHE B C 1
ATOM 3126 O O . PHE B 1 37 ? -30.391 -8.32 9.508 1 75 37 PHE B O 1
ATOM 3133 N N . LEU B 1 38 ? -30.891 -9.859 7.879 1 80.06 38 LEU B N 1
ATOM 3134 C CA . LEU B 1 38 ? -30.641 -8.945 6.77 1 80.06 38 LEU B CA 1
ATOM 3135 C C . LEU B 1 38 ? -31.891 -8.133 6.441 1 80.06 38 LEU B C 1
ATOM 3137 O O . LEU B 1 38 ? -33 -8.656 6.508 1 80.06 38 LEU B O 1
ATOM 3141 N N . SER B 1 39 ? -31.75 -6.801 6.305 1 70.69 39 SER B N 1
ATOM 3142 C CA . SER B 1 39 ? -32.875 -5.938 5.914 1 70.69 39 SER B CA 1
ATOM 3143 C C . SER B 1 39 ? -32.906 -5.754 4.402 1 70.69 39 SER B C 1
ATOM 3145 O O . SER B 1 39 ? -31.875 -5.73 3.738 1 70.69 39 SER B O 1
ATOM 3147 N N . SER B 1 40 ? -34.062 -6.199 3.699 1 57.62 40 SER B N 1
ATOM 3148 C CA . SER B 1 40 ? -34.219 -6.055 2.26 1 57.62 40 SER B CA 1
ATOM 3149 C C . SER B 1 40 ? -34.375 -4.59 1.864 1 57.62 40 SER B C 1
ATOM 3151 O O . SER B 1 40 ? -34.969 -3.795 2.615 1 57.62 40 SER B O 1
ATOM 3153 N N . GLU B 1 41 ? -33.656 -4.039 1.062 1 50.28 41 GLU B N 1
ATOM 3154 C CA . GLU B 1 41 ? -33.875 -2.67 0.601 1 50.28 41 GLU B CA 1
ATOM 3155 C C . GLU B 1 41 ? -35.312 -2.463 0.154 1 50.28 41 GLU B C 1
ATOM 3157 O O . GLU B 1 41 ? -35.781 -1.328 0.094 1 50.28 41 GLU B O 1
ATOM 3162 N N . THR B 1 42 ? -36.062 -3.471 -0.4 1 40.84 42 THR B N 1
ATOM 3163 C CA . THR B 1 42 ? -37.344 -3.23 -1.029 1 40.84 42 THR B CA 1
ATOM 3164 C C . THR B 1 42 ? -38.406 -2.939 0.023 1 40.84 42 THR B C 1
ATOM 3166 O O . THR B 1 42 ? -39.562 -2.68 -0.314 1 40.84 42 THR B O 1
ATOM 3169 N N . ASP B 1 43 ? -38.281 -3.266 1.168 1 37.62 43 ASP B N 1
ATOM 3170 C CA . ASP B 1 43 ? -39.5 -3.275 1.976 1 37.62 43 ASP B CA 1
ATOM 3171 C C . ASP B 1 43 ? -39.906 -1.859 2.389 1 37.62 43 ASP B C 1
ATOM 3173 O O . ASP B 1 43 ? -39.594 -1.428 3.506 1 37.62 43 ASP B O 1
ATOM 3177 N N . THR B 1 44 ? -39.875 -0.88 1.472 1 35.53 44 THR B N 1
ATOM 3178 C CA . THR B 1 44 ? -40.469 0.406 1.82 1 35.53 44 THR B CA 1
ATOM 3179 C C . THR B 1 44 ? -41.969 0.248 2.135 1 35.53 44 THR B C 1
ATOM 3181 O O . THR B 1 44 ? -42.531 1.09 2.816 1 35.53 44 THR B O 1
ATOM 3184 N N . ASP B 1 45 ? -42.781 -0.521 1.242 1 32.94 45 ASP B N 1
ATOM 3185 C CA . ASP B 1 45 ? -44.188 -0.17 1.19 1 32.94 45 ASP B CA 1
ATOM 3186 C C . ASP B 1 45 ? -44.969 -0.789 2.359 1 32.94 45 ASP B C 1
ATOM 3188 O O . ASP B 1 45 ? -46.156 -0.57 2.506 1 32.94 45 ASP B O 1
ATOM 3192 N N . THR B 1 46 ? -44.844 -2.113 2.615 1 32.94 46 THR B N 1
ATOM 3193 C CA . THR B 1 46 ? -46.062 -2.596 3.258 1 32.94 46 THR B CA 1
ATOM 3194 C C . THR B 1 46 ? -46.125 -2.143 4.715 1 32.94 46 THR B C 1
ATOM 3196 O O . THR B 1 46 ? -45.219 -2.441 5.5 1 32.94 46 THR B O 1
ATOM 3199 N N . PRO B 1 47 ? -47.125 -1.173 5.051 1 32.38 47 PRO B N 1
ATOM 3200 C CA . PRO B 1 47 ? -47.438 -0.526 6.328 1 32.38 47 PRO B CA 1
ATOM 3201 C C . PRO B 1 47 ? -47.438 -1.503 7.5 1 32.38 47 PRO B C 1
ATOM 3203 O O . PRO B 1 47 ? -46.938 -1.175 8.578 1 32.38 47 PRO B O 1
ATOM 3206 N N . ASN B 1 48 ? -48.5 -2.449 7.461 1 31.81 48 ASN B N 1
ATOM 3207 C CA . ASN B 1 48 ? -49.281 -2.896 8.594 1 31.81 48 ASN B CA 1
ATOM 3208 C C . ASN B 1 48 ? -48.562 -3.945 9.422 1 31.81 48 ASN B C 1
ATOM 3210 O O . ASN B 1 48 ? -49.156 -4.625 10.25 1 31.81 48 ASN B O 1
ATOM 3214 N N . THR B 1 49 ? -47.719 -4.785 8.727 1 29.83 49 THR B N 1
ATOM 3215 C CA . THR B 1 49 ? -47.562 -5.945 9.594 1 29.83 49 THR B CA 1
ATOM 3216 C C . THR B 1 49 ? -46.875 -5.547 10.891 1 29.83 49 THR B C 1
ATOM 3218 O O . THR B 1 49 ? -45.906 -4.785 10.883 1 29.83 49 THR B O 1
ATOM 3221 N N . ILE B 1 50 ? -47.469 -5.887 12.039 1 32.19 50 ILE B N 1
ATOM 3222 C CA . ILE B 1 50 ? -47.031 -5.77 13.422 1 32.19 50 ILE B CA 1
ATOM 3223 C C . ILE B 1 50 ? -45.531 -6.027 13.492 1 32.19 50 ILE B C 1
ATOM 3225 O O . ILE B 1 50 ? -45.062 -7.098 13.102 1 32.19 50 ILE B O 1
ATOM 3229 N N . VAL B 1 51 ? -44.781 -4.938 13.406 1 32.19 51 VAL B N 1
ATOM 3230 C CA . VAL B 1 51 ? -43.344 -4.953 13.664 1 32.19 51 VAL B CA 1
ATOM 3231 C C . VAL B 1 51 ? -43.062 -5.832 14.883 1 32.19 51 VAL B C 1
ATOM 3233 O O . VAL B 1 51 ? -43.469 -5.52 16 1 32.19 51 VAL B O 1
ATOM 3236 N N . GLN B 1 52 ? -43.188 -7.141 14.719 1 32.09 52 GLN B N 1
ATOM 3237 C CA . GLN B 1 52 ? -42.625 -7.84 15.867 1 32.09 52 GLN B CA 1
ATOM 3238 C C . GLN B 1 52 ? -41.344 -7.156 16.359 1 32.09 52 GLN B C 1
ATOM 3240 O O . GLN B 1 52 ? -40.531 -6.719 15.547 1 32.09 52 GLN B O 1
ATOM 3245 N N . GLU B 1 53 ? -41.281 -6.633 17.547 1 36.09 53 GLU B N 1
ATOM 3246 C CA . GLU B 1 53 ? -40.312 -5.898 18.375 1 36.09 53 GLU B CA 1
ATOM 3247 C C . GLU B 1 53 ? -38.906 -6.453 18.234 1 36.09 53 GLU B C 1
ATOM 3249 O O . GLU B 1 53 ? -38 -6.047 18.953 1 36.09 53 GLU B O 1
ATOM 3254 N N . SER B 1 54 ? -38.594 -7.695 17.75 1 41.22 54 SER B N 1
ATOM 3255 C CA . SER B 1 54 ? -37.281 -8.031 18.203 1 41.22 54 SER B CA 1
ATOM 3256 C C . SER B 1 54 ? -36.25 -6.957 17.797 1 41.22 54 SER B C 1
ATOM 3258 O O . SER B 1 54 ? -36.188 -6.559 16.641 1 41.22 54 SER B O 1
ATOM 3260 N N . PRO B 1 55 ? -35.719 -6.051 18.641 1 46.78 55 PRO B N 1
ATOM 3261 C CA . PRO B 1 55 ? -34.719 -4.973 18.578 1 46.78 55 PRO B CA 1
ATOM 3262 C C . PRO B 1 55 ? -33.594 -5.281 17.609 1 46.78 55 PRO B C 1
ATOM 3264 O O . PRO B 1 55 ? -32.5 -4.734 17.734 1 46.78 55 PRO B O 1
ATOM 3267 N N . SER B 1 56 ? -33.562 -6.363 16.828 1 52.25 56 SER B N 1
ATOM 3268 C CA . SER B 1 56 ? -32.406 -6.969 16.172 1 52.25 56 SER B CA 1
ATOM 3269 C C . SER B 1 56 ? -31.781 -6.027 15.133 1 52.25 56 SER B C 1
ATOM 3271 O O . SER B 1 56 ? -32.5 -5.324 14.43 1 52.25 56 SER B O 1
ATOM 3273 N N . GLN B 1 57 ? -30.547 -5.621 15.328 1 66.12 57 GLN B N 1
ATOM 3274 C CA . GLN B 1 57 ? -29.672 -4.828 14.453 1 66.12 57 GLN B CA 1
ATOM 3275 C C . GLN B 1 57 ? -29.812 -5.277 13 1 66.12 57 GLN B C 1
ATOM 3277 O O . GLN B 1 57 ? -29.719 -6.469 12.703 1 66.12 57 GLN B O 1
ATOM 3282 N N . GLN B 1 58 ? -30.422 -4.434 12.164 1 78.31 58 GLN B N 1
ATOM 3283 C CA . GLN B 1 58 ? -30.516 -4.688 10.734 1 78.31 58 GLN B CA 1
ATOM 3284 C C . GLN B 1 58 ? -29.156 -4.617 10.07 1 78.31 58 GLN B C 1
ATOM 3286 O O . GLN B 1 58 ? -28.406 -3.66 10.273 1 78.31 58 GLN B O 1
ATOM 3291 N N . ILE B 1 59 ? -28.828 -5.762 9.516 1 85.88 59 ILE B N 1
ATOM 3292 C CA . ILE B 1 59 ? -27.547 -5.812 8.797 1 85.88 59 ILE B CA 1
ATOM 3293 C C . ILE B 1 59 ? -27.812 -5.793 7.293 1 85.88 59 ILE B C 1
ATOM 3295 O O . ILE B 1 59 ? -28.719 -6.469 6.805 1 85.88 59 ILE B O 1
ATOM 3299 N N . PHE B 1 60 ? -27.078 -4.934 6.633 1 90.62 60 PHE B N 1
ATOM 3300 C CA . PHE B 1 60 ? -27.125 -4.859 5.176 1 90.62 60 PHE B CA 1
ATOM 3301 C C . PHE B 1 60 ? -25.812 -5.355 4.566 1 90.62 60 PHE B C 1
ATOM 3303 O O . PHE B 1 60 ? -24.734 -5.105 5.109 1 90.62 60 PHE B O 1
ATOM 3310 N N . ILE B 1 61 ? -26 -6.141 3.516 1 95 61 ILE B N 1
ATOM 3311 C CA . ILE B 1 61 ? -24.859 -6.441 2.662 1 95 61 ILE B CA 1
ATOM 3312 C C . ILE B 1 61 ? -24.828 -5.484 1.473 1 95 61 ILE B C 1
ATOM 3314 O O . ILE B 1 61 ? -25.828 -5.363 0.745 1 95 61 ILE B O 1
ATOM 3318 N N . ARG B 1 62 ? -23.734 -4.844 1.301 1 95.44 62 ARG B N 1
ATOM 3319 C CA . ARG B 1 62 ? -23.672 -3.857 0.227 1 95.44 62 ARG B CA 1
ATOM 3320 C C . ARG B 1 62 ? -22.422 -4.062 -0.623 1 95.44 62 ARG B C 1
ATOM 3322 O O . ARG B 1 62 ? -21.297 -4.113 -0.097 1 95.44 62 ARG B O 1
ATOM 3329 N N . VAL B 1 63 ? -22.625 -4.254 -1.938 1 97.56 63 VAL B N 1
ATOM 3330 C CA . VAL B 1 63 ? -21.531 -4.199 -2.891 1 97.56 63 VAL B CA 1
ATOM 3331 C C . VAL B 1 63 ? -21.125 -2.746 -3.141 1 97.56 63 VAL B C 1
ATOM 3333 O O . VAL B 1 63 ? -21.953 -1.934 -3.553 1 97.56 63 VAL B O 1
ATOM 3336 N N . GLN B 1 64 ? -19.875 -2.426 -2.887 1 96 64 GLN B N 1
ATOM 3337 C CA . GLN B 1 64 ? -19.453 -1.028 -2.9 1 96 64 GLN B CA 1
ATOM 3338 C C . GLN B 1 64 ? -18.203 -0.835 -3.766 1 96 64 GLN B C 1
ATOM 3340 O O . GLN B 1 64 ? -17.094 -1.11 -3.326 1 96 64 GLN B O 1
ATOM 3345 N N . PRO B 1 65 ? -18.438 -0.324 -5.016 1 95.88 65 PRO B N 1
ATOM 3346 C CA . PRO B 1 65 ? -17.25 0.037 -5.801 1 95.88 65 PRO B CA 1
ATOM 3347 C C . PRO B 1 65 ? -16.438 1.143 -5.148 1 95.88 65 PRO B C 1
ATOM 3349 O O . PRO B 1 65 ? -16.984 2.135 -4.668 1 95.88 65 PRO B O 1
ATOM 3352 N N . VAL B 1 66 ? -15.109 0.991 -5.16 1 95.19 66 VAL B N 1
ATOM 3353 C CA . VAL B 1 66 ? -14.172 1.938 -4.566 1 95.19 66 VAL B CA 1
ATOM 3354 C C . VAL B 1 66 ? -14.391 3.326 -5.164 1 95.19 66 VAL B C 1
ATOM 3356 O O . VAL B 1 66 ? -14.508 4.312 -4.434 1 95.19 66 VAL B O 1
ATOM 3359 N N . GLU B 1 67 ? -14.531 3.365 -6.488 1 91.81 67 GLU B N 1
ATOM 3360 C CA . GLU B 1 67 ? -14.695 4.617 -7.219 1 91.81 67 GLU B CA 1
ATOM 3361 C C . GLU B 1 67 ? -15.945 5.367 -6.758 1 91.81 67 GLU B C 1
ATOM 3363 O O . GLU B 1 67 ? -15.883 6.562 -6.469 1 91.81 67 GLU B O 1
ATOM 3368 N N . GLU B 1 68 ? -16.969 4.629 -6.59 1 90.31 68 GLU B N 1
ATOM 3369 C CA . GLU B 1 68 ? -18.25 5.238 -6.242 1 90.31 68 GLU B CA 1
ATOM 3370 C C . GLU B 1 68 ? -18.297 5.652 -4.773 1 90.31 68 GLU B C 1
ATOM 3372 O O . GLU B 1 68 ? -18.875 6.68 -4.426 1 90.31 68 GLU B O 1
ATOM 3377 N N . TRP B 1 69 ? -17.734 4.844 -3.979 1 89.44 69 TRP B N 1
ATOM 3378 C CA . TRP B 1 69 ? -17.703 5.16 -2.555 1 89.44 69 TRP B CA 1
ATOM 3379 C C . TRP B 1 69 ? -16.969 6.469 -2.303 1 89.44 69 TRP B C 1
ATOM 3381 O O . TRP B 1 69 ? -17.469 7.34 -1.579 1 89.44 69 TRP B O 1
ATOM 3391 N N . LEU B 1 70 ? -15.867 6.664 -2.961 1 86.88 70 LEU B N 1
ATOM 3392 C CA . LEU B 1 70 ? -15.039 7.844 -2.762 1 86.88 70 LEU B CA 1
ATOM 3393 C C . LEU B 1 70 ? -15.617 9.047 -3.502 1 86.88 70 LEU B C 1
ATOM 3395 O O . LEU B 1 70 ? -15.43 10.188 -3.078 1 86.88 70 LEU B O 1
ATOM 3399 N N . ALA B 1 71 ? -16.297 8.766 -4.551 1 86.69 71 ALA B N 1
ATOM 3400 C CA . ALA B 1 71 ? -16.844 9.844 -5.363 1 86.69 71 ALA B CA 1
ATOM 3401 C C . ALA B 1 71 ? -17.953 10.586 -4.617 1 86.69 71 ALA B C 1
ATOM 3403 O O . ALA B 1 71 ? -18.297 11.719 -4.965 1 86.69 71 ALA B O 1
ATOM 3404 N N . GLN B 1 72 ? -18.516 9.969 -3.615 1 81.81 72 GLN B N 1
ATOM 3405 C CA . GLN B 1 72 ? -19.594 10.578 -2.838 1 81.81 72 GLN B CA 1
ATOM 3406 C C . GLN B 1 72 ? -19.047 11.703 -1.954 1 81.81 72 GLN B C 1
ATOM 3408 O O . GLN B 1 72 ? -19.828 12.523 -1.448 1 81.81 72 GLN B O 1
ATOM 3413 N N . GLY B 1 73 ? -17.766 11.766 -1.855 1 84 73 GLY B N 1
ATOM 3414 C CA . GLY B 1 73 ? -17.188 12.719 -0.933 1 84 73 GLY B CA 1
ATOM 3415 C C . GLY B 1 73 ? -17.156 12.227 0.502 1 84 73 GLY B C 1
ATOM 3416 O O . GLY B 1 73 ? -18.203 11.875 1.061 1 84 73 GLY B O 1
ATOM 3417 N N . TRP B 1 74 ? -15.977 12.125 1.115 1 83.56 74 TRP B N 1
ATOM 3418 C CA . TRP B 1 74 ? -15.789 11.648 2.482 1 83.56 74 TRP B CA 1
ATOM 3419 C C . TRP B 1 74 ? -15.336 12.789 3.395 1 83.56 74 TRP B C 1
ATOM 3421 O O . TRP B 1 74 ? -14.32 13.438 3.135 1 83.56 74 TRP B O 1
ATOM 3431 N N . VAL B 1 75 ? -16.188 13.055 4.344 1 81.19 75 VAL B N 1
ATOM 3432 C CA . VAL B 1 75 ? -15.633 13.906 5.395 1 81.19 75 VAL B CA 1
ATOM 3433 C C . VAL B 1 75 ? -14.602 13.117 6.207 1 81.19 75 VAL B C 1
ATOM 3435 O O . VAL B 1 75 ? -14.945 12.148 6.887 1 81.19 75 VAL B O 1
ATOM 3438 N N . VAL B 1 76 ? -13.422 13.5 6.211 1 84.44 76 VAL B N 1
ATOM 3439 C CA . VAL B 1 76 ? -12.352 12.672 6.75 1 84.44 76 VAL B CA 1
ATOM 3440 C C . VAL B 1 76 ? -11.836 13.273 8.055 1 84.44 76 VAL B C 1
ATOM 3442 O O . VAL B 1 76 ? -11.156 12.602 8.828 1 84.44 76 VAL B O 1
ATOM 3445 N N . SER B 1 77 ? -12.219 14.453 8.312 1 78 77 SER B N 1
ATOM 3446 C CA . SER B 1 77 ? -11.672 15.141 9.477 1 78 77 SER B CA 1
ATOM 3447 C C . SER B 1 77 ? -12.602 15.023 10.672 1 78 77 SER B C 1
ATOM 3449 O O . SER B 1 77 ? -12.219 15.336 11.805 1 78 77 SER B O 1
ATOM 3451 N N . LEU B 1 78 ? -13.82 14.648 10.438 1 70.19 78 LEU B N 1
ATOM 3452 C CA . LEU B 1 78 ? -14.797 14.68 11.523 1 70.19 78 LEU B CA 1
ATOM 3453 C C . LEU B 1 78 ? -15.438 13.305 11.719 1 70.19 78 LEU B C 1
ATOM 3455 O O . LEU B 1 78 ? -15.328 12.438 10.852 1 70.19 78 LEU B O 1
ATOM 3459 N N . SER B 1 79 ? -15.953 13.258 12.93 1 63.81 79 SER B N 1
ATOM 3460 C CA . SER B 1 79 ? -16.859 12.156 13.266 1 63.81 79 SER B CA 1
ATOM 3461 C C . SER B 1 79 ? -18.297 12.5 12.891 1 63.81 79 SER B C 1
ATOM 3463 O O . SER B 1 79 ? -18.688 13.664 12.938 1 63.81 79 SER B O 1
ATOM 3465 N N . PRO B 1 80 ? -19.312 11.555 12.422 1 62.34 80 PRO B N 1
ATOM 3466 C CA . PRO B 1 80 ? -19.031 10.125 12.32 1 62.34 80 PRO B CA 1
ATOM 3467 C C . PRO B 1 80 ? -18.219 9.766 11.078 1 62.34 80 PRO B C 1
ATOM 3469 O O . PRO B 1 80 ? -18.359 10.422 10.039 1 62.34 80 PRO B O 1
ATOM 3472 N N . SER B 1 81 ? -17.375 8.875 11.242 1 66.06 81 SER B N 1
ATOM 3473 C CA . SER B 1 81 ? -16.453 8.398 10.219 1 66.06 81 SER B CA 1
ATOM 3474 C C . SER B 1 81 ? -17.188 7.707 9.078 1 66.06 81 SER B C 1
ATOM 3476 O O . SER B 1 81 ? -18.359 7.316 9.242 1 66.06 81 SER B O 1
ATOM 3478 N N . PHE B 1 82 ? -16.688 7.77 7.945 1 74 82 PHE B N 1
ATOM 3479 C CA . PHE B 1 82 ? -17.141 7.016 6.781 1 74 82 PHE B CA 1
ATOM 3480 C C . PHE B 1 82 ? -17.297 5.539 7.121 1 74 82 PHE B C 1
ATOM 3482 O O . PHE B 1 82 ? -17.969 4.801 6.402 1 74 82 PHE B O 1
ATOM 3489 N N . PHE B 1 83 ? -16.844 5.223 8.359 1 84.88 83 PHE B N 1
ATOM 3490 C CA . PHE B 1 83 ? -16.891 3.816 8.742 1 84.88 83 PHE B CA 1
ATOM 3491 C C . PHE B 1 83 ? -17.953 3.582 9.812 1 84.88 83 PHE B C 1
ATOM 3493 O O . PHE B 1 83 ? -18.078 2.471 10.336 1 84.88 83 PHE B O 1
ATOM 3500 N N . GLU B 1 84 ? -18.641 4.574 10.32 1 80.88 84 GLU B N 1
ATOM 3501 C CA . GLU B 1 84 ? -19.516 4.516 11.492 1 80.88 84 GLU B CA 1
ATOM 3502 C C . GLU B 1 84 ? -20.484 3.342 11.398 1 80.88 84 GLU B C 1
ATOM 3504 O O . GLU B 1 84 ? -20.734 2.656 12.391 1 80.88 84 GLU B O 1
ATOM 3509 N N . ASN B 1 85 ? -21.016 2.959 10.234 1 86.06 85 ASN B N 1
ATOM 3510 C CA . ASN B 1 85 ? -22 1.888 10.141 1 86.06 85 ASN B CA 1
ATOM 3511 C C . ASN B 1 85 ? -21.453 0.684 9.383 1 86.06 85 ASN B C 1
ATOM 3513 O O . ASN B 1 85 ? -22.219 -0.167 8.922 1 86.06 85 ASN B O 1
ATOM 3517 N N . VAL B 1 86 ? -20.172 0.632 9.43 1 91.69 86 VAL B N 1
ATOM 3518 C CA . VAL B 1 86 ? -19.547 -0.491 8.734 1 91.69 86 VAL B CA 1
ATOM 3519 C C . VAL B 1 86 ? -19.156 -1.573 9.742 1 91.69 86 VAL B C 1
ATOM 3521 O O . VAL B 1 86 ? -18.359 -1.331 10.648 1 91.69 86 VAL B O 1
ATOM 3524 N N . MET B 1 87 ? -19.75 -2.701 9.633 1 92 87 MET B N 1
ATOM 3525 C CA . MET B 1 87 ? -19.469 -3.783 10.57 1 92 87 MET B CA 1
ATOM 3526 C C . MET B 1 87 ? -18.25 -4.586 10.125 1 92 87 MET B C 1
ATOM 3528 O O . MET B 1 87 ? -17.625 -5.273 10.938 1 92 87 MET B O 1
ATOM 3532 N N . GLY B 1 88 ? -18 -4.559 8.805 1 95.75 88 GLY B N 1
ATOM 3533 C CA . GLY B 1 88 ? -16.875 -5.266 8.227 1 95.75 88 GLY B CA 1
ATOM 3534 C C . GLY B 1 88 ? -16.688 -4.98 6.746 1 95.75 88 GLY B C 1
ATOM 3535 O O . GLY B 1 88 ? -17.594 -4.477 6.086 1 95.75 88 GLY B O 1
ATOM 3536 N N . ILE B 1 89 ? -15.516 -5.23 6.32 1 97.69 89 ILE B N 1
ATOM 3537 C CA . ILE B 1 89 ? -15.203 -5.051 4.91 1 97.69 89 ILE B CA 1
ATOM 3538 C C . ILE B 1 89 ? -14.625 -6.344 4.34 1 97.69 89 ILE B C 1
ATOM 3540 O O . ILE B 1 89 ? -13.688 -6.914 4.906 1 97.69 89 ILE B O 1
ATOM 3544 N N . ILE B 1 90 ? -15.219 -6.824 3.291 1 98.38 90 ILE B N 1
ATOM 3545 C CA . ILE B 1 90 ? -14.648 -7.902 2.488 1 98.38 90 ILE B CA 1
ATOM 3546 C C . ILE B 1 90 ? -13.945 -7.32 1.267 1 98.38 90 ILE B C 1
ATOM 3548 O O . ILE B 1 90 ? -14.586 -6.785 0.363 1 98.38 90 ILE B O 1
ATOM 3552 N N . ASN B 1 91 ? -12.633 -7.434 1.258 1 98.38 91 ASN B N 1
ATOM 3553 C CA . ASN B 1 91 ? -11.852 -6.906 0.143 1 98.38 91 ASN B CA 1
ATOM 3554 C C . ASN B 1 91 ? -11.883 -7.848 -1.058 1 98.38 91 ASN B C 1
ATOM 3556 O O . ASN B 1 91 ? -11.266 -8.914 -1.031 1 98.38 91 ASN B O 1
ATOM 3560 N N . ARG B 1 92 ? -12.625 -7.43 -2.072 1 97.69 92 ARG B N 1
ATOM 3561 C CA . ARG B 1 92 ? -12.695 -8.148 -3.336 1 97.69 92 ARG B CA 1
ATOM 3562 C C . ARG B 1 92 ? -12.195 -7.289 -4.488 1 97.69 92 ARG B C 1
ATOM 3564 O O . ARG B 1 92 ? -12.664 -7.426 -5.625 1 97.69 92 ARG B O 1
ATOM 3571 N N . VAL B 1 93 ? -11.352 -6.348 -4.152 1 96.94 93 VAL B N 1
ATOM 3572 C CA . VAL B 1 93 ? -10.773 -5.512 -5.199 1 96.94 93 VAL B CA 1
ATOM 3573 C C . VAL B 1 93 ? -9.68 -6.285 -5.934 1 96.94 93 VAL B C 1
ATOM 3575 O O . VAL B 1 93 ? -8.742 -6.781 -5.309 1 96.94 93 VAL B O 1
ATOM 3578 N N . SER B 1 94 ? -9.773 -6.277 -7.199 1 91.88 94 SER B N 1
ATOM 3579 C CA . SER B 1 94 ? -8.859 -7.043 -8.047 1 91.88 94 SER B CA 1
ATOM 3580 C C . SER B 1 94 ? -7.445 -6.477 -7.984 1 91.88 94 SER B C 1
ATOM 3582 O O . SER B 1 94 ? -7.262 -5.262 -7.902 1 91.88 94 SER B O 1
ATOM 3584 N N . ASP B 1 95 ? -6.496 -7.375 -8.109 1 81.25 95 ASP B N 1
ATOM 3585 C CA . ASP B 1 95 ? -5.102 -6.965 -8.211 1 81.25 95 ASP B CA 1
ATOM 3586 C C . ASP B 1 95 ? -4.816 -6.312 -9.555 1 81.25 95 ASP B C 1
ATOM 3588 O O . ASP B 1 95 ? -3.748 -5.73 -9.758 1 81.25 95 ASP B O 1
ATOM 3592 N N . ALA B 1 96 ? -5.793 -6.391 -10.469 1 81.69 96 ALA B N 1
ATOM 3593 C CA . ALA B 1 96 ? -5.641 -5.746 -11.773 1 81.69 96 ALA B CA 1
ATOM 3594 C C . ALA B 1 96 ? -6.078 -4.285 -11.711 1 81.69 96 ALA B C 1
ATOM 3596 O O . ALA B 1 96 ? -6.141 -3.609 -12.742 1 81.69 96 ALA B O 1
ATOM 3597 N N . ALA B 1 97 ? -6.406 -3.863 -10.547 1 92.12 97 ALA B N 1
ATOM 3598 C CA . ALA B 1 97 ? -6.777 -2.461 -10.383 1 92.12 97 ALA B CA 1
ATOM 3599 C C . ALA B 1 97 ? -5.676 -1.535 -10.883 1 92.12 97 ALA B C 1
ATOM 3601 O O . ALA B 1 97 ? -4.488 -1.847 -10.758 1 92.12 97 ALA B O 1
ATOM 3602 N N . SER B 1 98 ? -6.066 -0.373 -11.477 1 94.19 98 SER B N 1
ATOM 3603 C CA . SER B 1 98 ? -5.078 0.642 -11.828 1 94.19 98 SER B CA 1
ATOM 3604 C C . SER B 1 98 ? -4.262 1.058 -10.602 1 94.19 98 SER B C 1
ATOM 3606 O O . SER B 1 98 ? -4.715 0.896 -9.469 1 94.19 98 SER B O 1
ATOM 3608 N N . PRO B 1 99 ? -3.086 1.606 -10.852 1 95.94 99 PRO B N 1
ATOM 3609 C CA . PRO B 1 99 ? -2.275 2.029 -9.711 1 95.94 99 PRO B CA 1
ATOM 3610 C C . PRO B 1 99 ? -3.004 3.016 -8.805 1 95.94 99 PRO B C 1
ATOM 3612 O O . PRO B 1 99 ? -2.881 2.941 -7.574 1 95.94 99 PRO B O 1
ATOM 3615 N N . ALA B 1 100 ? -3.793 3.943 -9.406 1 95.94 100 ALA B N 1
ATOM 3616 C CA . ALA B 1 100 ? -4.543 4.91 -8.609 1 95.94 100 ALA B CA 1
ATOM 3617 C C . ALA B 1 100 ? -5.59 4.211 -7.742 1 95.94 100 ALA B C 1
ATOM 3619 O O . ALA B 1 100 ? -5.727 4.508 -6.555 1 95.94 100 ALA B O 1
ATOM 3620 N N . LEU B 1 101 ? -6.285 3.271 -8.336 1 96.19 101 LEU B N 1
ATOM 3621 C CA . LEU B 1 101 ? -7.305 2.535 -7.594 1 96.19 101 LEU B CA 1
ATOM 3622 C C . LEU B 1 101 ? -6.668 1.634 -6.543 1 96.19 101 LEU B C 1
ATOM 3624 O O . LEU B 1 101 ? -7.207 1.475 -5.445 1 96.19 101 LEU B O 1
ATOM 3628 N N . PHE B 1 102 ? -5.594 1.039 -6.922 1 97.19 102 PHE B N 1
ATOM 3629 C CA . PHE B 1 102 ? -4.848 0.218 -5.973 1 97.19 102 PHE B CA 1
ATOM 3630 C C . PHE B 1 102 ? -4.434 1.037 -4.754 1 97.19 102 PHE B C 1
ATOM 3632 O O . PHE B 1 102 ? -4.648 0.616 -3.617 1 97.19 102 PHE B O 1
ATOM 3639 N N . LYS B 1 103 ? -3.855 2.229 -4.988 1 96.94 103 LYS B N 1
ATOM 3640 C CA . LYS B 1 103 ? -3.445 3.143 -3.926 1 96.94 103 LYS B CA 1
ATOM 3641 C C . LYS B 1 103 ? -4.629 3.529 -3.047 1 96.94 103 LYS B C 1
ATOM 3643 O O . LYS B 1 103 ? -4.539 3.488 -1.818 1 96.94 103 LYS B O 1
ATOM 3648 N N . ALA B 1 104 ? -5.742 3.832 -3.65 1 96.75 104 ALA B N 1
ATOM 3649 C CA . ALA B 1 104 ? -6.953 4.203 -2.92 1 96.75 104 ALA B CA 1
ATOM 3650 C C . ALA B 1 104 ? -7.457 3.045 -2.066 1 96.75 104 ALA B C 1
ATOM 3652 O O . ALA B 1 104 ? -7.867 3.242 -0.921 1 96.75 104 ALA B O 1
ATOM 3653 N N . THR B 1 105 ? -7.402 1.843 -2.607 1 97.69 105 THR B N 1
ATOM 3654 C CA . THR B 1 105 ? -7.875 0.667 -1.886 1 97.69 105 THR B CA 1
ATOM 3655 C C . THR B 1 105 ? -7.02 0.414 -0.647 1 97.69 105 THR B C 1
ATOM 3657 O O . THR B 1 105 ? -7.551 0.204 0.446 1 97.69 105 THR B O 1
ATOM 3660 N N . CYS B 1 106 ? -5.695 0.452 -0.822 1 97.38 106 CYS B N 1
ATOM 3661 C CA . CYS B 1 106 ? -4.809 0.271 0.32 1 97.38 106 CYS B CA 1
ATOM 3662 C C . CYS B 1 106 ? -5.109 1.289 1.413 1 97.38 106 CYS B C 1
ATOM 3664 O O . CYS B 1 106 ? -5.148 0.943 2.596 1 97.38 106 CYS B O 1
ATOM 3666 N N . ALA B 1 107 ? -5.363 2.508 0.999 1 96.25 107 ALA B N 1
ATOM 3667 C CA . ALA B 1 107 ? -5.641 3.58 1.953 1 96.25 107 ALA B CA 1
ATOM 3668 C C . ALA B 1 107 ? -6.949 3.33 2.693 1 96.25 107 ALA B C 1
ATOM 3670 O O . ALA B 1 107 ? -7.027 3.506 3.912 1 96.25 107 ALA B O 1
ATOM 3671 N N . ILE B 1 108 ? -7.984 2.93 1.954 1 96.69 108 ILE B N 1
ATOM 3672 C CA . ILE B 1 108 ? -9.281 2.639 2.549 1 96.69 108 ILE B CA 1
ATOM 3673 C C . ILE B 1 108 ? -9.141 1.517 3.576 1 96.69 108 ILE B C 1
ATOM 3675 O O . ILE B 1 108 ? -9.625 1.635 4.703 1 96.69 108 ILE B O 1
ATOM 3679 N N . LEU B 1 109 ? -8.461 0.477 3.207 1 97.56 109 LEU B N 1
ATOM 3680 C CA . LEU B 1 109 ? -8.297 -0.668 4.094 1 97.56 109 LEU B CA 1
ATOM 3681 C C . LEU B 1 109 ? -7.461 -0.291 5.316 1 97.56 109 LEU B C 1
ATOM 3683 O O . LEU B 1 109 ? -7.777 -0.697 6.438 1 97.56 109 LEU B O 1
ATOM 3687 N N . GLY B 1 110 ? -6.391 0.471 5.086 1 96.38 110 GLY B N 1
ATOM 3688 C CA . GLY B 1 110 ? -5.59 0.946 6.207 1 96.38 110 GLY B CA 1
ATOM 3689 C C . GLY B 1 110 ? -6.375 1.806 7.176 1 96.38 110 GLY B C 1
ATOM 3690 O O . GLY B 1 110 ? -6.258 1.643 8.391 1 96.38 110 GLY B O 1
ATOM 3691 N N . ALA B 1 111 ? -7.168 2.709 6.629 1 94.75 111 ALA B N 1
ATOM 3692 C CA . ALA B 1 111 ? -8.008 3.57 7.457 1 94.75 111 ALA B CA 1
ATOM 3693 C C . ALA B 1 111 ? -9.031 2.752 8.242 1 94.75 111 ALA B C 1
ATOM 3695 O O . ALA B 1 111 ? -9.297 3.035 9.414 1 94.75 111 ALA B O 1
ATOM 3696 N N . ALA B 1 112 ? -9.602 1.771 7.59 1 94.81 112 ALA B N 1
ATOM 3697 C CA . ALA B 1 112 ? -10.555 0.894 8.258 1 94.81 112 ALA B CA 1
ATOM 3698 C C . ALA B 1 112 ? -9.898 0.14 9.414 1 94.81 112 ALA B C 1
ATOM 3700 O O . ALA B 1 112 ? -10.508 -0.036 10.469 1 94.81 112 ALA B O 1
ATOM 3701 N N . GLN B 1 113 ? -8.703 -0.27 9.18 1 93.81 113 GLN B N 1
ATOM 3702 C CA . GLN B 1 113 ? -7.961 -0.962 10.234 1 93.81 113 GLN B CA 1
ATOM 3703 C C . GLN B 1 113 ? -7.746 -0.056 11.438 1 93.81 113 GLN B C 1
ATOM 3705 O O . GLN B 1 113 ? -7.852 -0.501 12.586 1 93.81 113 GLN B O 1
ATOM 3710 N N . LEU B 1 114 ? -7.434 1.183 11.172 1 91.31 114 LEU B N 1
ATOM 3711 C CA . LEU B 1 114 ? -7.262 2.152 12.25 1 91.31 114 LEU B CA 1
ATOM 3712 C C . LEU B 1 114 ? -8.539 2.283 13.07 1 91.31 114 LEU B C 1
ATOM 3714 O O . LEU B 1 114 ? -8.484 2.543 14.273 1 91.31 114 LEU B O 1
ATOM 3718 N N . HIS B 1 115 ? -9.664 2.076 12.414 1 91 115 HIS B N 1
ATOM 3719 C CA . HIS B 1 115 ? -10.953 2.154 13.086 1 91 115 HIS B CA 1
ATOM 3720 C C . HIS B 1 115 ? -11.352 0.806 13.68 1 91 115 HIS B C 1
ATOM 3722 O O . HIS B 1 115 ? -12.477 0.634 14.148 1 91 115 HIS B O 1
ATOM 3728 N N . GLN B 1 116 ? -10.461 -0.183 13.508 1 90.81 116 GLN B N 1
ATOM 3729 C CA . GLN B 1 116 ? -10.648 -1.516 14.078 1 90.81 116 GLN B CA 1
ATOM 3730 C C . GLN B 1 116 ? -11.828 -2.23 13.422 1 90.81 116 GLN B C 1
ATOM 3732 O O . GLN B 1 116 ? -12.547 -2.98 14.086 1 90.81 116 GLN B O 1
ATOM 3737 N N . ILE B 1 117 ? -12.055 -1.89 12.227 1 93.88 117 ILE B N 1
ATOM 3738 C CA . ILE B 1 117 ? -13.062 -2.592 11.445 1 93.88 117 ILE B CA 1
ATOM 3739 C C . ILE B 1 117 ? -12.516 -3.936 10.969 1 93.88 117 ILE B C 1
ATOM 3741 O O . ILE B 1 117 ? -11.406 -4.004 10.43 1 93.88 117 ILE B O 1
ATOM 3745 N N . PRO B 1 118 ? -13.289 -5.051 11.172 1 95.75 118 PRO B N 1
ATOM 3746 C CA . PRO B 1 118 ? -12.844 -6.328 10.617 1 95.75 118 PRO B CA 1
ATOM 3747 C C . PRO B 1 118 ? -12.695 -6.289 9.094 1 95.75 118 PRO B C 1
ATOM 3749 O O . PRO B 1 118 ? -13.562 -5.75 8.406 1 95.75 118 PRO B O 1
ATOM 3752 N N . ILE B 1 119 ? -11.602 -6.809 8.633 1 97.38 119 ILE B N 1
ATOM 3753 C CA . ILE B 1 119 ? -11.352 -6.82 7.199 1 97.38 119 ILE B CA 1
ATOM 3754 C C . ILE B 1 119 ? -10.984 -8.234 6.754 1 97.38 119 ILE B C 1
ATOM 3756 O O . ILE B 1 119 ? -10.109 -8.875 7.348 1 97.38 119 ILE B O 1
ATOM 3760 N N . VAL B 1 120 ? -11.719 -8.758 5.766 1 97.94 120 VAL B N 1
ATOM 3761 C CA . VAL B 1 120 ? -11.312 -9.984 5.09 1 97.94 120 VAL B CA 1
ATOM 3762 C C . VAL B 1 120 ? -10.336 -9.656 3.963 1 97.94 120 VAL B C 1
ATOM 3764 O O . VAL B 1 120 ? -10.703 -8.984 2.992 1 97.94 120 VAL B O 1
ATOM 3767 N N . ASN B 1 121 ? -9.109 -10.234 4.074 1 97.88 121 ASN B N 1
ATOM 3768 C CA . ASN B 1 121 ? -8.008 -9.891 3.182 1 97.88 121 ASN B CA 1
ATOM 3769 C C . ASN B 1 121 ? -7.559 -8.445 3.369 1 97.88 121 ASN B C 1
ATOM 3771 O O . ASN B 1 121 ? -7.938 -7.57 2.588 1 97.88 121 ASN B O 1
ATOM 3775 N N . GLY B 1 122 ? -6.676 -8.227 4.336 1 97.19 122 GLY B N 1
ATOM 3776 C CA . GLY B 1 122 ? -6.277 -6.918 4.824 1 97.19 122 GLY B CA 1
ATOM 3777 C C . GLY B 1 122 ? -5.266 -6.23 3.93 1 97.19 122 GLY B C 1
ATOM 3778 O O . GLY B 1 122 ? -4.867 -6.777 2.898 1 97.19 122 GLY B O 1
ATOM 3779 N N . PRO B 1 123 ? -4.859 -5 4.328 1 97 123 PRO B N 1
ATOM 3780 C CA . PRO B 1 123 ? -4.062 -4.129 3.459 1 97 123 PRO B CA 1
ATOM 3781 C C . PRO B 1 123 ? -2.627 -4.617 3.295 1 97 123 PRO B C 1
ATOM 3783 O O . PRO B 1 123 ? -2 -4.367 2.262 1 97 123 PRO B O 1
ATOM 3786 N N . ILE B 1 124 ? -2.088 -5.297 4.285 1 96.31 124 ILE B N 1
ATOM 3787 C CA . ILE B 1 124 ? -0.689 -5.707 4.219 1 96.31 124 ILE B CA 1
ATOM 3788 C C . ILE B 1 124 ? -0.508 -6.75 3.117 1 96.31 124 ILE B C 1
ATOM 3790 O O . ILE B 1 124 ? 0.319 -6.578 2.219 1 96.31 124 ILE B O 1
ATOM 3794 N N . THR B 1 125 ? -1.312 -7.797 3.209 1 96.69 125 THR B N 1
ATOM 3795 C CA . THR B 1 125 ? -1.189 -8.852 2.213 1 96.69 125 THR B CA 1
ATOM 3796 C C . THR B 1 125 ? -1.704 -8.383 0.856 1 96.69 125 THR B C 1
ATOM 3798 O O . THR B 1 125 ? -1.166 -8.766 -0.185 1 96.69 125 THR B O 1
ATOM 3801 N N . TYR B 1 126 ? -2.766 -7.562 0.866 1 97.56 126 TYR B N 1
ATOM 3802 C CA . TYR B 1 126 ? -3.262 -7.008 -0.388 1 97.56 126 TYR B CA 1
ATOM 3803 C C . TYR B 1 126 ? -2.178 -6.211 -1.1 1 97.56 126 TYR B C 1
ATOM 3805 O O . TYR B 1 126 ? -2.014 -6.324 -2.316 1 97.56 126 TYR B O 1
ATOM 3813 N N . SER B 1 127 ? -1.448 -5.422 -0.351 1 96.5 127 SER B N 1
ATOM 3814 C CA . SER B 1 127 ? -0.372 -4.609 -0.914 1 96.5 127 SER B CA 1
ATOM 3815 C C . SER B 1 127 ? 0.704 -5.484 -1.549 1 96.5 127 SER B C 1
ATOM 3817 O O . SER B 1 127 ? 1.245 -5.145 -2.604 1 96.5 127 SER B O 1
ATOM 3819 N N . LEU B 1 128 ? 0.998 -6.582 -0.968 1 95.56 128 LEU B N 1
ATOM 3820 C CA . LEU B 1 128 ? 1.999 -7.496 -1.505 1 95.56 128 LEU B CA 1
ATOM 3821 C C . LEU B 1 128 ? 1.452 -8.258 -2.709 1 95.56 128 LEU B C 1
ATOM 3823 O O . LEU B 1 128 ? 2.051 -8.234 -3.787 1 95.56 128 LEU B O 1
ATOM 3827 N N . CYS B 1 129 ? 0.25 -8.781 -2.572 1 94.75 129 CYS B N 1
ATOM 3828 C CA . CYS B 1 129 ? -0.299 -9.695 -3.566 1 94.75 129 CYS B CA 1
ATOM 3829 C C . CYS B 1 129 ? -0.817 -8.938 -4.781 1 94.75 129 CYS B C 1
ATOM 3831 O O . CYS B 1 129 ? -1.062 -9.531 -5.832 1 94.75 129 CYS B O 1
ATOM 3833 N N . GLY B 1 130 ? -0.948 -7.637 -4.637 1 95.12 130 GLY B N 1
ATOM 3834 C CA . GLY B 1 130 ? -1.274 -6.82 -5.797 1 95.12 130 GLY B CA 1
ATOM 3835 C C . GLY B 1 130 ? -0.115 -6.664 -6.762 1 95.12 130 GLY B C 1
ATOM 3836 O O . GLY B 1 130 ? -0.248 -6.012 -7.797 1 95.12 130 GLY B O 1
ATOM 3837 N N . ASN B 1 131 ? 1.012 -7.277 -6.43 1 95.56 131 ASN B N 1
ATOM 3838 C CA . ASN B 1 131 ? 2.225 -7.324 -7.242 1 95.56 131 ASN B CA 1
ATOM 3839 C C . ASN B 1 131 ? 2.658 -8.766 -7.516 1 95.56 131 ASN B C 1
ATOM 3841 O O . ASN B 1 131 ? 3.17 -9.445 -6.621 1 95.56 131 ASN B O 1
ATOM 3845 N N . LYS B 1 132 ? 2.588 -9.164 -8.781 1 94.31 132 LYS B N 1
ATOM 3846 C CA . LYS B 1 132 ? 2.908 -10.555 -9.109 1 94.31 132 LYS B CA 1
ATOM 3847 C C . LYS B 1 132 ? 4.371 -10.867 -8.805 1 94.31 132 LYS B C 1
ATOM 3849 O O . LYS B 1 132 ? 4.707 -11.992 -8.43 1 94.31 132 LYS B O 1
ATOM 3854 N N . TRP B 1 133 ? 5.258 -9.891 -9 1 94.31 133 TRP B N 1
ATOM 3855 C CA . TRP B 1 133 ? 6.648 -10.172 -8.68 1 94.31 133 TRP B CA 1
ATOM 3856 C C . TRP B 1 133 ? 6.812 -10.477 -7.191 1 94.31 133 TRP B C 1
ATOM 3858 O O . TRP B 1 133 ? 7.688 -11.25 -6.801 1 94.31 133 TRP B O 1
ATOM 3868 N N . CYS B 1 134 ? 5.941 -9.953 -6.309 1 95.19 134 CYS B N 1
ATOM 3869 C CA . CYS B 1 134 ? 5.996 -10.242 -4.879 1 95.19 134 CYS B CA 1
ATOM 3870 C C . CYS B 1 134 ? 5.516 -11.664 -4.594 1 95.19 134 CYS B C 1
ATOM 3872 O O . CYS B 1 134 ? 5.891 -12.258 -3.582 1 95.19 134 CYS B O 1
ATOM 3874 N N . HIS B 1 135 ? 4.629 -12.227 -5.516 1 95.81 135 HIS B N 1
ATOM 3875 C CA . HIS B 1 135 ? 4.281 -13.633 -5.367 1 95.81 135 HIS B CA 1
ATOM 3876 C C . HIS B 1 135 ? 5.531 -14.508 -5.324 1 95.81 135 HIS B C 1
ATOM 3878 O O . HIS B 1 135 ? 5.656 -15.375 -4.457 1 95.81 135 HIS B O 1
ATOM 3884 N N . HIS B 1 136 ? 6.414 -14.18 -6.191 1 94.94 136 HIS B N 1
ATOM 3885 C CA . HIS B 1 136 ? 7.629 -14.977 -6.324 1 94.94 136 HIS B CA 1
ATOM 3886 C C . HIS B 1 136 ? 8.547 -14.789 -5.121 1 94.94 136 HIS B C 1
ATOM 3888 O O . HIS B 1 136 ? 9.242 -15.719 -4.711 1 94.94 136 HIS B O 1
ATOM 3894 N N . ILE B 1 137 ? 8.547 -13.594 -4.551 1 94.12 137 ILE B N 1
ATOM 3895 C CA . ILE B 1 137 ? 9.289 -13.375 -3.316 1 94.12 137 ILE B CA 1
ATOM 3896 C C . ILE B 1 137 ? 8.695 -14.234 -2.199 1 94.12 137 ILE B C 1
ATOM 3898 O O . ILE B 1 137 ? 9.43 -14.859 -1.434 1 94.12 137 ILE B O 1
ATOM 3902 N N . LEU B 1 138 ? 7.398 -14.266 -2.115 1 96 138 LEU B N 1
ATOM 3903 C CA . LEU B 1 138 ? 6.711 -15.055 -1.103 1 96 138 LEU B CA 1
ATOM 3904 C C . LEU B 1 138 ? 6.996 -16.547 -1.292 1 96 138 LEU B C 1
ATOM 3906 O O . LEU B 1 138 ? 7.27 -17.25 -0.323 1 96 138 LEU B O 1
ATOM 3910 N N . PHE B 1 139 ? 6.949 -17 -2.576 1 96.5 139 PHE B N 1
ATOM 3911 C CA . PHE B 1 139 ? 7.27 -18.406 -2.852 1 96.5 139 PHE B CA 1
ATOM 3912 C C . PHE B 1 139 ? 8.695 -18.719 -2.43 1 96.5 139 PHE B C 1
ATOM 3914 O O . PHE B 1 139 ? 8.945 -19.75 -1.805 1 96.5 139 PHE B O 1
ATOM 3921 N N . GLN B 1 140 ? 9.578 -17.812 -2.734 1 93.38 140 GLN B N 1
ATOM 3922 C CA . GLN B 1 140 ? 10.977 -18 -2.361 1 93.38 140 GLN B CA 1
ATOM 3923 C C . GLN B 1 140 ? 11.133 -18.078 -0.845 1 93.38 140 GLN B C 1
ATOM 3925 O O . GLN B 1 140 ? 11.82 -18.953 -0.328 1 93.38 140 GLN B O 1
ATOM 3930 N N . GLN B 1 141 ? 10.531 -17.172 -0.14 1 92.94 141 GLN B N 1
ATOM 3931 C CA . GLN B 1 141 ? 10.617 -17.141 1.316 1 92.94 141 GLN B CA 1
ATOM 3932 C C . GLN B 1 141 ? 10 -18.391 1.932 1 92.94 141 GLN B C 1
ATOM 3934 O O . GLN B 1 141 ? 10.414 -18.844 3 1 92.94 141 GLN B O 1
ATOM 3939 N N . ALA B 1 142 ? 9.07 -18.969 1.23 1 95.94 142 ALA B N 1
ATOM 3940 C CA . ALA B 1 142 ? 8.406 -20.203 1.675 1 95.94 142 ALA B CA 1
ATOM 3941 C C . ALA B 1 142 ? 9.195 -21.438 1.242 1 95.94 142 ALA B C 1
ATOM 3943 O O . ALA B 1 142 ? 8.797 -22.562 1.529 1 95.94 142 ALA B O 1
ATOM 3944 N N . ARG B 1 143 ? 10.258 -21.25 0.48 1 94.38 143 ARG B N 1
ATOM 3945 C CA . ARG B 1 143 ? 11.086 -22.312 -0.062 1 94.38 143 ARG B CA 1
ATOM 3946 C C . ARG B 1 143 ? 10.305 -23.172 -1.056 1 94.38 143 ARG B C 1
ATOM 3948 O O . ARG B 1 143 ? 10.414 -24.391 -1.052 1 94.38 143 ARG B O 1
ATOM 3955 N N . LEU B 1 144 ? 9.461 -22.531 -1.738 1 96.62 144 LEU B N 1
ATOM 3956 C CA . LEU B 1 144 ? 8.719 -23.156 -2.828 1 96.62 144 LEU B CA 1
ATOM 3957 C C . LEU B 1 144 ? 9.352 -22.828 -4.176 1 96.62 144 LEU B C 1
ATOM 3959 O O . LEU B 1 144 ? 9.844 -21.719 -4.375 1 96.62 144 LEU B O 1
ATOM 3963 N N . GLU B 1 145 ? 9.32 -23.734 -5.066 1 95.06 145 GLU B N 1
ATOM 3964 C CA . GLU B 1 145 ? 9.875 -23.5 -6.395 1 95.06 145 GLU B CA 1
ATOM 3965 C C . GLU B 1 145 ? 8.875 -22.766 -7.281 1 95.06 145 GLU B C 1
ATOM 3967 O O . GLU B 1 145 ? 7.672 -23 -7.203 1 95.06 145 GLU B O 1
ATOM 3972 N N . SER B 1 146 ? 9.352 -21.859 -8.016 1 95.88 146 SER B N 1
ATOM 3973 C CA . SER B 1 146 ? 8.602 -21.078 -9 1 95.88 146 SER B CA 1
ATOM 3974 C C . SER B 1 146 ? 9.422 -20.859 -10.266 1 95.88 146 SER B C 1
ATOM 3976 O O . SER B 1 146 ? 10.648 -21.031 -10.258 1 95.88 146 SER B O 1
ATOM 3978 N N . PRO B 1 147 ? 8.781 -20.656 -11.406 1 93.88 147 PRO B N 1
ATOM 3979 C CA . PRO B 1 147 ? 9.578 -20.344 -12.594 1 93.88 147 PRO B CA 1
ATOM 3980 C C . PRO B 1 147 ? 10.523 -19.172 -12.383 1 93.88 147 PRO B C 1
ATOM 3982 O O . PRO B 1 147 ? 10.156 -18.203 -11.711 1 93.88 147 PRO B O 1
ATOM 3985 N N . LYS B 1 148 ? 11.688 -19.344 -12.953 1 92.06 148 LYS B N 1
ATOM 3986 C CA . LYS B 1 148 ? 12.586 -18.203 -12.914 1 92.06 148 LYS B CA 1
ATOM 3987 C C . LYS B 1 148 ? 11.938 -16.969 -13.523 1 92.06 148 LYS B C 1
ATOM 3989 O O . LYS B 1 148 ? 11.422 -17.016 -14.641 1 92.06 148 LYS B O 1
ATOM 3994 N N . THR B 1 149 ? 11.867 -15.875 -12.773 1 92.81 149 THR B N 1
ATOM 3995 C CA . THR B 1 149 ? 11.133 -14.68 -13.164 1 92.81 149 THR B CA 1
ATOM 3996 C C . THR B 1 149 ? 11.953 -13.422 -12.875 1 92.81 149 THR B C 1
ATOM 3998 O O . THR B 1 149 ? 12.57 -13.312 -11.812 1 92.81 149 THR B O 1
ATOM 4001 N N . MET B 1 150 ? 11.984 -12.57 -13.828 1 90.56 150 MET B N 1
ATOM 4002 C CA . MET B 1 150 ? 12.594 -11.25 -13.656 1 90.56 150 MET B CA 1
ATOM 4003 C C . MET B 1 150 ? 11.539 -10.156 -13.742 1 90.56 150 MET B C 1
ATOM 4005 O O . MET B 1 150 ? 10.602 -10.25 -14.531 1 90.56 150 MET B O 1
ATOM 4009 N N . ALA B 1 151 ? 11.68 -9.156 -12.93 1 91.62 151 ALA B N 1
ATOM 4010 C CA . ALA B 1 151 ? 10.82 -7.973 -12.961 1 91.62 151 ALA B CA 1
ATOM 4011 C C . ALA B 1 151 ? 11.594 -6.742 -13.414 1 91.62 151 ALA B C 1
ATOM 4013 O O . ALA B 1 151 ? 12.742 -6.535 -13.008 1 91.62 151 ALA B O 1
ATOM 4014 N N . TYR B 1 152 ? 10.914 -5.938 -14.297 1 89.94 152 TYR B N 1
ATOM 4015 C CA . TYR B 1 152 ? 11.539 -4.734 -14.836 1 89.94 152 TYR B CA 1
ATOM 4016 C C . TYR B 1 152 ? 10.609 -3.531 -14.711 1 89.94 152 TYR B C 1
ATOM 4018 O O . TYR B 1 152 ? 9.414 -3.635 -14.984 1 89.94 152 TYR B O 1
ATOM 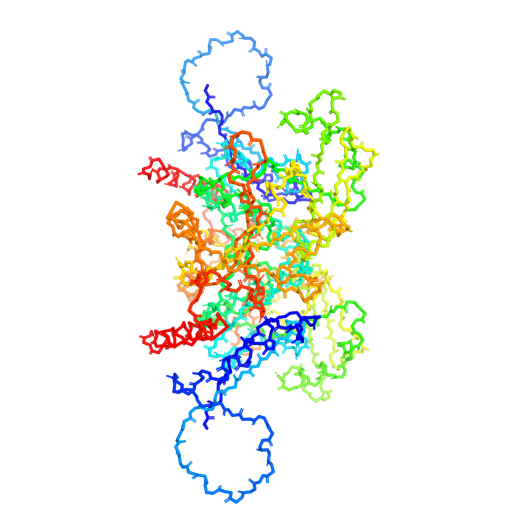4026 N N . TRP B 1 153 ? 11.172 -2.432 -14.219 1 91.19 153 TRP B N 1
ATOM 4027 C CA . TRP B 1 153 ? 10.484 -1.154 -14.383 1 91.19 153 TRP B CA 1
ATOM 4028 C C . TRP B 1 153 ? 10.625 -0.636 -15.805 1 91.19 153 TRP B C 1
ATOM 4030 O O . TRP B 1 153 ? 11.734 -0.549 -16.344 1 91.19 153 TRP B O 1
ATOM 4040 N N . ASN B 1 154 ? 9.547 -0.378 -16.453 1 88.31 154 ASN B N 1
ATOM 4041 C CA . ASN B 1 154 ? 9.469 0.099 -17.828 1 88.31 154 ASN B CA 1
ATOM 4042 C C . ASN B 1 154 ? 8.383 1.154 -18 1 88.31 154 ASN B C 1
ATOM 4044 O O . ASN B 1 154 ? 7.199 0.822 -18.109 1 88.31 154 ASN B O 1
ATOM 4048 N N . GLU B 1 155 ? 8.82 2.41 -18.078 1 86.38 155 GLU B N 1
ATOM 4049 C CA . GLU B 1 155 ? 7.855 3.496 -18.203 1 86.38 155 GLU B CA 1
ATOM 4050 C C . GLU B 1 155 ? 7.863 4.074 -19.625 1 86.38 155 GLU B C 1
ATOM 4052 O O . GLU B 1 155 ? 8.875 4.016 -20.312 1 86.38 155 GLU B O 1
ATOM 4057 N N . GLU B 1 156 ? 6.719 4.574 -19.922 1 80.69 156 GLU B N 1
ATOM 4058 C CA . GLU B 1 156 ? 6.625 5.164 -21.25 1 80.69 156 GLU B CA 1
ATOM 4059 C C . GLU B 1 156 ? 7.598 6.328 -21.406 1 80.69 156 GLU B C 1
ATOM 4061 O O . GLU B 1 156 ? 7.707 7.176 -20.531 1 80.69 156 GLU B O 1
ATOM 4066 N N . GLY B 1 157 ? 8.266 6.289 -22.469 1 74.25 157 GLY B N 1
ATOM 4067 C CA . GLY B 1 157 ? 9.141 7.398 -22.797 1 74.25 157 GLY B CA 1
ATOM 4068 C C . GLY B 1 157 ? 10.531 7.266 -22.188 1 74.25 157 GLY B C 1
ATOM 4069 O O . GLY B 1 157 ? 11.391 8.117 -22.406 1 74.25 157 GLY B O 1
ATOM 4070 N N . ASP B 1 158 ? 10.656 6.246 -21.406 1 76 158 ASP B N 1
ATOM 4071 C CA . ASP B 1 158 ? 11.969 6.039 -20.812 1 76 158 ASP B CA 1
ATOM 4072 C C . ASP B 1 158 ? 12.922 5.371 -21.797 1 76 158 ASP B C 1
ATOM 4074 O O . ASP B 1 158 ? 13.172 4.164 -21.719 1 76 158 ASP B O 1
ATOM 4078 N N . LYS B 1 159 ? 13.453 6.117 -22.641 1 65.25 159 LYS B N 1
ATOM 4079 C CA . LYS B 1 159 ? 14.281 5.633 -23.734 1 65.25 159 LYS B CA 1
ATOM 4080 C C . LYS B 1 159 ? 15.523 4.914 -23.219 1 65.25 159 LYS B C 1
ATOM 4082 O O . LYS B 1 159 ? 16 3.971 -23.844 1 65.25 159 LYS B O 1
ATOM 4087 N N . ALA B 1 160 ? 15.977 5.336 -22.078 1 63.53 160 ALA B N 1
ATOM 4088 C CA . ALA B 1 160 ? 17.188 4.746 -21.516 1 63.53 160 ALA B CA 1
ATOM 4089 C C . ALA B 1 160 ? 16.969 3.291 -21.125 1 63.53 160 ALA B C 1
ATOM 4091 O O . ALA B 1 160 ? 17.828 2.439 -21.344 1 63.53 160 ALA B O 1
ATOM 4092 N N . ASN B 1 161 ? 15.727 3.117 -20.734 1 65.75 161 ASN B N 1
ATOM 4093 C CA . ASN B 1 161 ? 15.445 1.779 -20.234 1 65.75 161 ASN B CA 1
ATOM 4094 C C . ASN B 1 161 ? 14.688 0.935 -21.25 1 65.75 161 ASN B C 1
ATOM 4096 O O . ASN B 1 161 ? 14.398 -0.237 -21 1 65.75 161 ASN B O 1
ATOM 4100 N N . ASP B 1 162 ? 14.453 1.506 -22.391 1 68.75 162 ASP B N 1
ATOM 4101 C CA . ASP B 1 162 ? 13.703 0.784 -23.406 1 68.75 162 ASP B CA 1
ATOM 4102 C C . ASP B 1 162 ? 14.625 -0.103 -24.234 1 68.75 162 ASP B C 1
ATOM 4104 O O . ASP B 1 162 ? 14.164 -0.996 -24.953 1 68.75 162 ASP B O 1
ATOM 4108 N N . SER B 1 163 ? 15.82 0.133 -23.984 1 70.06 163 SER B N 1
ATOM 4109 C CA . SER B 1 163 ? 16.75 -0.592 -24.844 1 70.06 163 SER B CA 1
ATOM 4110 C C . SER B 1 163 ? 16.719 -2.09 -24.547 1 70.06 163 SER B C 1
ATOM 4112 O O . SER B 1 163 ? 16.781 -2.506 -23.391 1 70.06 163 SER B O 1
ATOM 4114 N N . VAL B 1 164 ? 16.594 -2.764 -25.578 1 73.44 164 VAL B N 1
ATOM 4115 C CA . VAL B 1 164 ? 16.5 -4.219 -25.516 1 73.44 164 VAL B CA 1
ATOM 4116 C C . VAL B 1 164 ? 17.844 -4.801 -25.078 1 73.44 164 VAL B C 1
ATOM 4118 O O . VAL B 1 164 ? 17.891 -5.801 -24.359 1 73.44 164 VAL B O 1
ATOM 4121 N N . GLY B 1 165 ? 18.859 -4.141 -25.391 1 72 165 GLY B N 1
ATOM 4122 C CA . GLY B 1 165 ? 20.203 -4.637 -25.172 1 72 165 GLY B CA 1
ATOM 4123 C C . GLY B 1 165 ? 20.484 -4.957 -23.719 1 72 165 GLY B C 1
ATOM 4124 O O . GLY B 1 165 ? 20.719 -6.117 -23.359 1 72 165 GLY B O 1
ATOM 4125 N N . PRO B 1 166 ? 20.344 -4.008 -22.922 1 75.25 166 PRO B N 1
ATOM 4126 C CA . PRO B 1 166 ? 20.609 -4.242 -21.5 1 75.25 166 PRO B CA 1
ATOM 4127 C C . PRO B 1 166 ? 19.688 -5.305 -20.891 1 75.25 166 PRO B C 1
ATOM 4129 O O . PRO B 1 166 ? 20.125 -6.066 -20.016 1 75.25 166 PRO B O 1
ATOM 4132 N N . LYS B 1 167 ? 18.578 -5.363 -21.375 1 77.56 167 LYS B N 1
ATOM 4133 C CA . LYS B 1 167 ? 17.641 -6.367 -20.875 1 77.56 167 LYS B CA 1
ATOM 4134 C C . LYS B 1 167 ? 18.062 -7.773 -21.297 1 77.56 167 LYS B C 1
ATOM 4136 O O . LYS B 1 167 ? 18 -8.711 -20.5 1 77.56 167 LYS B O 1
ATOM 4141 N N . MET B 1 168 ? 18.516 -7.844 -22.531 1 76.19 168 MET B N 1
ATOM 4142 C CA . MET B 1 168 ? 18.984 -9.133 -23.016 1 76.19 168 MET B CA 1
ATOM 4143 C C . MET B 1 168 ? 20.219 -9.586 -22.25 1 76.19 168 MET B C 1
ATOM 4145 O O . MET B 1 168 ? 20.375 -10.773 -21.953 1 76.19 168 MET B O 1
ATOM 4149 N N . GLU B 1 169 ? 20.984 -8.656 -21.969 1 77.69 169 GLU B N 1
ATOM 4150 C CA . GLU B 1 169 ? 22.172 -8.969 -21.172 1 77.69 169 GLU B CA 1
ATOM 4151 C C . GLU B 1 169 ? 21.812 -9.477 -19.781 1 77.69 169 GLU B C 1
ATOM 4153 O O . GLU B 1 169 ? 22.391 -10.438 -19.297 1 77.69 169 GLU B O 1
ATOM 4158 N N . ALA B 1 170 ? 20.875 -8.867 -19.234 1 77.75 170 ALA B N 1
ATOM 4159 C CA . ALA B 1 170 ? 20.422 -9.281 -17.906 1 77.75 170 ALA B CA 1
ATOM 4160 C C . ALA B 1 170 ? 19.797 -10.672 -17.953 1 77.75 170 ALA B C 1
ATOM 4162 O O . ALA B 1 170 ? 20.047 -11.5 -17.078 1 77.75 170 ALA B O 1
ATOM 4163 N N . LEU B 1 171 ? 19.047 -10.898 -18.953 1 81.38 171 LEU B N 1
ATOM 4164 C CA . LEU B 1 171 ? 18.422 -12.211 -19.125 1 81.38 171 LEU B CA 1
ATOM 4165 C C . LEU B 1 171 ? 19.484 -13.297 -19.281 1 81.38 171 LEU B C 1
ATOM 4167 O O . LEU B 1 171 ? 19.391 -14.359 -18.656 1 81.38 171 LEU B O 1
ATOM 4171 N N . ALA B 1 172 ? 20.438 -12.984 -20.078 1 78.12 172 ALA B N 1
ATOM 4172 C CA . ALA B 1 172 ? 21.531 -13.922 -20.297 1 78.12 172 ALA B CA 1
ATOM 4173 C C . ALA B 1 172 ? 22.328 -14.164 -19.031 1 78.12 172 ALA B C 1
ATOM 4175 O O . ALA B 1 172 ? 22.672 -15.305 -18.703 1 78.12 172 ALA B O 1
ATOM 4176 N N . ALA B 1 173 ? 22.531 -13.133 -18.312 1 77.38 173 ALA B N 1
ATOM 4177 C CA . ALA B 1 173 ? 23.328 -13.211 -17.094 1 77.38 173 ALA B CA 1
ATOM 4178 C C . ALA B 1 173 ? 22.625 -14.047 -16.031 1 77.38 173 ALA B C 1
ATOM 4180 O O . ALA B 1 173 ? 23.266 -14.656 -15.172 1 77.38 173 ALA B O 1
ATOM 4181 N N . ASN B 1 174 ? 21.391 -14.141 -16.188 1 78.62 174 ASN B N 1
ATOM 4182 C CA . ASN B 1 174 ? 20.625 -14.883 -15.188 1 78.62 174 ASN B CA 1
ATOM 4183 C C . ASN B 1 174 ? 20.141 -16.219 -15.734 1 78.62 174 ASN B C 1
ATOM 4185 O O . ASN B 1 174 ? 19.25 -16.844 -15.156 1 78.62 174 ASN B O 1
ATOM 4189 N N . GLY B 1 175 ? 20.672 -16.594 -16.844 1 77.69 175 GLY B N 1
ATOM 4190 C CA . GLY B 1 175 ? 20.438 -17.922 -17.375 1 77.69 175 GLY B CA 1
ATOM 4191 C C . GLY B 1 175 ? 19.078 -18.062 -18.047 1 77.69 175 GLY B C 1
ATOM 4192 O O . GLY B 1 175 ? 18.547 -19.172 -18.156 1 77.69 175 GLY B O 1
ATOM 4193 N N . MET B 1 176 ? 18.516 -16.969 -18.359 1 82.12 176 MET B N 1
ATOM 4194 C CA . MET B 1 176 ? 17.203 -17.016 -19 1 82.12 176 MET B CA 1
ATOM 4195 C C . MET B 1 176 ? 17.328 -16.875 -20.516 1 82.12 176 MET B C 1
ATOM 4197 O O . MET B 1 176 ? 16.328 -16.875 -21.234 1 82.12 176 MET B O 1
ATOM 4201 N N . GLN B 1 177 ? 18.578 -16.688 -20.906 1 73.5 177 GLN B N 1
ATOM 4202 C CA . GLN B 1 177 ? 18.938 -16.766 -22.312 1 73.5 177 GLN B CA 1
ATOM 4203 C C . GLN B 1 177 ? 20.203 -17.578 -22.531 1 73.5 177 GLN B C 1
ATOM 4205 O O . GLN B 1 177 ? 21.203 -17.359 -21.844 1 73.5 177 GLN B O 1
ATOM 4210 N N . HIS B 1 178 ? 20.078 -18.547 -23.281 1 67.12 178 HIS B N 1
ATOM 4211 C CA . HIS B 1 178 ? 21.219 -19.453 -23.469 1 67.12 178 HIS B CA 1
ATOM 4212 C C . HIS B 1 178 ? 21.766 -19.344 -24.891 1 67.12 178 HIS B C 1
ATOM 4214 O O . HIS B 1 178 ? 21.375 -20.109 -25.781 1 67.12 178 HIS B O 1
ATOM 4220 N N . GLY B 1 179 ? 22.703 -18.453 -24.938 1 60.97 179 GLY B N 1
ATOM 4221 C CA . GLY B 1 179 ? 23.375 -18.344 -26.219 1 60.97 179 GLY B CA 1
ATOM 4222 C C . GLY B 1 179 ? 22.422 -18.062 -27.359 1 60.97 179 GLY B C 1
ATOM 4223 O O . GLY B 1 179 ? 21.641 -17.109 -27.312 1 60.97 179 GLY B O 1
ATOM 4224 N N . LYS B 1 180 ? 22.656 -18.891 -28.391 1 59.12 180 LYS B N 1
ATOM 4225 C CA . LYS B 1 180 ? 21.891 -18.734 -29.625 1 59.12 180 LYS B CA 1
ATOM 4226 C C . LYS B 1 180 ? 20.656 -19.625 -29.625 1 59.12 180 LYS B C 1
ATOM 4228 O O . LYS B 1 180 ? 19.922 -19.688 -30.625 1 59.12 180 LYS B O 1
ATOM 4233 N N . ILE B 1 181 ? 20.484 -20.25 -28.516 1 58.06 181 ILE B N 1
ATOM 4234 C CA . ILE B 1 181 ? 19.344 -21.156 -28.469 1 58.06 181 ILE B CA 1
ATOM 4235 C C . ILE B 1 181 ? 18.078 -20.375 -28.141 1 58.06 181 ILE B C 1
ATOM 4237 O O . ILE B 1 181 ? 18.062 -19.578 -27.203 1 58.06 181 ILE B O 1
ATOM 4241 N N . GLU B 1 182 ? 17.188 -20.547 -28.969 1 64.75 182 GLU B N 1
ATOM 4242 C CA . GLU B 1 182 ? 15.883 -19.922 -28.75 1 64.75 182 GLU B CA 1
ATOM 4243 C C . GLU B 1 182 ? 15.227 -20.422 -27.469 1 64.75 182 GLU B C 1
ATOM 4245 O O . GLU B 1 182 ? 15.211 -21.625 -27.203 1 64.75 182 GLU B O 1
ATOM 4250 N N . THR B 1 183 ? 15.023 -19.594 -26.594 1 75.75 183 THR B N 1
ATOM 4251 C CA . THR B 1 183 ? 14.344 -19.906 -25.344 1 75.75 183 THR B CA 1
ATOM 4252 C C . THR B 1 183 ? 12.977 -19.234 -25.297 1 75.75 183 THR B C 1
ATOM 4254 O O . THR B 1 183 ? 12.828 -18.094 -25.734 1 75.75 183 THR B O 1
ATOM 4257 N N . ASP B 1 184 ? 12.008 -20.047 -24.891 1 83.75 184 ASP B N 1
ATOM 4258 C CA . ASP B 1 184 ? 10.648 -19.531 -24.734 1 83.75 184 ASP B CA 1
ATOM 4259 C C . ASP B 1 184 ? 10.477 -18.828 -23.391 1 83.75 184 ASP B C 1
ATOM 4261 O O . ASP B 1 184 ? 10.805 -19.391 -22.344 1 83.75 184 ASP B O 1
ATOM 4265 N N . LEU B 1 185 ? 10.086 -17.625 -23.484 1 88.44 185 LEU B N 1
ATOM 4266 C CA . LEU B 1 185 ? 9.781 -16.844 -22.281 1 88.44 185 LEU B CA 1
ATOM 4267 C C . LEU B 1 185 ? 8.344 -16.359 -22.297 1 88.44 185 LEU B C 1
ATOM 4269 O O . LEU B 1 185 ? 7.68 -16.391 -23.344 1 88.44 185 LEU B O 1
ATOM 4273 N N . LEU B 1 186 ? 7.863 -16.031 -21.125 1 90.75 186 LEU B N 1
ATOM 4274 C CA . LEU B 1 186 ? 6.57 -15.367 -20.984 1 90.75 186 LEU B CA 1
ATOM 4275 C C . LEU B 1 186 ? 6.742 -13.922 -20.547 1 90.75 186 LEU B C 1
ATOM 4277 O O . LEU B 1 186 ? 7.543 -13.633 -19.656 1 90.75 186 LEU B O 1
ATOM 4281 N N . ILE B 1 187 ? 6.09 -13.039 -21.219 1 90.69 187 ILE B N 1
ATOM 4282 C CA . ILE B 1 187 ? 5.938 -11.672 -20.734 1 90.69 187 ILE B CA 1
ATOM 4283 C C . ILE B 1 187 ? 4.578 -11.508 -20.062 1 90.69 187 ILE B C 1
ATOM 4285 O O . ILE B 1 187 ? 3.547 -11.859 -20.625 1 90.69 187 ILE B O 1
ATOM 4289 N N . LYS B 1 188 ? 4.637 -11.039 -18.812 1 92 188 LYS B N 1
ATOM 4290 C CA . LYS B 1 188 ? 3.41 -10.891 -18.031 1 92 188 LYS B CA 1
ATOM 4291 C C . LYS B 1 188 ? 3.33 -9.508 -17.391 1 92 188 LYS B C 1
ATOM 4293 O O . LYS B 1 188 ? 4.348 -8.953 -16.969 1 92 188 LYS B O 1
ATOM 4298 N N . PRO B 1 189 ? 2.066 -8.969 -17.344 1 93.62 189 PRO B N 1
ATOM 4299 C CA . PRO B 1 189 ? 1.916 -7.777 -16.516 1 93.62 189 PRO B CA 1
ATOM 4300 C C . PRO B 1 189 ? 2.086 -8.07 -15.023 1 93.62 189 PRO B C 1
ATOM 4302 O O . PRO B 1 189 ? 1.782 -9.18 -14.578 1 93.62 189 PRO B O 1
ATOM 4305 N N . ASN B 1 190 ? 2.596 -7.094 -14.273 1 94.69 190 ASN B N 1
ATOM 4306 C CA . ASN B 1 190 ? 2.707 -7.18 -12.82 1 94.69 190 ASN B CA 1
ATOM 4307 C C . ASN B 1 190 ? 1.335 -7.223 -12.156 1 94.69 190 ASN B C 1
ATOM 4309 O O . ASN B 1 190 ? 1.179 -7.816 -11.086 1 94.69 190 ASN B O 1
ATOM 4313 N N . SER B 1 191 ? 0.488 -6.492 -12.742 1 91.19 191 SER B N 1
ATOM 4314 C CA . SER B 1 191 ? -0.903 -6.418 -12.305 1 91.19 191 SER B CA 1
ATOM 4315 C C . SER B 1 191 ? -1.858 -6.746 -13.445 1 91.19 191 SER B C 1
ATOM 4317 O O . SER B 1 191 ? -1.973 -5.98 -14.406 1 91.19 191 SER B O 1
ATOM 4319 N N . GLY B 1 192 ? -2.445 -7.898 -13.43 1 81.25 192 GLY B N 1
ATOM 4320 C CA . GLY B 1 192 ? -3.361 -8.352 -14.461 1 81.25 192 GLY B CA 1
ATOM 4321 C C . GLY B 1 192 ? -4.242 -9.5 -14.016 1 81.25 192 GLY B C 1
ATOM 4322 O O . GLY B 1 192 ? -3.959 -10.156 -13.008 1 81.25 192 GLY B O 1
ATOM 4323 N N . GLY B 1 193 ? -5.316 -9.539 -14.711 1 71.69 193 GLY B N 1
ATOM 4324 C CA . GLY B 1 193 ? -6.254 -10.617 -14.43 1 71.69 193 GLY B CA 1
ATOM 4325 C C . GLY B 1 193 ? -6.656 -11.398 -15.672 1 71.69 193 GLY B C 1
ATOM 4326 O O . GLY B 1 193 ? -6.605 -10.875 -16.781 1 71.69 193 GLY B O 1
ATOM 4327 N N . PHE B 1 194 ? -6.887 -12.617 -15.445 1 66.44 194 PHE B N 1
ATOM 4328 C CA . PHE B 1 194 ? -7.508 -13.477 -16.453 1 66.44 194 PHE B CA 1
ATOM 4329 C C . PHE B 1 194 ? -6.562 -13.703 -17.625 1 66.44 194 PHE B C 1
ATOM 4331 O O . PHE B 1 194 ? -7.008 -13.844 -18.766 1 66.44 194 PHE B O 1
ATOM 4338 N N . GLY B 1 195 ? -5.273 -13.602 -17.344 1 69.25 195 GLY B N 1
ATOM 4339 C CA . GLY B 1 195 ? -4.277 -13.867 -18.375 1 69.25 195 GLY B CA 1
ATOM 4340 C C . GLY B 1 195 ? -4.102 -12.719 -19.344 1 69.25 195 GLY B C 1
ATOM 4341 O O . GLY B 1 195 ? -3.291 -12.797 -20.281 1 69.25 195 GLY B O 1
ATOM 4342 N N . ALA B 1 196 ? -4.805 -11.641 -19.141 1 67.94 196 ALA B N 1
ATOM 4343 C CA . ALA B 1 196 ? -4.723 -10.477 -20.031 1 67.94 196 ALA B CA 1
ATOM 4344 C C . ALA B 1 196 ? -3.297 -9.938 -20.094 1 67.94 196 ALA B C 1
ATOM 4346 O O . ALA B 1 196 ? -2.643 -9.773 -19.047 1 67.94 196 ALA B O 1
ATOM 4347 N N . GLY B 1 197 ? -2.789 -9.875 -21.297 1 72.62 197 GLY B N 1
ATOM 4348 C CA . GLY B 1 197 ? -1.499 -9.234 -21.531 1 72.62 197 GLY B CA 1
ATOM 4349 C C . GLY B 1 197 ? -0.347 -10.227 -21.562 1 72.62 197 GLY B C 1
ATOM 4350 O O . GLY B 1 197 ? 0.788 -9.852 -21.859 1 72.62 197 GLY B O 1
ATOM 4351 N N . ILE B 1 198 ? -0.612 -11.438 -21.219 1 82 198 ILE B N 1
ATOM 4352 C CA . ILE B 1 198 ? 0.453 -12.438 -21.234 1 82 198 ILE B CA 1
ATOM 4353 C C . ILE B 1 198 ? 0.83 -12.789 -22.672 1 82 198 ILE B C 1
ATOM 4355 O O . ILE B 1 198 ? -0.044 -12.953 -23.516 1 82 198 ILE B O 1
ATOM 4359 N N . GLN B 1 199 ? 2.121 -12.836 -22.891 1 85.19 199 GLN B N 1
ATOM 4360 C CA . GLN B 1 199 ? 2.635 -13.148 -24.219 1 85.19 199 GLN B CA 1
ATOM 4361 C C . GLN B 1 199 ? 3.799 -14.133 -24.141 1 85.19 199 GLN B C 1
ATOM 4363 O O . GLN B 1 199 ? 4.695 -13.977 -23.312 1 85.19 199 GLN B O 1
ATOM 4368 N N . ARG B 1 200 ? 3.697 -15.102 -24.969 1 85.38 200 ARG B N 1
ATOM 4369 C CA . ARG B 1 200 ? 4.859 -15.961 -25.172 1 85.38 200 ARG B CA 1
ATOM 4370 C C . ARG B 1 200 ? 5.812 -15.375 -26.203 1 85.38 200 ARG B C 1
ATOM 4372 O O . ARG B 1 200 ? 5.387 -14.961 -27.281 1 85.38 200 ARG B O 1
ATOM 4379 N N . VAL B 1 201 ? 7.051 -15.305 -25.797 1 82.81 201 VAL B N 1
ATOM 4380 C CA . VAL B 1 201 ? 8.023 -14.703 -26.703 1 82.81 201 VAL B CA 1
ATOM 4381 C C . VAL B 1 201 ? 9.258 -15.594 -26.797 1 82.81 201 VAL B C 1
ATOM 4383 O O . VAL B 1 201 ? 9.492 -16.438 -25.922 1 82.81 201 VAL B O 1
ATOM 4386 N N . LYS B 1 202 ? 9.922 -15.32 -27.938 1 79.19 202 LYS B N 1
ATOM 4387 C CA . LYS B 1 202 ? 11.203 -16 -28.109 1 79.19 202 LYS B CA 1
ATOM 4388 C C . LYS B 1 202 ? 12.367 -15.023 -27.969 1 79.19 202 LYS B C 1
ATOM 4390 O O . LYS B 1 202 ? 12.266 -13.859 -28.359 1 79.19 202 LYS B O 1
ATOM 4395 N N . VAL B 1 203 ? 13.312 -15.5 -27.266 1 76.88 203 VAL B N 1
ATOM 4396 C CA . VAL B 1 203 ? 14.5 -14.664 -27.125 1 76.88 203 VAL B CA 1
ATOM 4397 C C . VAL B 1 203 ? 15.547 -15.086 -28.172 1 76.88 203 VAL B C 1
ATOM 4399 O O . VAL B 1 203 ? 15.688 -16.266 -28.469 1 76.88 203 VAL B O 1
ATOM 4402 N N . PRO B 1 204 ? 16.422 -14.039 -28.812 1 75.75 204 PRO B N 1
ATOM 4403 C CA . PRO B 1 204 ? 16.516 -12.648 -28.344 1 75.75 204 PRO B CA 1
ATOM 4404 C C . PRO B 1 204 ? 15.25 -11.844 -28.625 1 75.75 204 PRO B C 1
ATOM 4406 O O . PRO B 1 204 ? 14.586 -12.078 -29.641 1 75.75 204 PRO B O 1
ATOM 4409 N N . LEU B 1 205 ? 15 -10.891 -27.688 1 76.94 205 LEU B N 1
ATOM 4410 C CA . LEU B 1 205 ? 13.828 -10.039 -27.859 1 76.94 205 LEU B CA 1
ATOM 4411 C C . LEU B 1 205 ? 14.008 -9.109 -29.062 1 76.94 205 LEU B C 1
ATOM 4413 O O . LEU B 1 205 ? 15.078 -8.547 -29.266 1 76.94 205 LEU B O 1
ATOM 4417 N N . GLU B 1 206 ? 13.023 -9.016 -29.859 1 73.62 206 GLU B N 1
ATOM 4418 C CA . GLU B 1 206 ? 13.07 -8.156 -31.031 1 73.62 206 GLU B CA 1
ATOM 4419 C C . GLU B 1 206 ? 12.508 -6.766 -30.734 1 73.62 206 GLU B C 1
ATOM 4421 O O . GLU B 1 206 ? 12.859 -5.793 -31.406 1 73.62 206 GLU B O 1
ATOM 4426 N N . GLU B 1 207 ? 11.68 -6.691 -29.797 1 78.31 207 GLU B N 1
ATOM 4427 C CA . GLU B 1 207 ? 10.992 -5.453 -29.438 1 78.31 207 GLU B CA 1
ATOM 4428 C C . GLU B 1 207 ? 11.125 -5.156 -27.953 1 78.31 207 GLU B C 1
ATOM 4430 O O . GLU B 1 207 ? 11.367 -6.062 -27.156 1 78.31 207 GLU B O 1
ATOM 4435 N N . PRO B 1 208 ? 11.07 -3.834 -27.703 1 83.25 208 PRO B N 1
ATOM 4436 C CA . PRO B 1 208 ? 11.07 -3.492 -26.281 1 83.25 208 PRO B CA 1
ATOM 4437 C C . PRO B 1 208 ? 9.922 -4.145 -25.516 1 83.25 208 PRO B C 1
ATOM 4439 O O . PRO B 1 208 ? 8.898 -4.492 -26.109 1 83.25 208 PRO B O 1
ATOM 4442 N N . LEU B 1 209 ? 10.156 -4.328 -24.281 1 86.69 209 LEU B N 1
ATOM 4443 C CA . LEU B 1 209 ? 9.094 -4.863 -23.422 1 86.69 209 LEU B CA 1
ATOM 4444 C C . LEU B 1 209 ? 7.871 -3.955 -23.438 1 86.69 209 LEU B C 1
ATOM 4446 O O . LEU B 1 209 ? 8 -2.73 -23.5 1 86.69 209 LEU B O 1
ATOM 4450 N N . PRO B 1 210 ? 6.75 -4.57 -23.438 1 87.94 210 PRO B N 1
ATOM 4451 C CA . PRO B 1 210 ? 5.543 -3.742 -23.359 1 87.94 210 PRO B CA 1
ATOM 4452 C C . PRO B 1 210 ? 5.461 -2.949 -22.047 1 87.94 210 PRO B C 1
ATOM 4454 O O . PRO B 1 210 ? 5.953 -3.402 -21.016 1 87.94 210 PRO B O 1
ATOM 4457 N N . VAL B 1 211 ? 4.828 -1.787 -22.156 1 90 211 VAL B N 1
ATOM 4458 C CA . VAL B 1 211 ? 4.613 -0.939 -20.984 1 90 211 VAL B CA 1
ATOM 4459 C C . VAL B 1 211 ? 3.215 -1.182 -20.422 1 90 211 VAL B C 1
ATOM 4461 O O . VAL B 1 211 ? 2.221 -1.081 -21.141 1 90 211 VAL B O 1
ATOM 4464 N N . PHE B 1 212 ? 3.189 -1.554 -19.188 1 91.81 212 PHE B N 1
ATOM 4465 C CA . PHE B 1 212 ? 1.914 -1.753 -18.5 1 91.81 212 PHE B CA 1
ATOM 4466 C C . PHE B 1 212 ? 1.59 -0.569 -17.609 1 91.81 212 PHE B C 1
ATOM 4468 O O . PHE B 1 212 ? 2.43 0.309 -17.391 1 91.81 212 PHE B O 1
ATOM 4475 N N . GLU B 1 213 ? 0.39 -0.542 -17.062 1 90.81 213 GLU B N 1
ATOM 4476 C CA . GLU B 1 213 ? -0.129 0.628 -16.359 1 90.81 213 GLU B CA 1
ATOM 4477 C C . GLU B 1 213 ? 0.706 0.944 -15.125 1 90.81 213 GLU B C 1
ATOM 4479 O O . GLU B 1 213 ? 0.896 2.113 -14.781 1 90.81 213 GLU B O 1
ATOM 4484 N N . ASP B 1 214 ? 1.208 -0.075 -14.43 1 94.44 214 ASP B N 1
ATOM 4485 C CA . ASP B 1 214 ? 1.965 0.189 -13.211 1 94.44 214 ASP B CA 1
ATOM 4486 C C . ASP B 1 214 ? 3.467 0.214 -13.484 1 94.44 214 ASP B C 1
ATOM 4488 O O . ASP B 1 214 ? 4.277 0.211 -12.555 1 94.44 214 ASP B O 1
ATOM 4492 N N . CYS B 1 215 ? 3.84 0.046 -14.711 1 93.75 215 CYS B N 1
ATOM 4493 C CA . CYS B 1 215 ? 5.188 0.252 -15.234 1 93.75 215 CYS B CA 1
ATOM 4494 C C . CYS B 1 215 ? 6.102 -0.903 -14.852 1 93.75 215 CYS B C 1
ATOM 4496 O O . CYS B 1 215 ? 7.324 -0.753 -14.836 1 93.75 215 C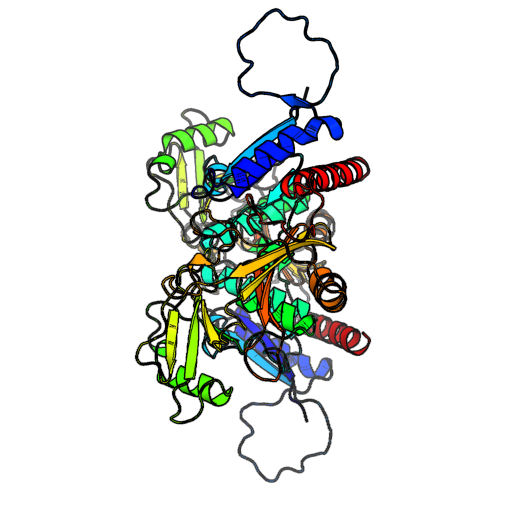YS B O 1
ATOM 4498 N N . ILE B 1 216 ? 5.578 -1.997 -14.492 1 93.94 216 ILE B N 1
ATOM 4499 C CA . ILE B 1 216 ? 6.391 -3.168 -14.18 1 93.94 216 ILE B CA 1
ATOM 4500 C C . ILE B 1 216 ? 6.023 -4.316 -15.117 1 93.94 216 ILE B C 1
ATOM 4502 O O . ILE B 1 216 ? 4.844 -4.625 -15.297 1 93.94 216 ILE B O 1
ATOM 4506 N N . THR B 1 217 ? 7 -4.867 -15.711 1 92.69 217 THR B N 1
ATOM 4507 C CA . THR B 1 217 ? 6.844 -6.012 -16.609 1 92.69 217 THR B CA 1
ATOM 4508 C C . THR B 1 217 ? 7.633 -7.211 -16.078 1 92.69 217 THR B C 1
ATO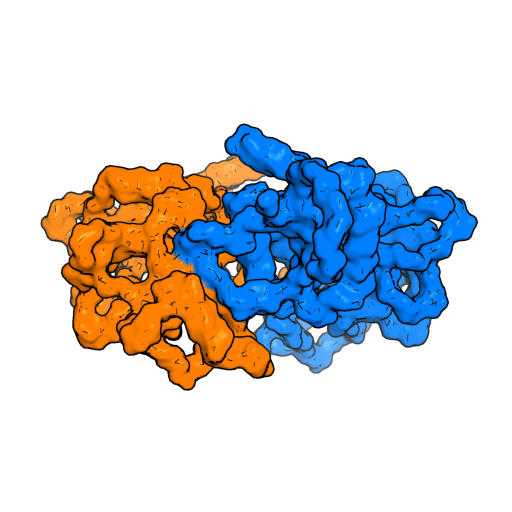M 4510 O O . THR B 1 217 ? 8.781 -7.07 -15.656 1 92.69 217 THR B O 1
ATOM 4513 N N . LEU B 1 218 ? 6.996 -8.359 -16.109 1 92.88 218 LEU B N 1
ATOM 4514 C CA . LEU B 1 218 ? 7.68 -9.594 -15.727 1 92.88 218 LEU B CA 1
ATOM 4515 C C . LEU B 1 218 ? 8.102 -10.383 -16.953 1 92.88 218 LEU B C 1
ATOM 4517 O O . LEU B 1 218 ? 7.359 -10.461 -17.938 1 92.88 218 LEU B O 1
ATOM 4521 N N . VAL B 1 219 ? 9.266 -10.883 -16.891 1 90.69 219 VAL B N 1
ATOM 4522 C CA . VAL B 1 219 ? 9.766 -11.859 -17.844 1 90.69 219 VAL B CA 1
ATOM 4523 C C . VAL B 1 219 ? 10.039 -13.188 -17.141 1 90.69 219 VAL B C 1
ATOM 4525 O O . VAL B 1 219 ? 10.828 -13.234 -16.188 1 90.69 219 VAL B O 1
ATOM 4528 N N . GLN B 1 220 ? 9.359 -14.242 -17.625 1 92.25 220 GLN B N 1
ATOM 4529 C CA . GLN B 1 220 ? 9.352 -15.5 -16.875 1 92.25 220 GLN B CA 1
ATOM 4530 C C . GLN B 1 220 ? 9.672 -16.672 -17.797 1 92.25 220 GLN B C 1
ATOM 4532 O O . GLN B 1 220 ? 9.203 -16.719 -18.938 1 92.25 220 GLN B O 1
ATOM 4537 N N . ASP B 1 221 ? 10.445 -17.609 -17.266 1 90.56 221 ASP B N 1
ATOM 4538 C CA . ASP B 1 221 ? 10.656 -18.859 -18 1 90.56 221 ASP B CA 1
ATOM 4539 C C . ASP B 1 221 ? 9.328 -19.547 -18.312 1 90.56 221 ASP B C 1
ATOM 4541 O O . ASP B 1 221 ? 8.469 -19.656 -17.438 1 90.56 221 ASP B O 1
ATOM 4545 N N . TYR B 1 222 ? 9.266 -19.969 -19.562 1 90.19 222 TYR B N 1
ATOM 4546 C CA . TYR B 1 222 ? 8.086 -20.766 -19.922 1 90.19 222 TYR B CA 1
ATOM 4547 C C . TYR B 1 222 ? 8.32 -22.25 -19.656 1 90.19 222 TYR B C 1
ATOM 4549 O O . TYR B 1 222 ? 9.328 -22.812 -20.094 1 90.19 222 TYR B O 1
ATOM 4557 N N . HIS B 1 223 ? 7.438 -22.812 -18.969 1 89.75 223 HIS B N 1
ATOM 4558 C CA . HIS B 1 223 ? 7.422 -24.25 -18.734 1 89.75 223 HIS B CA 1
ATOM 4559 C C . HIS B 1 223 ? 6.102 -24.859 -19.188 1 89.75 223 HIS B C 1
ATOM 4561 O O . HIS B 1 223 ? 5.043 -24.562 -18.641 1 89.75 223 HIS B O 1
ATOM 4567 N N . PRO B 1 224 ? 6.199 -25.688 -20.219 1 88.38 224 PRO B N 1
ATOM 4568 C CA . PRO B 1 224 ? 4.957 -26.375 -20.562 1 88.38 224 PRO B CA 1
ATOM 4569 C C . PRO B 1 224 ? 4.434 -27.266 -19.438 1 88.38 224 PRO B C 1
ATOM 4571 O O . PRO B 1 224 ? 5.195 -28.047 -18.859 1 88.38 224 PRO B O 1
ATOM 4574 N N . PRO B 1 225 ? 3.211 -27.141 -19.156 1 92.56 225 PRO B N 1
ATOM 4575 C CA . PRO B 1 225 ? 2.676 -27.953 -18.062 1 92.56 225 PRO B CA 1
ATOM 4576 C C . PRO B 1 225 ? 2.613 -29.438 -18.422 1 92.56 225 PRO B C 1
ATOM 4578 O O . PRO B 1 225 ? 2.209 -29.797 -19.531 1 92.56 225 PRO B O 1
ATOM 4581 N N . LYS B 1 226 ? 3 -30.297 -17.516 1 94.75 226 LYS B N 1
ATOM 4582 C CA . LYS B 1 226 ? 2.877 -31.75 -17.672 1 94.75 226 LYS B CA 1
ATOM 4583 C C . LYS B 1 226 ? 1.431 -32.156 -17.953 1 94.75 226 LYS B C 1
ATOM 4585 O O . LYS B 1 226 ? 0.515 -31.703 -17.25 1 94.75 226 LYS B O 1
ATOM 4590 N N . ASP B 1 227 ? 1.191 -32.938 -19.047 1 91.88 227 ASP B N 1
ATOM 4591 C CA . ASP B 1 227 ? -0.115 -33.469 -19.438 1 91.88 227 ASP B CA 1
ATOM 4592 C C . ASP B 1 227 ? -1.09 -32.344 -19.734 1 91.88 227 ASP B C 1
ATOM 4594 O O . ASP B 1 227 ? -2.305 -32.5 -19.625 1 91.88 227 ASP B O 1
ATOM 4598 N N . ASN B 1 228 ? -0.577 -31.047 -19.922 1 90.75 228 ASN B N 1
ATOM 4599 C CA . ASN B 1 228 ? -1.38 -29.859 -20.203 1 90.75 228 ASN B CA 1
ATOM 4600 C C . ASN B 1 228 ? -2.338 -29.547 -19.062 1 90.75 228 ASN B C 1
ATOM 4602 O O . ASN B 1 228 ? -3.506 -29.234 -19.297 1 90.75 228 ASN B O 1
ATOM 4606 N N . GLN B 1 229 ? -1.799 -29.734 -17.859 1 92.75 229 GLN B N 1
ATOM 4607 C CA . GLN B 1 229 ? -2.645 -29.547 -16.688 1 92.75 229 GLN B CA 1
ATOM 4608 C C . GLN B 1 229 ? -2.119 -28.406 -15.812 1 92.75 229 GLN B C 1
ATOM 4610 O O . GLN B 1 229 ? -0.907 -28.266 -15.633 1 92.75 229 GLN B O 1
ATOM 4615 N N . LEU B 1 230 ? -3.018 -27.562 -15.359 1 93.69 230 LEU B N 1
ATOM 4616 C CA . LEU B 1 230 ? -2.756 -26.531 -14.352 1 93.69 230 LEU B CA 1
ATOM 4617 C C . LEU B 1 230 ? -3.562 -26.797 -13.086 1 93.69 230 LEU B C 1
ATOM 4619 O O . LEU B 1 230 ? -4.691 -27.281 -13.156 1 93.69 230 LEU B O 1
ATOM 4623 N N . TYR B 1 231 ? -2.982 -26.5 -11.969 1 96.12 231 TYR B N 1
ATOM 4624 C CA . TYR B 1 231 ? -3.607 -26.766 -10.68 1 96.12 231 TYR B CA 1
ATOM 4625 C C . TYR B 1 231 ? -3.889 -25.469 -9.938 1 96.12 231 TYR B C 1
ATOM 4627 O O . TYR B 1 231 ? -3.07 -24.547 -9.945 1 96.12 231 TYR B O 1
ATOM 4635 N N . ARG B 1 232 ? -5.047 -25.391 -9.328 1 95.88 232 ARG B N 1
ATOM 4636 C CA . ARG B 1 232 ? -5.414 -24.266 -8.484 1 95.88 232 ARG B CA 1
ATOM 4637 C C . ARG B 1 232 ? -5.91 -24.734 -7.121 1 95.88 232 ARG B C 1
ATOM 4639 O O . ARG B 1 232 ? -6.75 -25.641 -7.043 1 95.88 232 ARG B O 1
ATOM 4646 N N . ILE B 1 233 ? -5.352 -24.188 -6.086 1 98 233 ILE B N 1
ATOM 4647 C CA . ILE B 1 233 ? -5.758 -24.453 -4.711 1 98 233 ILE B CA 1
ATOM 4648 C C . ILE B 1 233 ? -6.32 -23.172 -4.082 1 98 233 ILE B C 1
ATOM 4650 O O . ILE B 1 233 ? -5.66 -22.141 -4.074 1 98 233 ILE B O 1
ATOM 4654 N N . TRP B 1 234 ? -7.559 -23.266 -3.615 1 98.12 234 TRP B N 1
ATOM 4655 C CA . TRP B 1 234 ? -8.086 -22.172 -2.791 1 98.12 234 TRP B CA 1
ATOM 4656 C C . TRP B 1 234 ? -7.766 -22.406 -1.318 1 98.12 234 TRP B C 1
ATOM 4658 O O . TRP B 1 234 ? -7.773 -23.547 -0.845 1 98.12 234 TRP B O 1
ATOM 4668 N N . PHE B 1 235 ? -7.441 -21.391 -0.608 1 98.69 235 PHE B N 1
ATOM 4669 C CA . PHE B 1 235 ? -7.227 -21.469 0.832 1 98.69 235 PHE B CA 1
ATOM 4670 C C . PHE B 1 235 ? -8.227 -20.594 1.577 1 98.69 235 PHE B C 1
ATOM 4672 O O . PHE B 1 235 ? -8.75 -19.625 1.021 1 98.69 235 PHE B O 1
ATOM 4679 N N . LEU B 1 236 ? -8.508 -20.953 2.748 1 98.69 236 LEU B N 1
ATOM 4680 C CA . LEU B 1 236 ? -9.453 -20.281 3.639 1 98.69 236 LEU B CA 1
ATOM 4681 C C . LEU B 1 236 ? -9.008 -20.406 5.094 1 98.69 236 LEU B C 1
ATOM 4683 O O . LEU B 1 236 ? -8.836 -21.516 5.605 1 98.69 236 LEU B O 1
ATOM 4687 N N . LEU B 1 237 ? -8.766 -19.234 5.715 1 97.94 237 LEU B N 1
ATOM 4688 C CA . LEU B 1 237 ? -8.375 -19.125 7.117 1 97.94 237 LEU B CA 1
ATOM 4689 C C . LEU B 1 237 ? -7.176 -20.016 7.418 1 97.94 237 LEU B C 1
ATOM 4691 O O . LEU B 1 237 ? -7.203 -20.797 8.375 1 97.94 237 LEU B O 1
ATOM 4695 N N . GLY B 1 238 ? -6.203 -20 6.539 1 97.94 238 GLY B N 1
ATOM 4696 C CA . GLY B 1 238 ? -4.914 -20.625 6.789 1 97.94 238 GLY B CA 1
ATOM 4697 C C . GLY B 1 238 ? -4.883 -22.094 6.391 1 97.94 238 GLY B C 1
ATOM 4698 O O . GLY B 1 238 ? -3.881 -22.781 6.613 1 97.94 238 GLY B O 1
ATOM 4699 N N . LYS B 1 239 ? -5.973 -22.578 5.824 1 98.44 239 LYS B N 1
ATOM 4700 C CA .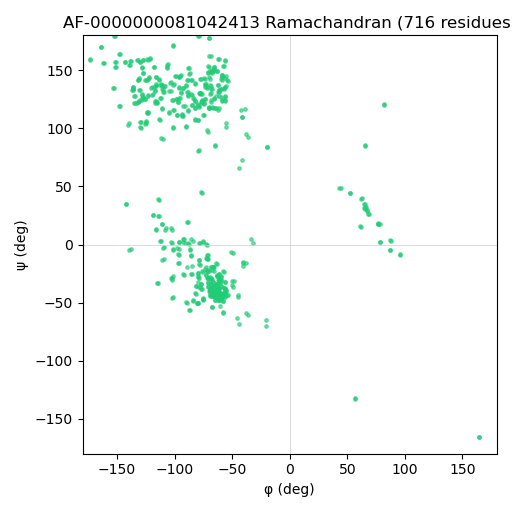 LYS B 1 239 ? -6.051 -23.969 5.41 1 98.44 239 LYS B CA 1
ATOM 4701 C C . LYS B 1 239 ? -6.48 -24.094 3.951 1 98.44 239 LYS B C 1
ATOM 4703 O O . LYS B 1 239 ? -7.078 -23.172 3.396 1 98.44 239 LYS B O 1
ATOM 4708 N N . VAL B 1 240 ? -6.141 -25.266 3.381 1 98.5 240 VAL B N 1
ATOM 4709 C CA . VAL B 1 240 ? -6.645 -25.562 2.045 1 98.5 240 VAL B CA 1
ATOM 4710 C C . VAL B 1 240 ? -8.164 -25.703 2.082 1 98.5 240 VAL B C 1
ATOM 4712 O O . VAL B 1 240 ? -8.711 -26.453 2.891 1 98.5 240 VAL B O 1
ATOM 4715 N N . GLN B 1 241 ? -8.852 -24.953 1.265 1 98.25 241 GLN B N 1
ATOM 4716 C CA . GLN B 1 241 ? -10.305 -25.016 1.164 1 98.25 241 GLN B CA 1
ATOM 4717 C C . GLN B 1 241 ? -10.734 -26.094 0.162 1 98.25 241 GLN B C 1
ATOM 4719 O O . GLN B 1 241 ? -11.492 -27 0.506 1 98.25 241 GLN B O 1
ATOM 4724 N N . CYS B 1 242 ? -10.289 -26.016 -1.01 1 97.5 242 CYS B N 1
ATOM 4725 C CA . CYS B 1 242 ? -10.531 -26.953 -2.094 1 97.5 242 CYS B CA 1
ATOM 4726 C C . CYS B 1 242 ? -9.531 -26.75 -3.227 1 97.5 242 CYS B C 1
ATOM 4728 O O . CYS B 1 242 ? -8.734 -25.812 -3.195 1 97.5 242 CYS B O 1
ATOM 4730 N N . ALA B 1 243 ? -9.523 -27.656 -4.164 1 97.62 243 ALA B N 1
ATOM 4731 C CA . ALA B 1 243 ? -8.562 -27.578 -5.262 1 97.62 243 ALA B CA 1
ATOM 4732 C C . ALA B 1 243 ? -9.117 -28.234 -6.523 1 97.62 243 ALA B C 1
ATOM 4734 O O . ALA B 1 243 ? -9.992 -29.094 -6.449 1 97.62 243 ALA B O 1
ATOM 4735 N N . VAL B 1 244 ? -8.617 -27.734 -7.66 1 95.88 244 VAL B N 1
ATOM 4736 C CA . VAL B 1 244 ? -9.031 -28.297 -8.938 1 95.88 244 VAL B CA 1
ATOM 4737 C C . VAL B 1 244 ? -7.824 -28.438 -9.867 1 95.88 244 VAL B C 1
ATOM 4739 O O . VAL B 1 244 ? -6.793 -27.797 -9.648 1 95.88 244 VAL B O 1
ATOM 4742 N N . VAL B 1 245 ? -7.957 -29.328 -10.836 1 94.19 245 VAL B N 1
ATOM 4743 C CA . VAL B 1 245 ? -7.035 -29.438 -11.961 1 94.19 245 VAL B CA 1
ATOM 4744 C C . VAL B 1 245 ? -7.773 -29.141 -13.266 1 94.19 245 VAL B C 1
ATOM 4746 O O . VAL B 1 245 ? -8.922 -29.547 -13.438 1 94.19 245 VAL B O 1
ATOM 4749 N N . ARG B 1 246 ? -7.152 -28.312 -14.047 1 90.5 246 ARG B N 1
ATOM 4750 C CA . ARG B 1 246 ? -7.75 -27.969 -15.328 1 90.5 246 ARG B CA 1
ATOM 4751 C C . ARG B 1 246 ? -6.809 -28.297 -16.484 1 90.5 246 ARG B C 1
ATOM 4753 O O . ARG B 1 246 ? -5.586 -28.188 -16.344 1 90.5 246 ARG B O 1
ATOM 4760 N N . SER B 1 247 ? -7.418 -28.75 -17.609 1 87.56 247 SER B N 1
ATOM 4761 C CA . SER B 1 247 ? -6.656 -29.031 -18.828 1 87.56 247 SER B CA 1
ATOM 4762 C C . SER B 1 247 ? -6.609 -27.828 -19.75 1 87.56 247 SER B C 1
ATOM 4764 O O . SER B 1 247 ? -7.613 -27.125 -19.922 1 87.56 247 SER B O 1
ATOM 4766 N N . ILE B 1 248 ? -5.422 -27.578 -20.234 1 78.62 248 ILE B N 1
ATOM 4767 C CA . ILE B 1 248 ? -5.277 -26.5 -21.203 1 78.62 248 ILE B CA 1
ATOM 4768 C C . ILE B 1 248 ? -5.375 -27.047 -22.609 1 78.62 248 ILE B C 1
ATOM 4770 O O . ILE B 1 248 ? -4.844 -28.125 -22.906 1 78.62 248 ILE B O 1
ATOM 4774 N N . THR B 1 249 ? -6.422 -26.766 -23.469 1 64.12 249 THR B N 1
ATOM 4775 C CA . THR B 1 249 ? -6.535 -27.266 -24.828 1 64.12 249 THR B CA 1
ATOM 4776 C C . THR B 1 249 ? -5.777 -26.359 -25.797 1 64.12 249 THR B C 1
ATOM 4778 O O . THR B 1 249 ? -5.535 -25.188 -25.5 1 64.12 249 THR B O 1
ATOM 4781 N N . ASP B 1 250 ? -5.121 -26.953 -26.797 1 53.06 250 ASP B N 1
ATOM 4782 C CA . ASP B 1 250 ? -4.289 -26.391 -27.859 1 53.06 250 ASP B CA 1
ATOM 4783 C C . ASP B 1 250 ? -4.863 -25.062 -28.359 1 53.06 250 ASP B C 1
ATOM 4785 O O . ASP B 1 250 ? -4.113 -24.156 -28.719 1 53.06 250 ASP B O 1
ATOM 4789 N N . SER B 1 251 ? -6.133 -25.062 -28.875 1 45.91 251 SER B N 1
ATOM 4790 C CA . SER B 1 251 ? -6.57 -23.844 -29.547 1 45.91 251 SER B CA 1
ATOM 4791 C C . SER B 1 251 ? -6.449 -22.641 -28.641 1 45.91 251 SER B C 1
ATOM 4793 O O . SER B 1 251 ? -6.691 -21.5 -29.062 1 45.91 251 SER B O 1
ATOM 4795 N N . ASP B 1 252 ? -6.723 -22.797 -27.406 1 44.81 252 ASP B N 1
ATOM 4796 C CA . ASP B 1 252 ? -6.914 -21.703 -26.453 1 44.81 252 ASP B CA 1
ATOM 4797 C C . ASP B 1 252 ? -5.586 -21.016 -26.141 1 44.81 252 ASP B C 1
ATOM 4799 O O . ASP B 1 252 ? -4.578 -21.688 -25.906 1 44.81 252 ASP B O 1
ATOM 4803 N N . ASN B 1 253 ? -5.383 -20 -26.797 1 43.34 253 ASN B N 1
ATOM 4804 C CA . ASN B 1 253 ? -4.281 -19.188 -26.297 1 43.34 253 ASN B CA 1
ATOM 4805 C C . ASN B 1 253 ? -3.957 -19.5 -24.844 1 43.34 253 ASN B C 1
ATOM 4807 O O . ASN B 1 253 ? -4.801 -19.328 -23.969 1 43.34 253 ASN B O 1
ATOM 4811 N N . GLU B 1 254 ? -3.172 -20.516 -24.578 1 41.03 254 GLU B N 1
ATOM 4812 C CA . GLU B 1 254 ? -2.705 -21.375 -23.5 1 41.03 254 GLU B CA 1
ATOM 4813 C C . GLU B 1 254 ? -2.908 -20.719 -22.141 1 41.03 254 GLU B C 1
ATOM 4815 O O . GLU B 1 254 ? -3.359 -21.375 -21.188 1 41.03 254 GLU B O 1
ATOM 4820 N N . PHE B 1 255 ? -2.199 -19.719 -21.797 1 41.69 255 PHE B N 1
ATOM 4821 C CA . PHE B 1 255 ? -2.086 -19.141 -20.469 1 41.69 255 PHE B CA 1
ATOM 4822 C C . PHE B 1 255 ? -3.209 -18.141 -20.203 1 41.69 255 PHE B C 1
ATOM 4824 O O . PHE B 1 255 ? -3.598 -17.922 -19.047 1 41.69 255 PHE B O 1
ATOM 4831 N N . ILE B 1 256 ? -3.924 -17.594 -21.234 1 40.53 256 ILE B N 1
ATOM 4832 C CA . ILE B 1 256 ? -4.82 -16.453 -21.094 1 40.53 256 ILE B CA 1
ATOM 4833 C C . ILE B 1 256 ? -6.121 -16.891 -20.422 1 40.53 256 ILE B C 1
ATOM 4835 O O . ILE B 1 256 ? -6.684 -16.172 -19.594 1 40.53 256 ILE B O 1
ATOM 4839 N N . ASN B 1 257 ? -6.727 -18.016 -20.859 1 40.97 257 ASN B N 1
ATOM 4840 C CA . ASN B 1 257 ? -8.086 -18.344 -20.438 1 40.97 257 ASN B CA 1
ATOM 4841 C C . ASN B 1 257 ? -8.094 -19.172 -19.156 1 40.97 257 ASN B C 1
ATOM 4843 O O . ASN B 1 257 ? -9.062 -19.875 -18.875 1 40.97 257 ASN B O 1
ATOM 4847 N N . ALA B 1 258 ? -7.023 -19.109 -18.469 1 44.06 258 ALA B N 1
ATOM 4848 C CA . ALA B 1 258 ? -6.859 -20.094 -17.406 1 44.06 258 ALA B CA 1
ATOM 4849 C C . ALA B 1 258 ? -7.684 -19.719 -16.188 1 44.06 258 ALA B C 1
ATOM 4851 O O . ALA B 1 258 ? -7.551 -20.344 -15.125 1 44.06 258 ALA B O 1
ATOM 4852 N N . CYS B 1 259 ? -8.43 -18.547 -16.375 1 48.31 259 CYS B N 1
ATOM 4853 C CA . CYS B 1 259 ? -9.195 -18.281 -15.156 1 48.31 259 CYS B CA 1
ATOM 4854 C C . CYS B 1 259 ? -10.219 -19.375 -14.906 1 48.31 259 CYS B C 1
ATOM 4856 O O . CYS B 1 259 ? -11.148 -19.547 -15.688 1 48.31 259 CYS B O 1
ATOM 4858 N N . SER B 1 260 ? -9.742 -20.469 -14.227 1 40.59 260 SER B N 1
ATOM 4859 C CA . SER B 1 260 ? -10.594 -21.594 -13.844 1 40.59 260 SER B CA 1
ATOM 4860 C C . SER B 1 260 ? -11.953 -21.109 -13.344 1 40.59 260 SER B C 1
ATOM 4862 O O . SER B 1 260 ? -12.883 -21.891 -13.18 1 40.59 260 SER B O 1
ATOM 4864 N N . GLY B 1 261 ? -12.008 -19.781 -13.016 1 40.91 261 GLY B N 1
ATOM 4865 C CA . GLY B 1 261 ? -13.305 -19.359 -12.531 1 40.91 261 GLY B CA 1
ATOM 4866 C C . GLY B 1 261 ? -14.289 -19.062 -13.648 1 40.91 261 GLY B C 1
ATOM 4867 O O . GLY B 1 261 ? -15.469 -18.797 -13.391 1 40.91 261 GLY B O 1
ATOM 4868 N N . ALA B 1 262 ? -13.742 -18.359 -14.75 1 40.47 262 ALA B N 1
ATOM 4869 C CA . ALA B 1 262 ? -14.664 -17.922 -15.797 1 40.47 262 ALA B CA 1
ATOM 4870 C C . ALA B 1 262 ? -15.094 -19.109 -16.656 1 40.47 262 ALA B C 1
ATOM 4872 O O . ALA B 1 262 ? -14.352 -20.078 -16.812 1 40.47 262 ALA B O 1
ATOM 4873 N N . CYS B 1 263 ? -16.344 -19.094 -17.062 1 39.22 263 CYS B N 1
ATOM 4874 C CA . CYS B 1 263 ? -17.328 -19.938 -17.734 1 39.22 263 CYS B CA 1
ATOM 4875 C C . CYS B 1 263 ? -16.828 -20.359 -19.109 1 39.22 263 CYS B C 1
ATOM 4877 O O . CYS B 1 263 ? -17.516 -21.109 -19.812 1 39.22 263 CYS B O 1
ATOM 4879 N N . SER B 1 264 ? -15.922 -19.609 -19.672 1 43.84 264 SER B N 1
ATOM 4880 C CA . SER B 1 264 ? -15.969 -19.953 -21.094 1 43.84 264 SER B CA 1
ATOM 4881 C C . SER B 1 264 ? -15.305 -21.297 -21.359 1 43.84 264 SER B C 1
ATOM 4883 O O . SER B 1 264 ? -14.977 -21.609 -22.516 1 43.84 264 SER B O 1
ATOM 4885 N N . ILE B 1 265 ? -14.875 -21.906 -20.266 1 48.94 265 ILE B N 1
ATOM 4886 C CA . ILE B 1 265 ? -14.102 -23.094 -20.594 1 48.94 265 ILE B CA 1
ATOM 4887 C C . ILE B 1 265 ? -15.031 -24.219 -21.047 1 48.94 265 ILE B C 1
ATOM 4889 O O . ILE B 1 265 ? -16.078 -24.438 -20.438 1 48.94 265 ILE B O 1
ATOM 4893 N N . GLN B 1 266 ? -14.898 -24.75 -22.234 1 55.44 266 GLN B N 1
ATOM 4894 C CA . GLN B 1 266 ? -15.633 -25.891 -22.797 1 55.44 266 GLN B CA 1
ATOM 4895 C C . GLN B 1 266 ? -15.742 -27.031 -21.797 1 55.44 266 GLN B C 1
ATOM 4897 O O . GLN B 1 266 ? -16.797 -27.656 -21.656 1 55.44 266 GLN B O 1
ATOM 4902 N N . LYS B 1 267 ? -14.609 -27.406 -21.016 1 71 267 LYS B N 1
ATOM 4903 C CA . LYS B 1 267 ? -14.664 -28.484 -20.031 1 71 267 LYS B CA 1
ATOM 4904 C C . LYS B 1 267 ? -14.406 -27.984 -18.625 1 71 267 LYS B C 1
ATOM 4906 O O . LYS B 1 267 ? -13.406 -27.312 -18.375 1 71 267 LYS B O 1
ATOM 4911 N N . PRO B 1 268 ? -15.383 -28.25 -17.719 1 83.38 268 PRO B N 1
ATOM 4912 C CA . PRO B 1 268 ? -15.188 -27.828 -16.328 1 83.38 268 PRO B CA 1
ATOM 4913 C C . PRO B 1 268 ? -13.938 -28.453 -15.695 1 83.38 268 PRO B C 1
ATOM 4915 O O . PRO B 1 268 ? -13.547 -29.562 -16.062 1 83.38 268 PRO B O 1
ATOM 4918 N N . PRO B 1 269 ? -13.266 -27.703 -14.812 1 90.75 269 PRO B N 1
ATOM 4919 C CA . PRO B 1 269 ? -12.156 -28.312 -14.086 1 90.75 269 PRO B CA 1
ATOM 4920 C C . PRO B 1 269 ? -12.594 -29.484 -13.211 1 90.75 269 PRO B C 1
ATOM 4922 O O . PRO B 1 269 ? -13.781 -29.641 -12.922 1 90.75 269 PRO B O 1
ATOM 4925 N N . SER B 1 270 ? -11.633 -30.344 -12.859 1 93.25 270 SER B N 1
ATOM 4926 C CA . SER B 1 270 ? -11.914 -31.5 -12.016 1 93.25 270 SER B CA 1
ATOM 4927 C C . SER B 1 270 ? -11.43 -31.281 -10.586 1 93.25 270 SER B C 1
ATOM 4929 O O . SER B 1 270 ? -10.352 -30.719 -10.375 1 93.25 270 SER B O 1
ATOM 4931 N N . ALA B 1 271 ? -12.289 -31.734 -9.672 1 95.62 271 ALA B N 1
ATOM 4932 C CA . ALA B 1 271 ? -11.844 -31.688 -8.281 1 95.62 271 ALA B CA 1
ATOM 4933 C C . ALA B 1 271 ? -10.531 -32.438 -8.102 1 95.62 271 ALA B C 1
ATOM 4935 O O . ALA B 1 271 ? -10.336 -33.5 -8.68 1 95.62 271 ALA B O 1
ATOM 4936 N N . TRP B 1 272 ? -9.617 -31.844 -7.363 1 96.31 272 TRP B N 1
ATOM 4937 C CA . TRP B 1 272 ? -8.289 -32.406 -7.184 1 96.31 272 TRP B CA 1
ATOM 4938 C C . TRP B 1 272 ? -7.984 -32.625 -5.707 1 96.31 272 TRP B C 1
ATOM 4940 O O . TRP B 1 272 ? -8.203 -31.75 -4.879 1 96.31 272 TRP B O 1
ATOM 4950 N N . LEU B 1 273 ? -7.578 -33.844 -5.387 1 96.5 273 LEU B N 1
ATOM 4951 C CA . LEU B 1 273 ? -7.172 -34.125 -4.02 1 96.5 273 LEU B CA 1
ATOM 4952 C C . LEU B 1 273 ? -5.762 -33.625 -3.744 1 96.5 273 LEU B C 1
ATOM 4954 O O . LEU B 1 273 ? -4.793 -34.094 -4.344 1 96.5 273 LEU B O 1
ATOM 4958 N N . VAL B 1 274 ? -5.668 -32.75 -2.838 1 97.44 274 VAL B N 1
ATOM 4959 C CA . VAL B 1 274 ? -4.379 -32.156 -2.52 1 97.44 274 VAL B CA 1
ATOM 4960 C C . VAL B 1 274 ? -3.531 -33.125 -1.716 1 97.44 274 VAL B C 1
ATOM 4962 O O . VAL B 1 274 ? -3.967 -33.625 -0.676 1 97.44 274 VAL B O 1
ATOM 4965 N N . SER B 1 275 ? -2.352 -33.438 -2.162 1 97.38 275 SER B N 1
ATOM 4966 C CA . SER B 1 275 ? -1.459 -34.375 -1.459 1 97.38 275 SER B CA 1
ATOM 4967 C C . SER B 1 275 ? -0.943 -33.75 -0.163 1 97.38 275 SER B C 1
ATOM 4969 O O . SER B 1 275 ? -0.988 -32.531 0.011 1 97.38 275 SER B O 1
ATOM 4971 N N . GLU B 1 276 ? -0.451 -34.594 0.694 1 97.75 276 GLU B N 1
ATOM 4972 C CA . GLU B 1 276 ? 0.073 -34.125 1.974 1 97.75 276 GLU B CA 1
ATOM 4973 C C . GLU B 1 276 ? 1.26 -33.188 1.775 1 97.75 276 GLU B C 1
ATOM 4975 O O . GLU B 1 276 ? 1.419 -32.219 2.516 1 97.75 276 GLU B O 1
ATOM 4980 N N . ASN B 1 277 ? 2.09 -33.5 0.824 1 97.38 277 ASN B N 1
ATOM 4981 C CA . ASN B 1 277 ? 3.248 -32.656 0.548 1 97.38 277 ASN B CA 1
ATOM 4982 C C . ASN B 1 277 ? 2.832 -31.266 0.109 1 97.38 277 ASN B C 1
ATOM 4984 O O . ASN B 1 277 ? 3.377 -30.266 0.592 1 97.38 277 ASN B O 1
ATOM 4988 N N . VAL B 1 278 ? 1.864 -31.188 -0.788 1 98.25 278 VAL B N 1
ATOM 4989 C CA . VAL B 1 278 ? 1.379 -29.906 -1.268 1 98.25 278 VAL B CA 1
ATOM 4990 C C . VAL B 1 278 ? 0.688 -29.156 -0.13 1 98.25 278 VAL B C 1
ATOM 4992 O O . VAL B 1 278 ? 0.853 -27.938 0.013 1 98.25 278 VAL B O 1
ATOM 4995 N N . ARG B 1 279 ? -0.044 -29.844 0.686 1 98.31 279 ARG B N 1
ATOM 4996 C CA . ARG B 1 279 ? -0.715 -29.234 1.831 1 98.31 279 ARG B CA 1
ATOM 4997 C C . ARG B 1 279 ? 0.293 -28.609 2.783 1 98.31 279 ARG B C 1
ATOM 4999 O O . ARG B 1 279 ? 0.084 -27.484 3.264 1 98.31 279 ARG B O 1
ATOM 5006 N N . THR B 1 280 ? 1.349 -29.297 3.049 1 98.44 280 THR B N 1
ATOM 5007 C CA . THR B 1 280 ? 2.402 -28.797 3.92 1 98.44 280 THR B CA 1
ATOM 5008 C C . THR B 1 280 ? 3.029 -27.531 3.332 1 98.44 280 THR B C 1
ATOM 5010 O O . THR B 1 280 ? 3.234 -26.547 4.039 1 98.44 280 THR B O 1
ATOM 5013 N N . GLU B 1 281 ? 3.316 -27.562 2.049 1 98.56 281 GLU B N 1
ATOM 5014 C CA . GLU B 1 281 ? 3.895 -26.406 1.361 1 98.56 281 GLU B CA 1
ATOM 5015 C C . GLU B 1 281 ? 2.979 -25.188 1.458 1 98.56 281 GLU B C 1
ATOM 5017 O O . GLU B 1 281 ? 3.436 -24.078 1.756 1 98.56 281 GLU B O 1
ATOM 5022 N N . VAL B 1 282 ? 1.67 -25.422 1.279 1 98.56 282 VAL B N 1
ATOM 5023 C CA . VAL B 1 282 ? 0.71 -24.328 1.228 1 98.56 282 VAL B CA 1
ATOM 5024 C C . VAL B 1 282 ? 0.388 -23.859 2.645 1 98.56 282 VAL B C 1
ATOM 5026 O O . VAL B 1 282 ? 0.58 -22.688 2.973 1 98.56 282 VAL B O 1
ATOM 5029 N N . GLU B 1 283 ? 0.035 -24.75 3.59 1 98.75 283 GLU B N 1
ATOM 5030 C CA . GLU B 1 283 ? -0.508 -24.406 4.898 1 98.75 283 GLU B CA 1
ATOM 5031 C C . GLU B 1 283 ? 0.602 -24.016 5.875 1 98.75 283 GLU B C 1
ATOM 5033 O O . GLU B 1 283 ? 0.434 -23.109 6.684 1 98.75 283 GLU B O 1
ATOM 5038 N N . ASP B 1 284 ? 1.749 -24.672 5.762 1 98.62 284 ASP B N 1
ATOM 5039 C CA . ASP B 1 284 ? 2.762 -24.516 6.805 1 98.62 284 ASP B CA 1
ATOM 5040 C C . ASP B 1 284 ? 3.879 -23.594 6.348 1 98.62 284 ASP B C 1
ATOM 5042 O O . ASP B 1 284 ? 4.516 -22.922 7.168 1 98.62 284 ASP B O 1
ATOM 5046 N N . GLN B 1 285 ? 4.102 -23.578 5.094 1 98.38 285 GLN B N 1
ATOM 5047 C CA . GLN B 1 285 ? 5.254 -22.812 4.621 1 98.38 285 GLN B CA 1
ATOM 5048 C C . GLN B 1 285 ? 4.82 -21.469 4.027 1 98.38 285 GLN B C 1
ATOM 5050 O O . GLN B 1 285 ? 5.402 -20.438 4.344 1 98.38 285 GLN B O 1
ATOM 5055 N N . LEU B 1 286 ? 3.77 -21.438 3.174 1 98.5 286 LEU B N 1
ATOM 5056 C CA . LEU B 1 286 ? 3.42 -20.234 2.42 1 98.5 286 LEU B CA 1
ATOM 5057 C C . LEU B 1 286 ? 2.441 -19.359 3.203 1 98.5 286 LEU B C 1
ATOM 5059 O O . LEU B 1 286 ? 2.703 -18.188 3.436 1 98.5 286 LEU B O 1
ATOM 5063 N N . LEU B 1 287 ? 1.35 -19.938 3.727 1 98.56 287 LEU B N 1
ATOM 5064 C CA . LEU B 1 287 ? 0.232 -19.156 4.258 1 98.56 287 LEU B CA 1
ATOM 5065 C C . LEU B 1 287 ? 0.636 -18.422 5.531 1 98.56 287 LEU B C 1
ATOM 5067 O O . LEU B 1 287 ? 0.177 -17.312 5.777 1 98.56 287 LEU B O 1
ATOM 5071 N N . PRO B 1 288 ? 1.581 -18.906 6.348 1 98.12 288 PRO B N 1
ATOM 5072 C CA . PRO B 1 288 ? 1.996 -18.172 7.539 1 98.12 288 PRO B CA 1
ATOM 5073 C C . PRO B 1 288 ? 2.703 -16.859 7.199 1 98.12 288 PRO B C 1
ATOM 5075 O O . PRO B 1 288 ? 2.822 -15.977 8.055 1 98.12 288 PRO B O 1
ATOM 5078 N N . LEU B 1 289 ? 3.199 -16.703 5.996 1 97.06 289 LEU B N 1
ATOM 5079 C CA . LEU B 1 289 ? 3.893 -15.492 5.59 1 97.06 289 LEU B CA 1
ATOM 5080 C C . LEU B 1 289 ? 2.9 -14.375 5.266 1 97.06 289 LEU B C 1
ATOM 5082 O O . LEU B 1 289 ? 3.283 -13.211 5.152 1 97.06 289 LEU B O 1
ATOM 5086 N N . LEU B 1 290 ? 1.61 -14.727 5.047 1 97.25 290 LEU B N 1
ATOM 5087 C CA . LEU B 1 290 ? 0.572 -13.766 4.699 1 97.25 290 LEU B CA 1
ATOM 5088 C C . LEU B 1 290 ? -0.101 -13.211 5.949 1 97.25 290 LEU B C 1
ATOM 5090 O O . LEU B 1 290 ? -1.026 -13.828 6.484 1 97.25 290 LEU B O 1
ATOM 5094 N N . ALA B 1 291 ? 0.242 -12.031 6.336 1 94.38 291 ALA B N 1
ATOM 5095 C CA . ALA B 1 291 ? -0.041 -11.477 7.656 1 94.38 291 ALA B CA 1
ATOM 5096 C C . ALA B 1 291 ? -1.543 -11.328 7.879 1 94.38 291 ALA B C 1
ATOM 5098 O O . ALA B 1 291 ? -2.035 -11.523 8.992 1 94.38 291 ALA B O 1
ATOM 5099 N N . ASP B 1 292 ? -2.307 -10.961 6.906 1 96.5 292 ASP B N 1
ATOM 5100 C CA . ASP B 1 292 ? -3.723 -10.664 7.098 1 96.5 292 ASP B CA 1
ATOM 5101 C C . ASP B 1 292 ? -4.551 -11.148 5.91 1 96.5 292 ASP B C 1
ATOM 5103 O O . ASP B 1 292 ? -5.488 -10.469 5.484 1 96.5 292 ASP B O 1
ATOM 5107 N N . ALA B 1 293 ? -4.129 -12.273 5.332 1 97.56 293 ALA B N 1
ATOM 5108 C CA . ALA B 1 293 ? -4.914 -12.945 4.297 1 97.56 293 ALA B CA 1
ATOM 5109 C C . ALA B 1 293 ? -5.871 -13.961 4.906 1 97.56 293 ALA B C 1
ATOM 5111 O O . ALA B 1 293 ? -5.496 -14.711 5.812 1 97.56 293 ALA B O 1
ATOM 5112 N N . HIS B 1 294 ? -7.117 -14.016 4.422 1 98.12 294 HIS B N 1
ATOM 5113 C CA . HIS B 1 294 ? -8.117 -14.953 4.926 1 98.12 294 HIS B CA 1
ATOM 5114 C C . HIS B 1 294 ? -8.523 -15.945 3.85 1 98.12 294 HIS B C 1
ATOM 5116 O O . HIS B 1 294 ? -8.914 -17.078 4.16 1 98.12 294 HIS B O 1
ATOM 5122 N N . CYS B 1 295 ? -8.516 -15.5 2.67 1 98.25 295 CYS B N 1
ATOM 5123 C CA . CYS B 1 295 ? -8.891 -16.375 1.565 1 98.25 295 CYS B CA 1
ATOM 5124 C C . CYS B 1 295 ? -8.195 -15.961 0.276 1 98.25 295 CYS B C 1
ATOM 5126 O O . CYS B 1 295 ? -7.734 -14.82 0.154 1 98.25 295 CYS B O 1
ATOM 5128 N N . GLY B 1 296 ? -8.039 -16.781 -0.632 1 97.25 296 GLY B N 1
ATOM 5129 C CA . GLY B 1 296 ? -7.391 -16.609 -1.923 1 97.25 296 GLY B CA 1
ATOM 5130 C C . GLY B 1 296 ? -7.074 -17.922 -2.609 1 97.25 296 GLY B C 1
ATOM 5131 O O . GLY B 1 296 ? -7.688 -18.953 -2.311 1 97.25 296 GLY B O 1
ATOM 5132 N N . SER B 1 297 ? -6.242 -17.859 -3.623 1 96.88 297 SER B N 1
ATOM 5133 C CA . SER B 1 297 ? -5.871 -19.094 -4.328 1 96.88 297 SER B CA 1
ATOM 5134 C C . SER B 1 297 ? -4.41 -19.062 -4.754 1 96.88 297 SER B C 1
ATOM 5136 O O . SER B 1 297 ? -3.797 -17.984 -4.824 1 96.88 297 SER B O 1
ATOM 5138 N N . ILE B 1 298 ? -3.902 -20.203 -4.934 1 97.31 298 ILE B N 1
ATOM 5139 C CA . ILE B 1 298 ? -2.549 -20.438 -5.43 1 97.31 298 ILE B CA 1
ATOM 5140 C C . ILE B 1 298 ? -2.598 -21.344 -6.656 1 97.31 298 ILE B C 1
ATOM 5142 O O . ILE B 1 298 ? -3.369 -22.312 -6.691 1 97.31 298 ILE B O 1
ATOM 5146 N N . GLU B 1 299 ? -1.74 -21.047 -7.633 1 95.81 299 GLU B N 1
ATOM 5147 C CA . GLU B 1 299 ? -1.687 -21.875 -8.836 1 95.81 299 GLU B CA 1
ATOM 5148 C C . GLU B 1 299 ? -0.279 -22.422 -9.078 1 95.81 299 GLU B C 1
ATOM 5150 O O . GLU B 1 299 ? 0.708 -21.734 -8.805 1 95.81 299 GLU B O 1
ATOM 5155 N N . PHE B 1 300 ? -0.237 -23.641 -9.539 1 97.25 300 PHE B N 1
ATOM 5156 C CA . PHE B 1 300 ? 1.045 -24.25 -9.891 1 97.25 300 PHE B CA 1
ATOM 5157 C C . PHE B 1 300 ? 0.888 -25.234 -11.039 1 97.25 300 PHE B C 1
ATOM 5159 O O . PHE B 1 300 ? -0.231 -25.516 -11.477 1 97.25 300 PHE B O 1
ATOM 5166 N N . LEU B 1 301 ? 2.029 -25.594 -11.672 1 96.38 301 LEU B N 1
ATOM 5167 C CA . LEU B 1 301 ? 2.121 -26.625 -12.695 1 96.38 301 LEU B CA 1
ATOM 5168 C C . LEU B 1 301 ? 3.246 -27.609 -12.383 1 96.38 301 LEU B C 1
ATOM 5170 O O . LEU B 1 301 ? 4.098 -27.328 -11.531 1 96.38 301 LEU B O 1
ATOM 5174 N N . TYR B 1 302 ? 3.15 -28.766 -12.914 1 96.69 302 TYR B N 1
ATOM 5175 C CA . TYR B 1 302 ? 4.281 -29.688 -12.938 1 96.69 302 TYR B CA 1
ATOM 5176 C C . TYR B 1 302 ? 5.027 -29.609 -14.258 1 96.69 302 TYR B C 1
ATOM 5178 O O . TYR B 1 302 ? 4.41 -29.531 -15.32 1 96.69 302 TYR B O 1
ATOM 5186 N N . THR B 1 303 ? 6.375 -29.578 -14.148 1 95.12 303 THR B N 1
ATOM 5187 C CA . THR B 1 303 ? 7.16 -29.547 -15.383 1 95.12 303 THR B CA 1
ATOM 5188 C C . THR B 1 303 ? 7.09 -30.875 -16.109 1 95.12 303 THR B C 1
ATOM 5190 O O . THR B 1 303 ? 6.918 -31.922 -15.484 1 95.12 303 THR B O 1
ATOM 5193 N N . GLN B 1 304 ? 7.266 -30.859 -17.406 1 91.56 304 GLN B N 1
ATOM 5194 C CA . GLN B 1 304 ? 7.16 -32.031 -18.266 1 91.56 304 GLN B CA 1
ATOM 5195 C C . GLN B 1 304 ? 8.438 -32.875 -18.203 1 91.56 304 GLN B C 1
ATOM 5197 O O . GLN B 1 304 ? 8.406 -34.094 -18.469 1 91.56 304 GLN B O 1
ATOM 5202 N N . ASP B 1 305 ? 9.461 -32.25 -17.875 1 88.5 305 ASP B N 1
ATOM 5203 C CA . ASP B 1 305 ? 10.742 -32.969 -17.875 1 88.5 305 ASP B CA 1
ATOM 5204 C C . ASP B 1 305 ? 10.805 -34 -16.75 1 88.5 305 ASP B C 1
ATOM 5206 O O . ASP B 1 305 ? 9.844 -34.125 -15.984 1 88.5 305 ASP B O 1
ATOM 5210 N N . GLU B 1 306 ? 11.867 -34.75 -16.641 1 90 306 GLU B N 1
ATOM 5211 C CA . GLU B 1 306 ? 12.016 -35.875 -15.727 1 90 306 GLU B CA 1
ATOM 5212 C C . GLU B 1 306 ? 12.023 -35.406 -14.273 1 90 306 GLU B C 1
ATOM 5214 O O . GLU B 1 306 ? 11.68 -36.188 -13.367 1 90 306 GLU B O 1
ATOM 5219 N N . SER B 1 307 ? 12.273 -34.219 -14.078 1 89.81 307 SER B N 1
ATOM 5220 C CA . SER B 1 307 ? 12.336 -33.688 -12.711 1 89.81 307 SER B CA 1
ATOM 5221 C C . SER B 1 307 ? 10.945 -33.5 -12.125 1 89.81 307 SER B C 1
ATOM 5223 O O . SER B 1 307 ? 10.773 -33.5 -10.898 1 89.81 307 SER B O 1
ATOM 5225 N N . ASN B 1 308 ? 9.953 -33.375 -12.922 1 94.12 308 ASN B N 1
ATOM 5226 C CA . ASN B 1 308 ? 8.57 -33.219 -12.477 1 94.12 308 ASN B CA 1
ATOM 5227 C C . ASN B 1 308 ? 8.461 -32.25 -11.305 1 94.12 308 ASN B C 1
ATOM 5229 O O . ASN B 1 308 ? 7.852 -32.594 -10.281 1 94.12 308 ASN B O 1
ATOM 5233 N N . LYS B 1 309 ? 9.109 -31.125 -11.5 1 95.31 309 LYS B N 1
ATOM 5234 C CA . LYS B 1 309 ? 9.109 -30.094 -10.461 1 95.31 309 LYS B CA 1
ATOM 5235 C C . LYS B 1 309 ? 7.758 -29.406 -10.375 1 95.31 309 LYS B C 1
ATOM 5237 O O . LYS B 1 309 ? 7.121 -29.141 -11.398 1 95.31 309 LYS B O 1
ATOM 5242 N N . ARG B 1 310 ? 7.301 -29.172 -9.133 1 97.62 310 ARG B N 1
ATOM 5243 C CA . ARG B 1 310 ? 6.137 -28.312 -8.906 1 97.62 310 ARG B CA 1
ATOM 5244 C C . ARG B 1 310 ? 6.527 -26.844 -8.914 1 97.62 310 ARG B C 1
ATOM 5246 O O . ARG B 1 310 ? 7.297 -26.391 -8.062 1 97.62 310 ARG B O 1
ATOM 5253 N N . LEU B 1 311 ? 6.008 -26.047 -9.859 1 97.25 311 LEU B N 1
ATOM 5254 C CA . LEU B 1 311 ? 6.324 -24.625 -9.977 1 97.25 311 LEU B CA 1
ATOM 5255 C C . LEU B 1 311 ? 5.102 -23.766 -9.664 1 97.25 311 LEU B C 1
ATOM 5257 O O . LEU B 1 311 ? 4.133 -23.781 -10.43 1 97.25 311 LEU B O 1
ATOM 5261 N N . TYR B 1 312 ? 5.121 -23.109 -8.484 1 97.38 312 TYR B N 1
ATOM 5262 C CA . TYR B 1 312 ? 4.078 -22.156 -8.148 1 97.38 312 TYR B CA 1
ATOM 5263 C C . TYR B 1 312 ? 4.242 -20.859 -8.945 1 97.38 312 TYR B C 1
ATOM 5265 O O . TYR B 1 312 ? 5.355 -20.344 -9.078 1 97.38 312 TYR B O 1
ATOM 5273 N N . PHE B 1 313 ? 3.088 -20.25 -9.508 1 94.31 313 PHE B N 1
ATOM 5274 C CA . PHE B 1 313 ? 3.334 -19.125 -10.391 1 94.31 313 PHE B CA 1
ATOM 5275 C C . PHE B 1 313 ? 2.314 -18.016 -10.156 1 94.31 313 PHE B C 1
ATOM 5277 O O . PHE B 1 313 ? 2.439 -16.922 -10.711 1 94.31 313 PHE B O 1
ATOM 5284 N N . ASP B 1 314 ? 1.302 -18.266 -9.266 1 94 314 ASP B N 1
ATOM 5285 C CA . ASP B 1 314 ? 0.299 -17.234 -9.016 1 94 314 ASP B CA 1
ATOM 5286 C C . ASP B 1 314 ? -0.295 -17.375 -7.617 1 94 314 ASP B C 1
ATOM 5288 O O . ASP B 1 314 ? -0.533 -18.484 -7.145 1 94 314 ASP B O 1
ATOM 5292 N N . LEU B 1 315 ? -0.421 -16.328 -6.941 1 95.75 315 LEU B N 1
ATOM 5293 C CA . LEU B 1 315 ? -1.073 -16.188 -5.645 1 95.75 315 LEU B CA 1
ATOM 5294 C C . LEU B 1 315 ? -2.07 -15.031 -5.672 1 95.75 315 LEU B C 1
ATOM 5296 O O . LEU B 1 315 ? -1.677 -13.859 -5.625 1 95.75 315 LEU B O 1
ATOM 5300 N N . ASN B 1 316 ? -3.377 -15.336 -5.715 1 93.19 316 ASN B N 1
ATOM 5301 C CA . ASN B 1 316 ? -4.422 -14.336 -5.883 1 93.19 316 ASN B CA 1
ATOM 5302 C C . ASN B 1 316 ? -5.277 -14.203 -4.629 1 93.19 316 ASN B C 1
ATOM 5304 O O . ASN B 1 316 ? -5.84 -15.188 -4.148 1 93.19 316 ASN B O 1
ATOM 5308 N N . LEU B 1 317 ? -5.391 -12.969 -4.145 1 93.81 317 LEU B N 1
ATOM 5309 C CA . LEU B 1 317 ? -6.309 -12.758 -3.033 1 93.81 317 LEU B CA 1
ATOM 5310 C C . LEU B 1 317 ? -7.75 -12.695 -3.527 1 93.81 317 LEU B C 1
ATOM 5312 O O . LEU B 1 317 ? -8.68 -13.078 -2.809 1 93.81 317 LEU B O 1
ATOM 5316 N N . LEU B 1 318 ? -7.902 -12.102 -4.695 1 91.31 318 LEU B N 1
ATOM 5317 C CA . LEU B 1 318 ? -9.195 -12.242 -5.352 1 91.31 318 LEU B CA 1
ATOM 5318 C C . LEU B 1 318 ? -9.203 -13.422 -6.309 1 91.31 318 LEU B C 1
ATOM 5320 O O . LEU B 1 318 ? -8.453 -13.438 -7.289 1 91.31 318 LEU B O 1
ATOM 5324 N N . SER B 1 319 ? -9.891 -14.383 -5.973 1 89.25 319 SER B N 1
ATOM 5325 C CA . SER B 1 319 ? -10.031 -15.57 -6.809 1 89.25 319 SER B CA 1
ATOM 5326 C C . SER B 1 319 ? -11.484 -16.031 -6.875 1 89.25 319 SER B C 1
ATOM 5328 O O . SER B 1 319 ? -12.172 -16.078 -5.855 1 89.25 319 SER B O 1
ATOM 5330 N N . THR B 1 320 ? -11.859 -16.344 -8.055 1 89.38 320 THR B N 1
ATOM 5331 C CA . THR B 1 320 ? -13.211 -16.844 -8.227 1 89.38 320 THR B CA 1
ATOM 5332 C C . THR B 1 320 ? -13.289 -18.328 -7.852 1 89.38 320 THR B C 1
ATOM 5334 O O . THR B 1 320 ? -12.617 -19.156 -8.461 1 89.38 320 THR B O 1
ATOM 5337 N N . LEU B 1 321 ? -14.109 -18.578 -6.887 1 93.81 321 LEU B N 1
ATOM 5338 C CA . LEU B 1 321 ? -14.383 -19.984 -6.566 1 93.81 321 LEU B CA 1
ATOM 5339 C C . LEU B 1 321 ? -15.141 -20.656 -7.703 1 93.81 321 LEU B C 1
ATOM 5341 O O . LEU B 1 321 ? -15.891 -20 -8.438 1 93.81 321 LEU B O 1
ATOM 5345 N N . PRO B 1 322 ? -14.898 -21.922 -7.812 1 88.69 322 PRO B N 1
ATOM 5346 C CA . PRO B 1 322 ? -15.547 -22.594 -8.938 1 88.69 322 PRO B CA 1
ATOM 5347 C C . PRO B 1 322 ? -17.062 -22.719 -8.758 1 88.69 322 PRO B C 1
ATOM 5349 O O . PRO B 1 322 ? -17.531 -22.922 -7.637 1 88.69 322 PRO B O 1
ATOM 5352 N N . THR B 1 323 ? -17.734 -22.594 -9.859 1 83.06 323 THR B N 1
ATOM 5353 C CA . THR B 1 323 ? -19.188 -22.75 -9.859 1 83.06 323 THR B CA 1
ATOM 5354 C C . THR B 1 323 ? -19.578 -24.125 -10.398 1 83.06 323 THR B C 1
ATOM 5356 O O . THR B 1 323 ? -20.656 -24.625 -10.102 1 83.06 323 THR B O 1
ATOM 5359 N N . ARG B 1 324 ? -18.766 -24.672 -11.266 1 84.38 324 ARG B N 1
ATOM 5360 C CA . ARG B 1 324 ? -18.953 -26.016 -11.82 1 84.38 324 ARG B CA 1
ATOM 5361 C C . ARG B 1 324 ? -17.656 -26.812 -11.75 1 84.38 324 ARG B C 1
ATOM 5363 O O . ARG B 1 324 ? -16.609 -26.375 -12.227 1 84.38 324 ARG B O 1
ATOM 5370 N N . VAL B 1 325 ? -17.719 -27.953 -11.078 1 90.75 325 VAL B N 1
ATOM 5371 C CA . VAL B 1 325 ? -16.562 -28.812 -10.93 1 90.75 325 VAL B CA 1
ATOM 5372 C C . VAL B 1 325 ? -16.953 -30.266 -11.18 1 90.75 325 VAL B C 1
ATOM 5374 O O . VAL B 1 325 ? -17.984 -30.734 -10.703 1 90.75 325 VAL B O 1
ATOM 5377 N N . SER B 1 326 ? -16.156 -30.906 -12.117 1 90.69 326 SER B N 1
ATOM 5378 C CA . SER B 1 326 ? -16.312 -32.344 -12.258 1 90.69 326 SER B CA 1
ATOM 5379 C C . SER B 1 326 ? -15.773 -33.094 -11.031 1 90.69 326 SER B C 1
ATOM 5381 O O . SER B 1 326 ? -14.586 -33 -10.711 1 90.69 326 SER B O 1
ATOM 5383 N N . ASN B 1 327 ? -16.656 -33.812 -10.336 1 92.38 327 ASN B N 1
ATOM 5384 C CA . ASN B 1 327 ? -16.297 -34.5 -9.109 1 92.38 327 ASN B CA 1
ATOM 5385 C C . ASN B 1 327 ? -16.406 -36.031 -9.297 1 92.38 327 ASN B C 1
ATOM 5387 O O . ASN B 1 327 ? -16.922 -36.719 -8.422 1 92.38 327 ASN B O 1
ATOM 5391 N N . THR B 1 328 ? -16.016 -36.531 -10.438 1 84.69 328 THR B N 1
ATOM 5392 C CA . THR B 1 328 ? -16.188 -37.938 -10.797 1 84.69 328 THR B CA 1
ATOM 5393 C C . THR B 1 328 ? -15.422 -38.844 -9.844 1 84.69 328 THR B C 1
ATOM 5395 O O . THR B 1 328 ? -15.859 -39.938 -9.547 1 84.69 328 THR B O 1
ATOM 5398 N N . GLY B 1 329 ? -14.391 -38.469 -9.227 1 85.5 329 GLY B N 1
ATOM 5399 C CA . GLY B 1 329 ? -13.617 -39.312 -8.305 1 85.5 329 GLY B CA 1
ATOM 5400 C C . GLY B 1 329 ? -14.055 -39.156 -6.863 1 85.5 329 GLY B C 1
ATOM 5401 O O . GLY B 1 329 ? -13.531 -39.812 -5.973 1 85.5 329 GLY B O 1
ATOM 5402 N N . GLY B 1 330 ? -15.086 -38.344 -6.598 1 89.75 330 GLY B N 1
ATOM 5403 C CA . GLY B 1 330 ? -15.609 -38.156 -5.254 1 89.75 330 GLY B CA 1
ATOM 5404 C C . GLY B 1 330 ? -14.617 -37.5 -4.32 1 89.75 330 GLY B C 1
ATOM 5405 O O . GLY B 1 330 ? -14.547 -37.812 -3.137 1 89.75 330 GLY B O 1
ATOM 5406 N N . VAL B 1 331 ? -13.836 -36.688 -4.906 1 92.81 331 VAL B N 1
ATOM 5407 C CA . VAL B 1 331 ? -12.844 -35.969 -4.113 1 92.81 331 VAL B CA 1
ATOM 5408 C C . VAL B 1 331 ? -13.539 -35 -3.154 1 92.81 331 VAL B C 1
ATOM 5410 O O . VAL B 1 331 ? -13.18 -34.906 -1.977 1 92.81 331 VAL B O 1
ATOM 5413 N N . TRP B 1 332 ? -14.57 -34.281 -3.648 1 93.81 332 TRP B N 1
ATOM 5414 C CA . TRP B 1 332 ? -15.383 -33.375 -2.824 1 93.81 332 TRP B CA 1
ATOM 5415 C C . TRP B 1 332 ? -16.641 -34.094 -2.334 1 93.81 332 TRP B C 1
ATOM 5417 O O . TRP B 1 332 ? -17.156 -35 -3.01 1 93.81 332 TRP B O 1
ATOM 5427 N N . ALA B 1 333 ? -17.062 -33.75 -1.119 1 93.38 333 ALA B N 1
ATOM 5428 C CA . ALA B 1 333 ? -18.375 -34.25 -0.691 1 93.38 333 ALA B CA 1
ATOM 5429 C C . ALA B 1 333 ? -19.469 -33.781 -1.653 1 93.38 333 ALA B C 1
ATOM 5431 O O . ALA B 1 333 ? -19.406 -32.688 -2.221 1 93.38 333 ALA B O 1
ATOM 5432 N N . ASP B 1 334 ? -20.484 -34.594 -1.893 1 89.75 334 ASP B N 1
ATOM 5433 C CA . ASP B 1 334 ? -21.547 -34.344 -2.861 1 89.75 334 ASP B CA 1
ATOM 5434 C C . ASP B 1 334 ? -22.25 -33 -2.562 1 89.75 334 ASP B C 1
ATOM 5436 O O . ASP B 1 334 ? -22.672 -32.312 -3.48 1 89.75 334 ASP B O 1
ATOM 5440 N N . ASP B 1 335 ? -22.328 -32.656 -1.371 1 91.12 335 ASP B N 1
ATOM 5441 C CA . ASP B 1 335 ? -23.062 -31.438 -0.988 1 91.12 335 ASP B CA 1
ATOM 5442 C C . ASP B 1 335 ? -22.094 -30.297 -0.678 1 91.12 335 ASP B C 1
ATOM 5444 O O . ASP B 1 335 ? -22.484 -29.281 -0.112 1 91.12 335 ASP B O 1
ATOM 5448 N N . TYR B 1 336 ? -20.891 -30.562 -1.101 1 94.88 336 TYR B N 1
ATOM 5449 C CA . TYR B 1 336 ? -19.891 -29.547 -0.792 1 94.88 336 TYR B CA 1
ATOM 5450 C C . TYR B 1 336 ? -20.062 -28.312 -1.675 1 94.88 336 TYR B C 1
ATOM 5452 O O . TYR B 1 336 ? -20.125 -28.422 -2.9 1 94.88 336 TYR B O 1
ATOM 5460 N N . ASP B 1 337 ? -20.203 -27.109 -1.064 1 95.38 337 ASP B N 1
ATOM 5461 C CA . ASP B 1 337 ? -20.266 -25.812 -1.752 1 95.38 337 ASP B CA 1
ATOM 5462 C C . ASP B 1 337 ? -19.219 -24.844 -1.203 1 95.38 337 ASP B C 1
ATOM 5464 O O . ASP B 1 337 ? -19.391 -24.312 -0.107 1 95.38 337 ASP B O 1
ATOM 5468 N N . PRO B 1 338 ? -18.172 -24.672 -1.969 1 96.62 338 PRO B N 1
ATOM 5469 C CA . PRO B 1 338 ? -17.094 -23.828 -1.459 1 96.62 338 PRO B CA 1
ATOM 5470 C C . PRO B 1 338 ? -17.531 -22.391 -1.184 1 96.62 338 PRO B C 1
ATOM 5472 O O . PRO B 1 338 ? -16.938 -21.703 -0.346 1 96.62 338 PRO B O 1
ATOM 5475 N N . TRP B 1 339 ? -18.578 -21.891 -1.866 1 97.19 339 TRP B N 1
ATOM 5476 C CA . TRP B 1 339 ? -19.094 -20.547 -1.638 1 97.19 339 TRP B CA 1
ATOM 5477 C C . TRP B 1 339 ? -19.75 -20.438 -0.269 1 97.19 339 TRP B C 1
ATOM 5479 O O . TRP B 1 339 ? -19.578 -19.438 0.437 1 97.19 339 TRP B O 1
ATOM 5489 N N . MET B 1 340 ? -20.453 -21.469 0.122 1 97.38 340 MET B N 1
ATOM 5490 C CA . MET B 1 340 ? -21.078 -21.5 1.441 1 97.38 340 MET B CA 1
ATOM 5491 C C . MET B 1 340 ? -20.031 -21.547 2.543 1 97.38 340 MET B C 1
ATOM 5493 O O . MET B 1 340 ? -20.172 -20.891 3.578 1 97.38 340 MET B O 1
ATOM 5497 N N . GLU B 1 341 ? -19.047 -22.344 2.262 1 98 341 GLU B N 1
ATOM 5498 C CA . GLU B 1 341 ? -17.953 -22.422 3.23 1 98 341 GLU B CA 1
ATOM 5499 C C . GLU B 1 341 ? -17.281 -21.062 3.414 1 98 341 GLU B C 1
ATOM 5501 O O . GLU B 1 341 ? -17 -20.656 4.543 1 98 341 GLU B O 1
ATOM 5506 N N . LEU B 1 342 ? -17.047 -20.359 2.305 1 98.38 342 LEU B N 1
ATOM 5507 C CA . LEU B 1 342 ? -16.453 -19.031 2.354 1 98.38 342 LEU B CA 1
ATOM 5508 C C . LEU B 1 342 ? -17.359 -18.062 3.125 1 98.38 342 LEU B C 1
ATOM 5510 O O . LEU B 1 342 ? -16.875 -17.328 3.99 1 98.38 342 LEU B O 1
ATOM 5514 N N . ALA B 1 343 ? -18.625 -18.062 2.816 1 98.19 343 ALA B N 1
ATOM 5515 C CA . ALA B 1 343 ? -19.578 -17.172 3.475 1 98.19 343 ALA B CA 1
ATOM 5516 C C . ALA B 1 343 ? -19.594 -17.406 4.98 1 98.19 343 ALA B C 1
ATOM 5518 O O . ALA B 1 343 ? -19.562 -16.453 5.766 1 98.19 343 ALA B O 1
ATOM 5519 N N . ASN B 1 344 ? -19.609 -18.688 5.398 1 97.81 344 ASN B N 1
ATOM 5520 C CA . ASN B 1 344 ? -19.594 -19.016 6.816 1 97.81 344 ASN B CA 1
ATOM 5521 C C . ASN B 1 344 ? -18.328 -18.516 7.504 1 97.81 344 ASN B C 1
ATOM 5523 O O . ASN B 1 344 ? -18.391 -17.984 8.617 1 97.81 344 ASN B O 1
ATOM 5527 N N . ALA B 1 345 ? -17.234 -18.703 6.824 1 97.88 345 ALA B N 1
ATOM 5528 C CA . ALA B 1 345 ? -15.969 -18.234 7.379 1 97.88 345 ALA B CA 1
ATOM 5529 C C . ALA B 1 345 ? -15.969 -16.719 7.547 1 97.88 345 ALA B C 1
ATOM 5531 O O . ALA B 1 345 ? -15.461 -16.203 8.539 1 97.88 345 ALA B O 1
ATOM 5532 N N . ILE B 1 346 ? -16.5 -16 6.59 1 97.62 346 ILE B N 1
ATOM 5533 C CA . ILE B 1 346 ? -16.547 -14.539 6.625 1 97.62 346 ILE B CA 1
ATOM 5534 C C . ILE B 1 346 ? -17.375 -14.078 7.82 1 97.62 346 ILE B C 1
ATOM 5536 O O . ILE B 1 346 ? -16.969 -13.18 8.562 1 97.62 346 ILE B O 1
ATOM 5540 N N . TRP B 1 347 ? -18.516 -14.703 8.016 1 96.12 347 TRP B N 1
ATOM 5541 C CA . TRP B 1 347 ? -19.344 -14.344 9.164 1 96.12 347 TRP B CA 1
ATOM 5542 C C . TRP B 1 347 ? -18.594 -14.562 10.469 1 96.12 347 TRP B C 1
ATOM 5544 O O . TRP B 1 347 ? -18.688 -13.75 11.391 1 96.12 347 TRP B O 1
ATOM 5554 N N . LYS B 1 348 ? -17.797 -15.586 10.484 1 94.06 348 LYS B N 1
ATOM 5555 C CA . LYS B 1 348 ? -17.016 -15.875 11.688 1 94.06 348 LYS B CA 1
ATOM 5556 C C . LYS B 1 348 ? -15.961 -14.797 11.922 1 94.06 348 LYS B C 1
ATOM 5558 O O . LYS B 1 348 ? -15.773 -14.344 13.055 1 94.06 348 LYS B O 1
ATOM 5563 N N . VAL B 1 349 ? -15.281 -14.414 10.875 1 94.5 349 VAL B N 1
ATOM 5564 C CA . VAL B 1 349 ? -14.234 -13.398 10.969 1 94.5 349 VAL B CA 1
ATOM 5565 C C . VAL B 1 349 ? -14.836 -12.078 11.453 1 94.5 349 VAL B C 1
ATOM 5567 O O . VAL B 1 349 ? -14.273 -11.414 12.32 1 94.5 349 VAL B O 1
ATOM 5570 N N . VAL B 1 350 ? -15.953 -11.695 10.898 1 92.38 350 VAL B N 1
ATOM 5571 C CA . VAL B 1 350 ? -16.594 -10.414 11.195 1 92.38 350 VAL B CA 1
ATOM 5572 C C . VAL B 1 350 ? -17.141 -10.43 12.625 1 92.38 350 VAL B C 1
ATOM 5574 O O . VAL B 1 350 ? -17.016 -9.453 13.359 1 92.38 350 VAL B O 1
ATOM 5577 N N . ALA B 1 351 ? -17.688 -11.508 13.086 1 86.06 351 ALA B N 1
ATOM 5578 C CA . ALA B 1 351 ? -18.266 -11.641 14.422 1 86.06 351 ALA B CA 1
ATOM 5579 C C . ALA B 1 351 ? -17.172 -11.602 15.492 1 86.06 351 ALA B C 1
ATOM 5581 O O . ALA B 1 351 ? -17.344 -10.977 16.547 1 86.06 351 ALA B O 1
ATOM 5582 N N . GLU B 1 352 ? -16.141 -12.281 15.273 1 81.5 352 GLU B N 1
ATOM 5583 C CA . GLU B 1 352 ? -15.055 -12.359 16.25 1 81.5 352 GLU B CA 1
ATOM 5584 C C . GLU B 1 352 ? -14.445 -10.992 16.516 1 81.5 352 GLU B C 1
ATOM 5586 O O . GLU B 1 352 ? -14.18 -10.633 17.656 1 81.5 352 GLU B O 1
ATOM 5591 N N . LYS B 1 353 ? -14.297 -10.266 15.523 1 74.88 353 LYS B N 1
ATOM 5592 C CA . LYS B 1 353 ? -13.641 -8.969 15.664 1 74.88 353 LYS B CA 1
ATOM 5593 C C . LYS B 1 353 ? -14.578 -7.938 16.281 1 74.88 353 LYS B C 1
ATOM 5595 O O . LYS B 1 353 ? -14.133 -7.043 17 1 74.88 353 LYS B O 1
ATOM 5600 N N . GLU B 1 354 ? -15.805 -8.117 15.93 1 72.31 354 GLU B N 1
ATOM 5601 C CA . GLU B 1 354 ? -16.781 -7.219 16.547 1 72.31 354 GLU B CA 1
ATOM 5602 C C . GLU B 1 354 ? -16.828 -7.406 18.062 1 72.31 354 GLU B C 1
ATOM 5604 O O . GLU B 1 354 ? -16.969 -6.434 18.812 1 72.31 354 GLU B O 1
ATOM 5609 N N . GLU B 1 355 ? -16.625 -8.594 18.406 1 68.19 355 GLU B N 1
ATOM 5610 C CA . GLU B 1 355 ? -16.594 -8.898 19.828 1 68.19 355 GLU B CA 1
ATOM 5611 C C . GLU B 1 355 ? -15.359 -8.305 20.484 1 68.19 355 GLU B C 1
ATOM 5613 O O . GLU B 1 355 ? -15.438 -7.766 21.594 1 68.19 355 GLU B O 1
ATOM 5618 N N . ASN B 1 356 ? -14.305 -8.375 19.781 1 66.5 356 ASN B N 1
ATOM 5619 C CA . ASN B 1 356 ? -13.062 -7.816 20.312 1 66.5 356 ASN B CA 1
ATOM 5620 C C . ASN B 1 356 ? -13.125 -6.293 20.391 1 66.5 356 ASN B C 1
ATOM 5622 O O . ASN B 1 356 ? -12.586 -5.699 21.328 1 66.5 356 ASN B O 1
ATOM 5626 N N . ARG B 1 357 ? -13.836 -5.695 19.438 1 67.44 357 ARG B N 1
ATOM 5627 C CA . ARG B 1 357 ? -14.016 -4.25 19.406 1 67.44 357 ARG B CA 1
ATOM 5628 C C . ARG B 1 357 ? -14.898 -3.789 20.562 1 67.44 357 ARG B C 1
ATOM 5630 O O . ARG B 1 357 ? -14.625 -2.758 21.188 1 67.44 357 ARG B O 1
ATOM 5637 N N . ALA B 1 358 ? -15.828 -4.512 20.844 1 62.5 358 ALA B N 1
ATOM 5638 C CA . ALA B 1 358 ? -16.75 -4.188 21.922 1 62.5 358 ALA B CA 1
ATOM 5639 C C . ALA B 1 358 ? -16.078 -4.324 23.281 1 62.5 358 ALA B C 1
ATOM 5641 O O . ALA B 1 358 ? -16.391 -3.584 24.219 1 62.5 358 ALA B O 1
ATOM 5642 N N . ASN B 1 359 ? -14.969 -5.172 23.266 1 54.75 359 ASN B N 1
ATOM 5643 C CA . ASN B 1 359 ? -14.281 -5.438 24.531 1 54.75 359 ASN B CA 1
ATOM 5644 C C . ASN B 1 359 ? -13.078 -4.52 24.719 1 54.75 359 ASN B C 1
ATOM 5646 O O . ASN B 1 359 ? -12.5 -4.461 25.812 1 54.75 359 ASN B O 1
ATOM 5650 N N . ALA B 1 360 ? -12.734 -3.797 23.703 1 52.16 360 ALA B N 1
ATOM 5651 C CA . ALA B 1 360 ? -11.578 -2.914 23.812 1 52.16 360 ALA B CA 1
ATOM 5652 C C . ALA B 1 360 ? -11.992 -1.512 24.25 1 52.16 360 ALA B C 1
ATOM 5654 O O . ALA B 1 360 ? -13.109 -1.074 23.969 1 52.16 360 ALA B O 1
#

Organism: NCBI:txid2856

Solvent-accessible surface area (backbone atoms only — not comparable to full-atom values): 38680 Å² total; per-residue (Å²): 129,75,58,32,27,39,34,36,35,24,40,68,94,44,63,80,31,66,63,44,52,50,46,53,52,26,36,63,70,44,25,62,82,70,76,42,50,70,57,68,86,75,75,73,70,80,81,76,68,77,74,69,71,76,83,69,58,36,33,35,80,41,82,40,28,53,63,60,60,34,46,65,48,38,54,37,31,48,84,77,44,92,53,71,43,44,53,24,36,38,54,52,52,54,44,48,46,51,33,32,56,44,54,50,48,42,34,52,42,46,53,36,47,74,70,60,37,30,57,43,41,26,40,70,31,47,54,37,46,38,27,49,60,45,40,31,42,48,34,39,76,34,72,42,52,37,52,57,32,32,37,28,42,37,54,89,86,40,65,84,67,44,45,48,61,67,51,52,51,47,34,36,75,68,67,67,36,57,83,90,45,74,35,60,30,32,36,33,50,33,50,51,55,60,37,52,73,54,39,81,42,59,42,79,72,88,60,55,77,73,69,43,92,54,22,32,32,31,43,26,54,58,69,65,38,35,95,36,31,42,35,41,37,33,35,43,72,61,32,79,67,51,34,32,38,34,75,55,56,84,85,47,68,65,70,31,71,57,39,78,43,55,78,82,54,90,66,66,32,29,51,39,79,79,48,71,69,57,46,44,48,44,40,69,38,38,42,71,72,41,83,38,52,35,45,28,31,38,31,34,30,35,38,63,56,94,76,52,46,63,30,44,79,46,50,33,60,58,58,53,67,70,88,60,66,44,51,89,84,56,67,54,60,92,84,63,49,73,56,48,53,49,30,52,50,49,54,50,53,34,51,56,37,50,53,50,52,73,71,100,126,74,59,32,26,40,35,36,34,24,39,68,92,44,62,81,32,68,64,45,51,50,48,54,52,26,36,62,72,45,24,61,85,68,76,43,49,70,58,70,87,74,76,76,68,82,81,74,69,78,72,72,71,77,84,67,58,37,33,34,80,41,82,39,28,53,62,59,61,33,46,65,49,38,55,36,31,46,84,76,45,92,53,71,44,45,53,23,36,38,55,50,52,52,45,48,46,52,35,32,54,43,52,51,48,40,34,52,43,46,54,36,46,75,70,58,38,30,55,43,41,28,40,70,31,46,53,37,46,38,27,48,60,45,39,31,40,48,33,39,76,34,72,44,52,39,53,56,30,32,36,27,41,36,55,88,87,40,65,85,67,44,45,50,61,66,52,51,50,48,33,36,74,69,68,68,38,57,85,90,46,73,35,59,30,30,37,34,50,33,50,52,55,62,37,53,75,54,40,80,42,58,43,80,71,88,59,55,78,75,67,44,89,53,22,32,32,31,44,27,55,58,69,66,38,35,94,37,32,42,35,40,36,32,35,44,73,62,32,81,64,51,35,33,37,34,75,56,56,86,87,46,68,65,70,29,72,58,38,77,44,58,78,82,55,90,67,65,34,28,51,41,78,78,48,69,68,58,46,44,49,45,40,66,36,40,43,70,72,41,82,39,54,36,46,29,30,39,30,34,31,35,37,62,57,95,75,54,44,63,29,42,79,48,50,34,62,58,59,51,69,71,87,60,67,45,50,88,83,56,66,56,62,92,85,64,48,73,57,48,53,50,28,52,50,50,52,49,54,31,51,55,37,51,52,51,51,71,71,97

Secondary structure (DSSP, 8-state):
---EEEEEEE-GGGTT-HHHHHHHHHHHHHGGGGT-EEPPTTTTS---S--------EEEEEEEEHHHHHHT-EE-SSSSPTTTTEEEEEE---TTS-HHHHHHHHHHHHHHHHTT--EES-HHHHHHHT-HHHHHHHHHHTT-----EEEEE--TT-HHHH-HHHHHHHHHHTTSSBTTB-EEEEEEESS-STTTT-EEEEESP-SPPPPPTTSEEEEEE--PBGGGEEEEEEEETTEEEEEEEEE--TTS-TTTT--TTSTT-SSPPEE-PPPHHHHIIIIIIIGGG-TT--EEEEEEEEBSSTT--EEEEEEESS-PPPS--B-TT--S-TT--HHHHHHHHHHHHHHHHHHHHHH-/---EEEEEEE-GGGTT-HHHHHHHHHHHHHGGGGT-EEPPTTTTS---S--------EEEEEEEEHHHHHHT-EE-SSSSPTTTTEEEEEE---TTS-HHHHHHHHHHHHHHHHTT--EES-HHHHHHHT-HHHHHHHHHHTT-----EEEEE--TT-HHHH-HHHHHHHHHHTTSSBTTB-EEEEEEESS-STTTT-EEEEESP-SPPPPPTTSEEEEEE--PBGGGEEEEEEEETTEEEEEEEEE--TTS-TTTT--TTSTT-SSPPEE-PPPHHHHIIIIIIIGGG-TT--EEEEEEEEBSSTT--EEEEEEESS-PPPS--B-TT--S-TT--HHHHHHHHHHHHHHHHHHHHHH-

Foldseek 3Di:
DQAAEEEEEEAPVCLPPPLNVLLVVLLVVCCVVLPAAEDDPPPPDDPDDPPPPPVHHHYYYDYDYLCVLPVVPFDPPDPPGSCVRYLAYEYQYALLDFPVSLVSVLVVQVVCVVVLHQYAQGNVLSVQQSFLVSVVVLCVQLVAAAFDKDKDQADPPPPVRQDLVVVLVVCVVVVVDDPPDWFWKWKDDRGDPQQPPIDIDIPPDPGGRDADRVRMIMITGDFQFAVQKKKKFKDFQLFTLWIWIDHADDVPPRRRRPLLADPPDPDRTATDAQDPVNRCSRRPRRSVVRPRHGIWMWMWGFGRDPVRGIHTRHTTSNGHDHPDHHHVVVSDPPPDDSSNVRSVSVSVSSVVSSVVVVVD/DQAAEEEEEEAPVCLPPPLNVLLVVLLVVCCVVLPAAEDDPPPPDDPDDDPPPPVHHHYYYDYDYLCVLPVVPFDPPDPPGSCVRYLAYEYQYALLDFPVSLVSVLVVQVVCVVVLHQYAQGNVLSVQQSFLVSVVVLCVQLVAAAFDKDKDQADPPPPVRQDLVVVLVVCVVVVVDDPPDWFWKWKDDRGDPQQPPIDIDIPPDPGGRDADRVRMIMITGDFQFAVQKKKKFKDFQLFTLWIWIDHADDVPPRRRRPLLADPPDPDRTATDADDPVNRCSRRPRRSVVRPRHGIWMWMWGFGRDPVRGIHTRHTTSNGHDHPDHHHPVVSDPPPDDSSNVRSVSVSVSSVVSSVVVVVD